Protein 9PQ7 (pdb70)

Secondary structure (DSSP, 8-state):
--PPTTSEEEE--TTS-HHHHHHHHHHHHHHH---EEEE--TTHHHHHHHHHTTT-S-SEEEEEGGGHHHHHHTT-BPPP---HHHHTTB-HHHHHHTEETTEE-SEEEEEE--EEEEETTT-SS--SBSTTHHHHHHHHHTTT-EEE---SSSHHHHHHHHHHTT-EEEEEETTEEEEEEEESSSHHHHHHHHHHHHHHHTTSS-TT--HHHHHHHHHTTSEEEEEE-GGGHHHHHHHT--EEEEPPPBBTTB---PEEEEEEEEEBTT-S-HHHHHHHIIIIISSHHHHHHHHHHS--SEESBHHHHHHHTTSHHHHHHHHHHHHSEEPP--TTHHHHHHHHHHHHHHHHHTSS-HHHHHHHHHHHHHHHHHHHHHHHHHHHHHHHSS---S---TTHHHHHHHHHHHHHHHHHHHHHTHHHHHHHHHHHT--SHHHHHHHHHHHHHHHHSS---HHHHHHHHHHHHHHHHHHHHTT-GGGHHHHHHHHHHHHHHHHHHHHHHTTTHHHHHHHT--

InterPro domains:
  IPR002475 Bcl2-like [PS50062] (213-314)
  IPR013281 Apoptosis regulator, Mcl-1 [PR01866] (236-252)
  IPR013281 Apoptosis regulator, Mcl-1 [PR01866] (253-266)
  IPR013281 Apoptosis regulator, Mcl-1 [PR01866] (268-283)
  IPR013281 Apoptosis regulator, Mcl-1 [PR01866] (322-335)
  IPR013281 Apoptosis regulator, Mcl-1 [PR01866] (337-350)
  IPR020717 Apoptosis regulator, Bcl-2, BH1 motif, conserved site [PS01080] (253-272)
  IPR020726 Apoptosis regulator, Bcl-2, BH2 motif, conserved site [PS01258] (305-316)
  IPR020728 Apoptosis regulator, Bcl-2, BH3 motif, conserved site [PS01259] (209-223)
  IPR026298 Bcl-2 family [PR01862] (246-258)
  IPR026298 Bcl-2 family [PR01862] (260-288)
  IPR026298 Bcl-2 family [PR01862] (289-313)
  IPR026298 Bcl-2 family [PTHR11256] (165-340)
  IPR026298 Bcl-2 family [cd06845] (175-318)
  IPR036834 Bcl-2-like superfamily [G3DSA:1.10.437.10] (170-319)
  IPR036834 Bcl-2-like superfamily [SSF56854] (117-348)
  IPR046371 Bcl-2, Bcl-2 homology region 1-3 [PF00452] (213-312)
  IPR046371 Bcl-2, Bcl-2 homology region 1-3 [SM00337] (213-312)

Sequence (518 aa):
GKIEEGKLVIWINGDKKGYNGLAEEVGKKFEKDTGIKVTVEHPDKLEEKKFPQVAATGDGPDIIIFWAHDRRFFGGYAQSGLLAEITPDKAFQDKLYPFTWDAVRYNGKLIAYPIAVEALSLIYNKDLLLPNPPKTWEEIPALLDKKEELKAKGKSALMFNLQEPYFTTWPLIIAADGGYAFKYENGKYDIKDVGVDNAGAKAGLTFLVDLIKKNKHMNADTDYSSIAEAAFNKGETAMTINGPWAWSSNIDTSKVNYGVTVLPTFKGQPSKPFVGVLSAGINAASPNKELAKKEFLENYLLTDEEGLEAVNKDKPLGAVALKSYEEELAKDPRIIAATMENAQQKGEIMPNIPQQMSAFWYAVRTAVINAASGRQTVDEALKDAQTGSELYRQSLEIISRYLREQATGAADTAPMGASGATSRKALEETLRRVVGDGVQRRNHETTAFQGMLRKLDIKNEDDVKSLSRVMIHVFSSDGVTNWGRIVTLISFGAFVAKHLKKTTINQESCIEPLAESITDVLVRTKRDWLVKQRGWDGFVEFFHV

Nearest PDB structures (foldseek):
  8g3s-assembly1_A  TM=1.001E+00  e=3.827E-84  Serratia sp. FS14
  6n84-assembly1_A  TM=9.979E-01  e=9.974E-60  Escherichia coli O157:H7
  7wr3-assembly2_B  TM=8.472E-01  e=3.494E-61  Bolitoglossa
  6d1u-assembly3_C  TM=7.866E-01  e=5.097E-61  Escherichia coli O157:H7
  5wq6-assembly3_C  TM=8.069E-01  e=1.659E-60  Homo sapiens

GO terms:
  GO:1903378 positive regulation of oxidative stress-induced neuron intrinsic apoptotic signaling pathway (P, IGI)
  GO:0005634 nucleus (C, IDA)
  GO:0005739 mitochondrion (C, IDA)
  GO:0016020 membrane (C, IDA)
  GO:0034097 response to cytokine (P, IDA)
  GO:0006974 DNA damage response (P, IMP)
  GO:0010507 negative regulation of autophagy (P, IMP)
  GO:0097192 extrinsic apoptotic signaling pathway in absence of ligand (P, IMP)
  GO:0005515 protein binding (F, IPI)
  GO:0005739 mitochondrion (C, HTP)
  GO:0005829 cytosol (C, TAS)
  GO:0043066 negative regulation of apoptotic process (P, IDA)
  GO:0051434 BH3 domain binding (F, IPI)
  GO:0043065 positive regulation of apoptotic process (P, IDA)
  GO:0097136 Bcl-2 family protein complex (C, IDA)
  GO:0005737 cytoplasm (C, TAS)
  GO:0005741 mitochondrial outer membrane (C, TAS)
  GO:0008320 transmembrane protein transporter activity (F, TAS)
  GO:2000811 negative regulation of anoikis (P, IMP)
  GO:2001240 negative regulation of extrinsic apoptotic signaling pathway in absence of ligand (P, IMP)

Solvent-accessible surface area: 22973 Å² total; per-residue (Å²): 80,185,16,110,137,40,60,0,30,0,24,2,37,36,39,25,0,59,101,3,1,38,110,8,1,124,124,0,43,173,96,57,64,33,130,20,50,29,72,79,32,119,136,0,22,79,77,0,41,121,48,6,65,95,24,50,15,0,0,0,0,3,47,16,1,6,30,1,0,20,10,22,107,78,51,11,19,14,85,6,98,8,92,157,64,14,55,72,115,1,64,90,92,0,7,81,9,0,96,28,119,68,111,18,9,0,2,0,2,0,2,10,0,0,2,0,0,23,9,86,107,41,11,98,124,23,6,137,44,3,78,75,2,33,68,38,2,137,109,2,96,95,127,66,60,17,1,2,40,2,9,2,53,69,3,38,15,2,5,3,4,2,4,6,31,36,3,55,3,9,68,126,106,159,54,157,75,70,63,49,38,12,2,0,39,48,83,5,0,64,25,0,0,57,35,2,11,56,3,26,148,94,171,16,17,90,23,111,6,48,56,76,84,4,39,39,8,0,26,154,13,99,0,0,0,6,3,10,1,0,12,4,3,21,59,3,70,106,38,173,25,71,33,8,19,26,28,4,1,40,10,115,68,64,51,2,54,0,9,7,0,0,5,0,0,0,5,1,38,44,4,65,5,76,135,45,0,62,68,0,0,16,84,29,1,5,27,58,120,4,0,68,14,5,24,161,38,42,16,8,0,5,2,0,7,70,58,9,14,120,105,31,51,174,37,104,63,8,56,7,0,65,77,0,10,160,78,14,80,71,8,5,22,21,41,30,1,53,41,0,14,82,12,0,49,57,2,2,62,20,3,9,69,61,195,34,80,19,83,93,0,0,127,54,1,19,26,10,6,25,9,50,22,16,0,30,31,0,0,6,11,0,0,73,20,35,11,59,71,68,60,48,140,50,118,27,47,40,51,16,53,24,0,115,100,0,8,85,8,0,85,121,24,0,46,14,29,11,166,125,94,104,121,61,12,64,41,90,14,180,166,61,80,4,102,52,70,105,31,2,141,72,13,28,196,70,28,46,135,93,11,58,103,59,106,51,55,6,33,68,0,2,59,22,0,0,38,3,0,23,3,0,76,57,0,88,111,71,138,52,90,86,0,2,62,30,2,0,74,20,2,0,39,0,0,18,147,38,17,86,84,60,0,27,173,46,126,2,2,60,9,0,29,107,128,42,139,159

Radius of gyration: 25.07 Å; Cα contacts (8 Å, |Δi|>4): 976; chains: 1; bounding box: 59×73×45 Å

B-factor: mean 24.37, std 12.7, range [10.54, 118.45]

Structure (mmCIF, N/CA/C/O backbone):
data_9PQ7
#
_entry.id   9PQ7
#
_cell.length_a   99.433
_cell.length_b   136.936
_cell.length_c   38.653
_cell.angle_alpha   90.00
_cell.angle_beta   90.00
_cell.angle_gamma   90.00
#
_symmetry.space_group_name_H-M   'P 21 21 2'
#
loop_
_entity.id
_entity.type
_entity.pdbx_description
1 polymer 'Maltose/maltodextrin-binding periplasmic protein,Induced myeloid leukemia cell differentiation protein Mcl-1'
2 branched alpha-D-glucopyranose-(1-4)-alpha-D-glucopyranose
3 non-polymer '17-chloranyl-33-fluoranyl-12-[2-(2-methoxyethoxy)ethyl]-5,14,22-trimethyl-28-oxa-9-thia-5,6,12,13,24-pentazaheptacyclo[27.7.1.1^{4,7}.0^{11,15}.0^{16,21}.0^{20,24}.0^{30,35}]octatriaconta-1(36),4(38),6,11(15),13,16,18,20,22,29(37),30(35),31,33-tridecaene-23-carboxylic acid'
4 non-polymer 1,2-ETHANEDIOL
5 non-polymer 'FORMIC ACID'
6 water water
#
loop_
_atom_site.group_PDB
_atom_site.id
_atom_site.type_symbol
_atom_site.label_atom_id
_atom_site.label_alt_id
_atom_site.label_comp_id
_atom_site.label_asym_id
_atom_site.label_entity_id
_atom_site.label_seq_id
_atom_site.pdbx_PDB_ins_code
_atom_site.Cartn_x
_atom_site.Cartn_y
_atom_site.Cartn_z
_atom_site.occupancy
_atom_site.B_iso_or_equiv
_atom_site.auth_seq_id
_atom_site.auth_comp_id
_atom_site.auth_asym_id
_atom_site.auth_atom_id
_atom_site.pdbx_PDB_model_num
ATOM 1 N N . GLY A 1 1 ? -7.442 34.272 22.477 1.00 63.08 -196 GLY A N 1
ATOM 2 C CA . GLY A 1 1 ? -7.087 33.513 21.225 1.00 61.14 -196 GLY A CA 1
ATOM 3 C C . GLY A 1 1 ? -8.180 33.317 20.181 1.00 58.06 -196 GLY A C 1
ATOM 4 O O . GLY A 1 1 ? -8.272 32.237 19.575 1.00 74.37 -196 GLY A O 1
ATOM 5 N N . LYS A 1 2 ? -8.991 34.357 19.968 1.00 45.59 -195 LYS A N 1
ATOM 6 C CA . LYS A 1 2 ? -10.086 34.338 18.985 1.00 35.58 -195 LYS A CA 1
ATOM 7 C C . LYS A 1 2 ? -10.289 35.733 18.349 1.00 28.47 -195 LYS A C 1
ATOM 8 O O . LYS A 1 2 ? -10.612 36.686 19.044 1.00 34.68 -195 LYS A O 1
ATOM 14 N N . ILE A 1 3 ? -10.148 35.821 17.031 1.00 23.57 -194 ILE A N 1
ATOM 15 C CA . ILE A 1 3 ? -10.317 37.093 16.298 1.00 21.39 -194 ILE A CA 1
ATOM 16 C C . ILE A 1 3 ? -11.820 37.430 16.286 1.00 22.97 -194 ILE A C 1
ATOM 17 O O . ILE A 1 3 ? -12.663 36.592 15.969 1.00 25.90 -194 ILE A O 1
ATOM 22 N N . GLU A 1 4 ? -12.129 38.668 16.642 1.00 23.30 -193 GLU A N 1
ATOM 23 C CA . GLU A 1 4 ? -13.511 39.144 16.786 1.00 22.89 -193 GLU A CA 1
ATOM 24 C C . GLU A 1 4 ? -14.182 39.319 15.393 1.00 24.80 -193 GLU A C 1
ATOM 25 O O . GLU A 1 4 ? -13.600 39.935 14.508 1.00 21.58 -193 GLU A O 1
ATOM 31 N N . GLU A 1 5 ? -15.384 38.755 15.234 1.00 26.17 -192 GLU A N 1
ATOM 32 C CA . GLU A 1 5 ? -16.158 38.867 13.988 1.00 24.47 -192 GLU A CA 1
ATOM 33 C C . GLU A 1 5 ? -16.827 40.230 13.948 1.00 24.52 -192 GLU A C 1
ATOM 34 O O . GLU A 1 5 ? -17.243 40.737 14.982 1.00 31.20 -192 GLU A O 1
ATOM 40 N N . GLY A 1 6 ? -16.918 40.815 12.746 1.00 22.86 -191 GLY A N 1
ATOM 41 C CA . GLY A 1 6 ? -17.692 42.047 12.528 1.00 26.97 -191 GLY A CA 1
ATOM 42 C C . GLY A 1 6 ? -16.931 43.352 12.727 1.00 26.11 -191 GLY A C 1
ATOM 43 O O . GLY A 1 6 ? -17.535 44.410 12.945 1.00 29.16 -191 GLY A O 1
ATOM 44 N N . LYS A 1 7 ? -15.607 43.260 12.656 1.00 23.65 -190 LYS A N 1
ATOM 45 C CA . LYS A 1 7 ? -14.698 44.402 12.664 1.00 20.68 -190 LYS A CA 1
ATOM 46 C C . LYS A 1 7 ? -13.433 44.008 11.911 1.00 20.38 -190 LYS A C 1
ATOM 47 O O . LYS A 1 7 ? -13.253 42.840 11.580 1.00 23.74 -190 LYS A O 1
ATOM 53 N N . LEU A 1 8 ? -12.570 44.987 11.653 1.00 17.69 -189 LEU A N 1
ATOM 54 C CA . LEU A 1 8 ? -11.247 44.729 11.107 1.00 16.94 -189 LEU A CA 1
ATOM 55 C C . LEU A 1 8 ? -10.174 45.332 11.983 1.00 16.34 -189 LEU A C 1
ATOM 56 O O . LEU A 1 8 ? -10.221 46.503 12.313 1.00 19.75 -189 LEU A O 1
ATOM 61 N N . VAL A 1 9 ? -9.179 44.506 12.307 1.00 15.69 -188 VAL A N 1
ATOM 62 C CA . VAL A 1 9 ? -7.940 44.942 12.960 1.00 15.49 -188 VAL A CA 1
ATOM 63 C C . VAL A 1 9 ? -6.827 44.793 11.936 1.00 15.27 -188 VAL A C 1
ATOM 64 O O . VAL A 1 9 ? -6.658 43.695 11.331 1.00 15.56 -188 VAL A O 1
ATOM 68 N N . ILE A 1 10 ? -6.074 45.876 11.754 1.00 14.38 -187 ILE A N 1
ATOM 69 C CA . ILE A 1 10 ? -4.989 45.922 10.778 1.00 13.24 -187 ILE A CA 1
ATOM 70 C C . ILE A 1 10 ? -3.685 46.264 11.466 1.00 13.44 -187 ILE A C 1
ATOM 71 O O . ILE A 1 10 ? -3.654 47.193 12.264 1.00 16.13 -187 ILE A O 1
ATOM 76 N N . TRP A 1 11 ? -2.615 45.514 11.129 1.00 14.05 -186 TRP A N 1
ATOM 77 C CA . TRP A 1 11 ? -1.246 45.815 11.568 1.00 13.02 -186 TRP A CA 1
ATOM 78 C C . TRP A 1 11 ? -0.402 46.314 10.408 1.00 14.57 -186 TRP A C 1
ATOM 79 O O . TRP A 1 11 ? -0.385 45.699 9.349 1.00 14.42 -186 TRP A O 1
ATOM 90 N N . ILE A 1 12 ? 0.307 47.421 10.636 1.00 13.43 -185 ILE A N 1
ATOM 91 C CA . ILE A 1 12 ? 1.230 47.986 9.664 1.00 13.47 -185 ILE A CA 1
ATOM 92 C C . ILE A 1 12 ? 2.397 48.581 10.426 1.00 12.72 -185 ILE A C 1
ATOM 93 O O . ILE A 1 12 ? 2.233 48.989 11.587 1.00 14.18 -185 ILE A O 1
ATOM 98 N N . ASN A 1 13 ? 3.582 48.590 9.817 1.00 13.24 -184 ASN A N 1
ATOM 99 C CA . ASN A 1 13 ? 4.773 49.092 10.514 1.00 14.03 -184 ASN A CA 1
ATOM 100 C C . ASN A 1 13 ? 4.674 50.596 10.819 1.00 13.62 -184 ASN A C 1
ATOM 101 O O . ASN A 1 13 ? 4.066 51.377 10.070 1.00 15.15 -184 ASN A O 1
ATOM 106 N N . GLY A 1 14 ? 5.341 50.984 11.906 1.00 15.39 -183 GLY A N 1
ATOM 107 C CA . GLY A 1 14 ? 5.274 52.350 12.384 1.00 16.48 -183 GLY A CA 1
ATOM 108 C C . GLY A 1 14 ? 5.982 53.396 11.539 1.00 15.89 -183 GLY A C 1
ATOM 109 O O . GLY A 1 14 ? 5.860 54.569 11.820 1.00 19.97 -183 GLY A O 1
ATOM 110 N N . ASP A 1 15 ? 6.736 52.979 10.533 1.00 15.18 -182 ASP A N 1
ATOM 111 C CA . ASP A 1 15 ? 7.322 53.890 9.537 1.00 16.88 -182 ASP A CA 1
ATOM 112 C C . ASP A 1 15 ? 6.443 54.188 8.337 1.00 15.84 -182 ASP A C 1
ATOM 113 O O . ASP A 1 15 ? 6.816 55.017 7.499 1.00 19.04 -182 ASP A O 1
ATOM 118 N N . LYS A 1 16 ? 5.278 53.530 8.243 1.00 15.00 -181 LYS A N 1
ATOM 119 C CA A LYS A 1 16 ? 4.381 53.695 7.107 0.50 14.81 -181 LYS A CA 1
ATOM 120 C CA B LYS A 1 16 ? 4.363 53.687 7.114 0.50 14.80 -181 LYS A CA 1
ATOM 121 C C . LYS A 1 16 ? 3.223 54.645 7.465 1.00 15.04 -181 LYS A C 1
ATOM 122 O O . LYS A 1 16 ? 3.058 55.049 8.634 1.00 14.67 -181 LYS A O 1
ATOM 133 N N . GLY A 1 17 ? 2.405 54.949 6.461 1.00 14.14 -180 GLY A N 1
ATOM 134 C CA . GLY A 1 17 ? 1.323 55.931 6.602 1.00 14.97 -180 GLY A CA 1
ATOM 135 C C . GLY A 1 17 ? 0.081 55.372 7.303 1.00 13.72 -180 GLY A C 1
ATOM 136 O O . GLY A 1 17 ? -0.989 55.307 6.706 1.00 16.10 -180 GLY A O 1
ATOM 137 N N . TYR A 1 18 ? 0.226 55.022 8.579 1.00 14.00 -179 TYR A N 1
ATOM 138 C CA . TYR A 1 18 ? -0.865 54.404 9.323 1.00 14.66 -179 TYR A CA 1
ATOM 139 C C . TYR A 1 18 ? -2.039 55.342 9.616 1.00 14.99 -179 TYR A C 1
ATOM 140 O O . TYR A 1 18 ? -3.180 54.888 9.738 1.00 15.72 -179 TYR A O 1
ATOM 149 N N . ASN A 1 19 ? -1.775 56.649 9.733 1.00 15.68 -178 ASN A N 1
ATOM 150 C CA . ASN A 1 19 ? -2.880 57.628 9.857 1.00 16.54 -178 ASN A CA 1
ATOM 151 C C . ASN A 1 19 ? -3.678 57.732 8.576 1.00 15.64 -178 ASN A C 1
ATOM 152 O O . ASN A 1 19 ? -4.907 57.752 8.617 1.00 17.16 -178 ASN A O 1
ATOM 157 N N . GLY A 1 20 ? -2.991 57.712 7.435 1.00 14.72 -177 GLY A N 1
ATOM 158 C CA . GLY A 1 20 ? -3.655 57.669 6.129 1.00 16.06 -177 GLY A CA 1
ATOM 159 C C . GLY A 1 20 ? -4.471 56.393 5.962 1.00 15.04 -177 GLY A C 1
ATOM 160 O O . GLY A 1 20 ? -5.589 56.417 5.474 1.00 15.71 -177 GLY A O 1
ATOM 161 N N . LEU A 1 21 ? -3.892 55.276 6.400 1.00 14.58 -176 LEU A N 1
ATOM 162 C CA . LEU A 1 21 ? -4.613 54.006 6.361 1.00 14.31 -176 LEU A CA 1
ATOM 163 C C . LEU A 1 21 ? -5.882 54.012 7.221 1.00 14.50 -176 LEU A C 1
ATOM 164 O O . LEU A 1 21 ? -6.940 53.520 6.783 1.00 15.60 -176 LEU A O 1
ATOM 169 N N . ALA A 1 22 ? -5.792 54.617 8.400 1.00 15.25 -175 ALA A N 1
ATOM 170 C CA . ALA A 1 22 ? -6.959 54.797 9.253 1.00 16.27 -175 ALA A CA 1
ATOM 171 C C . ALA A 1 22 ? -8.069 55.650 8.590 1.00 15.44 -175 ALA A C 1
ATOM 172 O O . ALA A 1 22 ? -9.270 55.390 8.785 1.00 18.40 -175 ALA A O 1
ATOM 174 N N . GLU A 1 23 ? -7.659 56.636 7.781 1.00 16.54 -174 GLU A N 1
ATOM 175 C CA A GLU A 1 23 ? -8.610 57.468 7.020 0.50 17.53 -174 GLU A CA 1
ATOM 176 C CA B GLU A 1 23 ? -8.628 57.461 7.028 0.50 18.02 -174 GLU A CA 1
ATOM 177 C C . GLU A 1 23 ? -9.399 56.591 6.044 1.00 16.12 -174 GLU A C 1
ATOM 178 O O . GLU A 1 23 ? -10.608 56.746 5.895 1.00 17.63 -174 GLU A O 1
ATOM 189 N N . VAL A 1 24 ? -8.700 55.666 5.382 1.00 16.10 -173 VAL A N 1
ATOM 190 C CA . VAL A 1 24 ? -9.351 54.699 4.489 1.00 15.84 -173 VAL A CA 1
ATOM 191 C C . VAL A 1 24 ? -10.321 53.832 5.315 1.00 15.37 -173 VAL A C 1
ATOM 192 O O . VAL A 1 24 ? -11.420 53.563 4.884 1.00 17.55 -173 VAL A O 1
ATOM 196 N N . GLY A 1 25 ? -9.881 53.408 6.499 1.00 15.35 -172 GLY A N 1
ATOM 197 C CA . GLY A 1 25 ? -10.735 52.674 7.424 1.00 16.54 -172 GLY A CA 1
ATOM 198 C C . GLY A 1 25 ? -12.010 53.417 7.800 1.00 16.66 -172 GLY A C 1
ATOM 199 O O . GLY A 1 25 ? -13.062 52.818 7.926 1.00 18.20 -172 GLY A O 1
ATOM 200 N N . LYS A 1 26 ? -11.909 54.734 7.984 1.00 17.63 -171 LYS A N 1
ATOM 201 C CA . LYS A 1 26 ? -13.089 55.557 8.305 1.00 18.45 -171 LYS A CA 1
ATOM 202 C C . LYS A 1 26 ? -14.064 55.628 7.140 1.00 18.11 -171 LYS A C 1
ATOM 203 O O . LYS A 1 26 ? -15.281 55.606 7.364 1.00 20.89 -171 LYS A O 1
ATOM 209 N N . LYS A 1 27 ? -13.538 55.692 5.913 1.00 19.13 -170 LYS A N 1
ATOM 210 C CA . LYS A 1 27 ? -14.382 55.633 4.696 1.00 19.27 -170 LYS A CA 1
ATOM 211 C C . LYS A 1 27 ? -15.135 54.296 4.606 1.00 19.80 -170 LYS A C 1
ATOM 212 O O . LYS A 1 27 ? -16.336 54.247 4.275 1.00 20.24 -170 LYS A O 1
ATOM 218 N N . PHE A 1 28 ? -14.437 53.220 4.952 1.00 17.47 -169 PHE A N 1
ATOM 219 C CA . PHE A 1 28 ? -15.037 51.889 4.969 1.00 15.83 -169 PHE A CA 1
ATOM 220 C C . PHE A 1 28 ? -16.164 51.820 5.994 1.00 17.18 -169 PHE A C 1
ATOM 221 O O . PHE A 1 28 ? -17.269 51.349 5.685 1.00 18.66 -169 PHE A O 1
ATOM 229 N N . GLU A 1 29 ? -15.889 52.325 7.194 1.00 17.72 -168 GLU A N 1
ATOM 230 C CA . GLU A 1 29 ? -16.905 52.407 8.248 1.00 18.75 -168 GLU A CA 1
ATOM 231 C C . GLU A 1 29 ? -18.127 53.254 7.857 1.00 20.64 -168 GLU A C 1
ATOM 232 O O . GLU A 1 29 ? -19.266 52.898 8.167 1.00 21.57 -168 GLU A O 1
ATOM 238 N N . LYS A 1 30 ? -17.887 54.379 7.195 1.00 20.04 -167 LYS A N 1
ATOM 239 C CA . LYS A 1 30 ? -18.987 55.236 6.708 1.00 23.32 -167 LYS A CA 1
ATOM 240 C C . LYS A 1 30 ? -19.971 54.470 5.791 1.00 24.01 -167 LYS A C 1
ATOM 241 O O . LYS A 1 30 ? -21.205 54.616 5.919 1.00 26.74 -167 LYS A O 1
ATOM 247 N N . ASP A 1 31 ? -19.430 53.645 4.897 1.00 22.54 -166 ASP A N 1
ATOM 248 C CA . ASP A 1 31 ? -20.271 52.811 4.009 1.00 23.11 -166 ASP A CA 1
ATOM 249 C C . ASP A 1 31 ? -20.950 51.642 4.709 1.00 26.48 -166 ASP A C 1
ATOM 250 O O . ASP A 1 31 ? -22.086 51.322 4.406 1.00 31.42 -166 ASP A O 1
ATOM 255 N N . THR A 1 32 ? -20.211 50.957 5.575 1.00 21.92 -165 THR A N 1
ATOM 256 C CA . THR A 1 32 ? -20.596 49.607 6.034 1.00 21.16 -165 THR A CA 1
ATOM 257 C C . THR A 1 32 ? -21.012 49.486 7.493 1.00 23.55 -165 THR A C 1
ATOM 258 O O . THR A 1 32 ? -21.580 48.462 7.894 1.00 30.20 -165 THR A O 1
ATOM 262 N N . GLY A 1 33 ? -20.710 50.505 8.289 1.00 23.74 -164 GLY A N 1
ATOM 263 C CA . GLY A 1 33 ? -20.818 50.443 9.742 1.00 23.13 -164 GLY A CA 1
ATOM 264 C C . GLY A 1 33 ? -19.801 49.563 10.458 1.00 22.00 -164 GLY A C 1
ATOM 265 O O . GLY A 1 33 ? -19.919 49.373 11.666 1.00 25.42 -164 GLY A O 1
ATOM 266 N N . ILE A 1 34 ? -18.774 49.081 9.744 1.00 21.97 -163 ILE A N 1
ATOM 267 C CA . ILE A 1 34 ? -17.773 48.181 10.301 1.00 24.09 -163 ILE A CA 1
ATOM 268 C C . ILE A 1 34 ? -16.571 49.065 10.685 1.00 22.31 -163 ILE A C 1
ATOM 269 O O . ILE A 1 34 ? -16.004 49.774 9.845 1.00 22.70 -163 ILE A O 1
ATOM 274 N N . LYS A 1 35 ? -16.181 48.957 11.946 1.00 20.93 -162 LYS A N 1
ATOM 275 C CA . LYS A 1 35 ? -15.068 49.714 12.490 1.00 22.85 -162 LYS A CA 1
ATOM 276 C C . LYS A 1 35 ? -13.746 49.050 12.108 1.00 23.95 -162 LYS A C 1
ATOM 277 O O . LYS A 1 35 ? -13.602 47.829 12.200 1.00 23.39 -162 LYS A O 1
ATOM 283 N N . VAL A 1 36 ? -12.789 49.878 11.700 1.00 19.66 -161 VAL A N 1
ATOM 284 C CA . VAL A 1 36 ? -11.441 49.458 11.300 1.00 17.75 -161 VAL A CA 1
ATOM 285 C C . VAL A 1 36 ? -10.459 50.076 12.270 1.00 18.73 -161 VAL A C 1
ATOM 286 O O . VAL A 1 36 ? -10.385 51.303 12.387 1.00 24.23 -161 VAL A O 1
ATOM 290 N N . THR A 1 37 ? -9.684 49.212 12.932 1.00 15.95 -160 THR A N 1
ATOM 291 C CA . THR A 1 37 ? -8.662 49.599 13.891 1.00 17.06 -160 THR A CA 1
ATOM 292 C C . THR A 1 37 ? -7.293 49.323 13.291 1.00 15.76 -160 THR A C 1
ATOM 293 O O . THR A 1 37 ? -6.991 48.187 12.957 1.00 18.88 -160 THR A O 1
ATOM 297 N N . VAL A 1 38 ? -6.485 50.373 13.153 1.00 16.46 -159 VAL A N 1
ATOM 298 C CA . VAL A 1 38 ? -5.118 50.269 12.639 1.00 15.48 -159 VAL A CA 1
ATOM 299 C C . VAL A 1 38 ? -4.176 50.380 13.824 1.00 15.27 -159 VAL A C 1
ATOM 300 O O . VAL A 1 38 ? -4.255 51.342 14.621 1.00 18.12 -159 VAL A O 1
ATOM 304 N N . GLU A 1 39 ? -3.273 49.402 13.926 1.00 14.63 -158 GLU A N 1
ATOM 305 C CA . GLU A 1 39 ? -2.259 49.363 14.955 1.00 15.21 -158 GLU A CA 1
ATOM 306 C C . GLU A 1 39 ? -0.896 49.219 14.313 1.00 15.57 -158 GLU A C 1
ATOM 307 O O . GLU A 1 39 ? -0.774 48.654 13.228 1.00 15.23 -158 GLU A O 1
ATOM 313 N N . HIS A 1 40 ? 0.130 49.709 15.009 1.00 15.37 -157 HIS A N 1
ATOM 314 C CA . HIS A 1 40 ? 1.522 49.605 14.554 1.00 14.43 -157 HIS A CA 1
ATOM 315 C C . HIS A 1 40 ? 2.424 49.095 15.688 1.00 16.34 -157 HIS A C 1
ATOM 316 O O . HIS A 1 40 ? 3.314 49.808 16.176 1.00 17.87 -157 HIS A O 1
ATOM 323 N N . PRO A 1 41 ? 2.200 47.844 16.133 1.00 16.49 -156 PRO A N 1
ATOM 324 C CA . PRO A 1 41 ? 3.025 47.310 17.210 1.00 17.83 -156 PRO A CA 1
ATOM 325 C C . PRO A 1 41 ? 4.496 47.212 16.847 1.00 16.52 -156 PRO A C 1
ATOM 326 O O . PRO A 1 41 ? 4.827 47.058 15.673 1.00 17.64 -156 PRO A O 1
ATOM 330 N N . ASP A 1 42 ? 5.354 47.287 17.861 1.00 19.56 -155 ASP A N 1
ATOM 331 C CA . ASP A 1 42 ? 6.776 47.065 17.679 1.00 20.52 -155 ASP A CA 1
ATOM 332 C C . ASP A 1 42 ? 6.981 45.598 17.277 1.00 19.49 -155 ASP A C 1
ATOM 333 O O . ASP A 1 42 ? 6.246 44.721 17.727 1.00 18.09 -155 ASP A O 1
ATOM 338 N N . LYS A 1 43 ? 7.962 45.349 16.431 1.00 17.77 -154 LYS A N 1
ATOM 339 C CA . LYS A 1 43 ? 8.349 43.988 16.027 1.00 18.47 -154 LYS A CA 1
ATOM 340 C C . LYS A 1 43 ? 7.151 43.187 15.502 1.00 17.11 -154 LYS A C 1
ATOM 341 O O . LYS A 1 43 ? 7.035 41.989 15.749 1.00 18.24 -154 LYS A O 1
ATOM 347 N N . LEU A 1 44 ? 6.280 43.825 14.722 1.00 15.87 -153 LEU A N 1
ATOM 348 C CA . LEU A 1 44 ? 5.018 43.171 14.331 1.00 18.29 -153 LEU A CA 1
ATOM 349 C C . LEU A 1 44 ? 5.283 41.960 13.450 1.00 18.86 -153 LEU A C 1
ATOM 350 O O . LEU A 1 44 ? 4.484 41.052 13.441 1.00 18.95 -153 LEU A O 1
ATOM 355 N N . GLU A 1 45 ? 6.352 41.998 12.663 1.00 17.52 -152 GLU A N 1
ATOM 356 C CA . GLU A 1 45 ? 6.706 40.888 11.783 1.00 17.66 -152 GLU A CA 1
ATOM 357 C C . GLU A 1 45 ? 7.172 39.637 12.524 1.00 19.73 -152 GLU A C 1
ATOM 358 O O . GLU A 1 45 ? 7.157 38.565 11.944 1.00 19.63 -152 GLU A O 1
ATOM 364 N N . GLU A 1 46 ? 7.660 39.821 13.747 1.00 18.37 -151 GLU A N 1
ATOM 365 C CA . GLU A 1 46 ? 7.909 38.717 14.692 1.00 19.55 -151 GLU A CA 1
ATOM 366 C C . GLU A 1 46 ? 6.668 38.373 15.523 1.00 18.94 -151 GLU A C 1
ATOM 367 O O . GLU A 1 46 ? 6.453 37.216 15.823 1.00 21.14 -151 GLU A O 1
ATOM 373 N N . LYS A 1 47 ? 5.867 39.364 15.932 1.00 17.28 -150 LYS A N 1
ATOM 374 C CA A LYS A 1 47 ? 4.636 39.113 16.708 0.50 18.65 -150 LYS A CA 1
ATOM 375 C CA B LYS A 1 47 ? 4.642 39.106 16.710 0.50 18.50 -150 LYS A CA 1
ATOM 376 C C . LYS A 1 47 ? 3.590 38.356 15.887 1.00 18.13 -150 LYS A C 1
ATOM 377 O O . LYS A 1 47 ? 2.943 37.423 16.389 1.00 19.75 -150 LYS A O 1
ATOM 388 N N . PHE A 1 48 ? 3.425 38.732 14.622 1.00 17.76 -149 PHE A N 1
ATOM 389 C CA . PHE A 1 48 ? 2.371 38.129 13.792 1.00 16.92 -149 PHE A CA 1
ATOM 390 C C . PHE A 1 48 ? 2.419 36.587 13.756 1.00 17.54 -149 PHE A C 1
ATOM 391 O O . PHE A 1 48 ? 1.400 35.956 14.053 1.00 18.59 -149 PHE A O 1
ATOM 399 N N . PRO A 1 49 ? 3.581 35.988 13.407 1.00 18.56 -148 PRO A N 1
ATOM 400 C CA . PRO A 1 49 ? 3.584 34.518 13.341 1.00 21.53 -148 PRO A CA 1
ATOM 401 C C . PRO A 1 49 ? 3.344 33.836 14.685 1.00 19.33 -148 PRO A C 1
ATOM 402 O O . PRO A 1 49 ? 2.789 32.750 14.702 1.00 23.56 -148 PRO A O 1
ATOM 406 N N . GLN A 1 50 ? 3.731 34.481 15.781 1.00 19.81 -147 GLN A N 1
ATOM 407 C CA . GLN A 1 50 ? 3.455 33.962 17.129 1.00 23.06 -147 GLN A CA 1
ATOM 408 C C . GLN A 1 50 ? 1.967 33.975 17.444 1.00 20.32 -147 GLN A C 1
ATOM 409 O O . GLN A 1 50 ? 1.392 32.943 17.777 1.00 25.72 -147 GLN A O 1
ATOM 415 N N . VAL A 1 51 ? 1.326 35.139 17.284 1.00 19.80 -146 VAL A N 1
ATOM 416 C CA . VAL A 1 51 ? -0.092 35.261 17.638 1.00 23.37 -146 VAL A CA 1
ATOM 417 C C . VAL A 1 51 ? -1.010 34.519 16.642 1.00 18.41 -146 VAL A C 1
ATOM 418 O O . VAL A 1 51 ? -2.007 33.910 17.056 1.00 20.44 -146 VAL A O 1
ATOM 422 N N . ALA A 1 52 ? -0.713 34.623 15.338 1.00 18.34 -145 ALA A N 1
ATOM 423 C CA . ALA A 1 52 ? -1.530 33.973 14.322 1.00 18.48 -145 ALA A CA 1
ATOM 424 C C . ALA A 1 52 ? -1.500 32.442 14.441 1.00 21.34 -145 ALA A C 1
ATOM 425 O O . ALA A 1 52 ? -2.501 31.780 14.153 1.00 21.93 -145 ALA A O 1
ATOM 427 N N . ALA A 1 53 ? -0.383 31.886 14.893 1.00 20.32 -144 ALA A N 1
ATOM 428 C CA . ALA A 1 53 ? -0.291 30.420 15.126 1.00 23.27 -144 ALA A CA 1
ATOM 429 C C . ALA A 1 53 ? -1.308 29.905 16.159 1.00 24.58 -144 ALA A C 1
ATOM 430 O O . ALA A 1 53 ? -1.651 28.736 16.133 1.00 30.81 -144 ALA A O 1
ATOM 432 N N . THR A 1 54 ? -1.745 30.766 17.085 1.00 25.25 -143 THR A N 1
ATOM 433 C CA . THR A 1 54 ? -2.775 30.464 18.111 1.00 28.08 -143 THR A CA 1
ATOM 434 C C . THR A 1 54 ? -4.210 30.801 17.663 1.00 28.25 -143 THR A C 1
ATOM 435 O O . THR A 1 54 ? -5.137 30.721 18.449 1.00 30.65 -143 THR A O 1
ATOM 439 N N . GLY A 1 55 ? -4.373 31.245 16.414 1.00 21.45 -142 GLY A N 1
ATOM 440 C CA . GLY A 1 55 ? -5.668 31.703 15.917 1.00 21.51 -142 GLY A CA 1
ATOM 441 C C . GLY A 1 55 ? -6.055 33.107 16.324 1.00 21.99 -142 GLY A C 1
ATOM 442 O O . GLY A 1 55 ? -7.221 33.482 16.221 1.00 24.59 -142 GLY A O 1
ATOM 443 N N . ASP A 1 56 ? -5.061 33.891 16.729 1.00 20.36 -141 ASP A N 1
ATOM 444 C CA . ASP A 1 56 ? -5.252 35.269 17.173 1.00 18.99 -141 ASP A CA 1
ATOM 445 C C . ASP A 1 56 ? -4.579 36.236 16.155 1.00 19.89 -141 ASP A C 1
ATOM 446 O O . ASP A 1 56 ? -4.164 35.824 15.080 1.00 18.93 -141 ASP A O 1
ATOM 451 N N . GLY A 1 57 ? -4.482 37.514 16.524 1.00 19.11 -140 GLY A N 1
ATOM 452 C CA . GLY A 1 57 ? -3.809 38.518 15.735 1.00 17.97 -140 GLY A CA 1
ATOM 453 C C . GLY A 1 57 ? -4.742 39.385 14.922 1.00 16.48 -140 GLY A C 1
ATOM 454 O O . GLY A 1 57 ? -5.952 39.324 15.067 1.00 18.84 -140 GLY A O 1
ATOM 455 N N . PRO A 1 58 ? -4.159 40.223 14.044 1.00 15.48 -139 PRO A N 1
ATOM 456 C CA . PRO A 1 58 ? -4.952 41.105 13.222 1.00 15.44 -139 PRO A CA 1
ATOM 457 C C . PRO A 1 58 ? -5.654 40.332 12.092 1.00 15.04 -139 PRO A C 1
ATOM 458 O O . PRO A 1 58 ? -5.212 39.252 11.717 1.00 15.77 -139 PRO A O 1
ATOM 462 N N . ASP A 1 59 ? -6.724 40.901 11.555 1.00 14.93 -138 ASP A N 1
ATOM 463 C CA . ASP A 1 59 ? -7.337 40.406 10.337 1.00 15.55 -138 ASP A CA 1
ATOM 464 C C . ASP A 1 59 ? -6.443 40.570 9.127 1.00 15.80 -138 ASP A C 1
ATOM 465 O O . ASP A 1 59 ? -6.398 39.712 8.252 1.00 15.59 -138 ASP A O 1
ATOM 470 N N . ILE A 1 60 ? -5.739 41.700 9.081 1.00 13.38 -137 ILE A N 1
ATOM 471 C CA . ILE A 1 60 ? -4.891 42.068 7.943 1.00 12.82 -137 ILE A CA 1
ATOM 472 C C . ILE A 1 60 ? -3.516 42.455 8.469 1.00 12.43 -137 ILE A C 1
ATOM 473 O O . ILE A 1 60 ? -3.417 43.220 9.441 1.00 14.46 -137 ILE A O 1
ATOM 478 N N A ILE A 1 61 ? -2.465 41.907 7.861 0.50 13.13 -136 ILE A N 1
ATOM 479 N N B ILE A 1 61 ? -2.474 41.924 7.832 0.50 13.13 -136 ILE A N 1
ATOM 480 C CA A ILE A 1 61 ? -1.088 42.286 8.187 0.50 13.84 -136 ILE A CA 1
ATOM 481 C CA B ILE A 1 61 ? -1.087 42.241 8.161 0.50 14.29 -136 ILE A CA 1
ATOM 482 C C A ILE A 1 61 ? -0.413 42.882 6.957 0.50 13.54 -136 ILE A C 1
ATOM 483 C C B ILE A 1 61 ? -0.383 42.861 6.954 0.50 13.83 -136 ILE A C 1
ATOM 484 O O A ILE A 1 61 ? -0.477 42.317 5.860 0.50 13.60 -136 ILE A O 1
ATOM 485 O O B ILE A 1 61 ? -0.396 42.286 5.861 0.50 13.62 -136 ILE A O 1
ATOM 494 N N . PHE A 1 62 ? 0.243 44.027 7.160 1.00 13.18 -135 PHE A N 1
ATOM 495 C CA . PHE A 1 62 ? 1.054 44.673 6.140 1.00 13.37 -135 PHE A CA 1
ATOM 496 C C . PHE A 1 62 ? 2.524 44.487 6.459 1.00 13.44 -135 PHE A C 1
ATOM 497 O O . PHE A 1 62 ? 2.965 44.772 7.582 1.00 15.29 -135 PHE A O 1
ATOM 505 N N . TRP A 1 63 ? 3.279 44.024 5.467 1.00 12.76 -134 TRP A N 1
ATOM 506 C CA . TRP A 1 63 ? 4.749 43.977 5.548 1.00 13.63 -134 TRP A CA 1
ATOM 507 C C . TRP A 1 63 ? 5.273 43.878 4.124 1.00 11.99 -134 TRP A C 1
ATOM 508 O O . TRP A 1 63 ? 4.519 43.580 3.196 1.00 13.23 -134 TRP A O 1
ATOM 519 N N . ALA A 1 64 ? 6.566 44.074 3.927 1.00 12.79 -133 ALA A N 1
ATOM 520 C CA . ALA A 1 64 ? 7.178 43.692 2.666 1.00 12.32 -133 ALA A CA 1
ATOM 521 C C . ALA A 1 64 ? 6.960 42.185 2.413 1.00 12.45 -133 ALA A C 1
ATOM 522 O O . ALA A 1 64 ? 6.844 41.375 3.344 1.00 13.58 -133 ALA A O 1
ATOM 524 N N . HIS A 1 65 ? 6.904 41.850 1.131 1.00 13.18 -132 HIS A N 1
ATOM 525 C CA . HIS A 1 65 ? 6.548 40.514 0.687 1.00 13.46 -132 HIS A CA 1
ATOM 526 C C . HIS A 1 65 ? 7.500 39.430 1.161 1.00 12.89 -132 HIS A C 1
ATOM 527 O O . HIS A 1 65 ? 7.130 38.252 1.135 1.00 14.94 -132 HIS A O 1
ATOM 534 N N . ASP A 1 66 ? 8.720 39.749 1.539 1.00 13.81 -131 ASP A N 1
ATOM 535 C CA . ASP A 1 66 ? 9.709 38.727 1.856 1.00 13.87 -131 ASP A CA 1
ATOM 536 C C . ASP A 1 66 ? 9.308 37.836 3.016 1.00 14.87 -131 ASP A C 1
ATOM 537 O O . ASP A 1 66 ? 9.707 36.669 3.021 1.00 19.00 -131 ASP A O 1
ATOM 542 N N . ARG A 1 67 ? 8.554 38.355 3.981 1.00 13.15 -130 ARG A N 1
ATOM 543 C CA A ARG A 1 67 ? 8.114 37.607 5.176 0.50 15.84 -130 ARG A CA 1
ATOM 544 C CA B ARG A 1 67 ? 8.172 37.535 5.157 0.50 14.79 -130 ARG A CA 1
ATOM 545 C C . ARG A 1 67 ? 6.941 36.661 4.909 1.00 14.32 -130 ARG A C 1
ATOM 546 O O . ARG A 1 67 ? 6.651 35.750 5.716 1.00 16.90 -130 ARG A O 1
ATOM 561 N N . PHE A 1 68 ? 6.235 36.895 3.821 1.00 15.14 -129 PHE A N 1
ATOM 562 C CA A PHE A 1 68 ? 4.931 36.252 3.603 0.50 14.94 -129 PHE A CA 1
ATOM 563 C CA B PHE A 1 68 ? 4.934 36.263 3.615 0.50 14.72 -129 PHE A CA 1
ATOM 564 C C . PHE A 1 68 ? 4.999 34.774 3.229 1.00 14.70 -129 PHE A C 1
ATOM 565 O O . PHE A 1 68 ? 4.073 34.042 3.551 1.00 17.04 -129 PHE A O 1
ATOM 580 N N . GLY A 1 69 ? 6.062 34.339 2.555 1.00 14.99 -128 GLY A N 1
ATOM 581 C CA . GLY A 1 69 ? 6.196 32.896 2.237 1.00 16.72 -128 GLY A CA 1
ATOM 582 C C . GLY A 1 69 ? 6.307 32.062 3.488 1.00 15.91 -128 GLY A C 1
ATOM 583 O O . GLY A 1 69 ? 5.698 30.980 3.575 1.00 18.03 -128 GLY A O 1
ATOM 584 N N . GLY A 1 70 ? 7.061 32.528 4.466 1.00 16.65 -127 GLY A N 1
ATOM 585 C CA . GLY A 1 70 ? 7.132 31.869 5.784 1.00 19.25 -127 GLY A CA 1
ATOM 586 C C . GLY A 1 70 ? 5.785 31.795 6.465 1.00 16.09 -127 GLY A C 1
ATOM 587 O O . GLY A 1 70 ? 5.376 30.758 6.956 1.00 18.45 -127 GLY A O 1
ATOM 588 N N . TYR A 1 71 ? 5.039 32.901 6.437 1.00 16.07 -126 TYR A N 1
ATOM 589 C CA . TYR A 1 71 ? 3.690 32.913 7.025 1.00 15.79 -126 TYR A CA 1
ATOM 590 C C . TYR A 1 71 ? 2.753 31.922 6.314 1.00 14.91 -126 TYR A C 1
ATOM 591 O O . TYR A 1 71 ? 1.985 31.217 6.967 1.00 17.56 -126 TYR A O 1
ATOM 600 N N . ALA A 1 72 ? 2.822 31.911 4.996 1.00 15.55 -125 ALA A N 1
ATOM 601 C CA . ALA A 1 72 ? 1.977 31.029 4.174 1.00 16.99 -125 ALA A CA 1
ATOM 602 C C . ALA A 1 72 ? 2.354 29.574 4.415 1.00 18.19 -125 ALA A C 1
ATOM 603 O O . ALA A 1 72 ? 1.469 28.715 4.588 1.00 19.09 -125 ALA A O 1
ATOM 605 N N . GLN A 1 73 ? 3.653 29.279 4.463 1.00 17.93 -124 GLN A N 1
ATOM 606 C CA . GLN A 1 73 ? 4.114 27.898 4.749 1.00 18.16 -124 GLN A CA 1
ATOM 607 C C . GLN A 1 73 ? 3.608 27.410 6.101 1.00 18.50 -124 GLN A C 1
ATOM 608 O O . GLN A 1 73 ? 3.286 26.225 6.245 1.00 23.31 -124 GLN A O 1
ATOM 614 N N . SER A 1 74 ? 3.566 28.288 7.097 1.00 19.43 -123 SER A N 1
ATOM 615 C CA . SER A 1 74 ? 3.011 28.010 8.432 1.00 20.71 -123 SER A CA 1
ATOM 616 C C . SER A 1 74 ? 1.479 27.970 8.531 1.00 20.66 -123 SER A C 1
ATOM 617 O O . SER A 1 74 ? 0.927 27.763 9.623 1.00 23.34 -123 SER A O 1
ATOM 620 N N . GLY A 1 75 ? 0.786 28.211 7.428 1.00 20.04 -122 GLY A N 1
ATOM 621 C CA . GLY A 1 75 ? -0.667 28.141 7.361 1.00 20.48 -122 GLY A CA 1
ATOM 622 C C . GLY A 1 75 ? -1.370 29.335 7.961 1.00 20.93 -122 GLY A C 1
ATOM 623 O O . GLY A 1 75 ? -2.516 29.234 8.372 1.00 22.04 -122 GLY A O 1
ATOM 624 N N . LEU A 1 76 ? -0.686 30.497 7.964 1.00 17.83 -121 LEU A N 1
ATOM 625 C CA . LEU A 1 76 ? -1.182 31.678 8.679 1.00 17.90 -121 LEU A CA 1
ATOM 626 C C . LEU A 1 76 ? -1.911 32.653 7.784 1.00 17.86 -121 LEU A C 1
ATOM 627 O O . LEU A 1 76 ? -2.493 33.608 8.315 1.00 18.63 -121 LEU A O 1
ATOM 632 N N . LEU A 1 77 ? -1.903 32.428 6.465 1.00 16.55 -120 LEU A N 1
ATOM 633 C CA . LEU A 1 77 ? -2.490 33.345 5.479 1.00 16.81 -120 LEU A CA 1
ATOM 634 C C . LEU A 1 77 ? -3.565 32.692 4.641 1.00 18.21 -120 LEU A C 1
ATOM 635 O O . LEU A 1 77 ? -3.441 31.537 4.209 1.00 24.37 -120 LEU A O 1
ATOM 640 N N . ALA A 1 78 ? -4.632 33.443 4.413 1.00 17.88 -119 ALA A N 1
ATOM 641 C CA . ALA A 1 78 ? -5.687 33.040 3.508 1.00 19.52 -119 ALA A CA 1
ATOM 642 C C . ALA A 1 78 ? -5.225 33.203 2.067 1.00 18.19 -119 ALA A C 1
ATOM 643 O O . ALA A 1 78 ? -4.583 34.200 1.740 1.00 21.88 -119 ALA A O 1
ATOM 645 N N . GLU A 1 79 ? -5.611 32.287 1.191 1.00 18.62 -118 GLU A N 1
ATOM 646 C CA . GLU A 1 79 ? -5.381 32.452 -0.251 1.00 17.98 -118 GLU A CA 1
ATOM 647 C C . GLU A 1 79 ? -6.230 33.638 -0.761 1.00 20.13 -118 GLU A C 1
ATOM 648 O O . GLU A 1 79 ? -7.386 33.752 -0.417 1.00 21.87 -118 GLU A O 1
ATOM 654 N N . ILE A 1 80 ? -5.613 34.440 -1.637 1.00 20.30 -117 ILE A N 1
ATOM 655 C CA . ILE A 1 80 ? -6.173 35.654 -2.257 1.00 23.16 -117 ILE A CA 1
ATOM 656 C C . ILE A 1 80 ? -6.622 35.235 -3.640 1.00 25.33 -117 ILE A C 1
ATOM 657 O O . ILE A 1 80 ? -5.829 34.644 -4.396 1.00 26.66 -117 ILE A O 1
ATOM 662 N N . THR A 1 81 ? -7.890 35.515 -3.980 1.00 23.95 -116 THR A N 1
ATOM 663 C CA . THR A 1 81 ? -8.454 35.107 -5.311 1.00 23.67 -116 THR A CA 1
ATOM 664 C C . THR A 1 81 ? -9.230 36.252 -6.003 1.00 23.00 -116 THR A C 1
ATOM 665 O O . THR A 1 81 ? -10.426 36.185 -6.274 1.00 28.49 -116 THR A O 1
ATOM 669 N N . PRO A 1 82 ? -8.529 37.348 -6.298 1.00 22.27 -115 PRO A N 1
ATOM 670 C CA . PRO A 1 82 ? -9.209 38.442 -6.997 1.00 19.42 -115 PRO A CA 1
ATOM 671 C C . PRO A 1 82 ? -9.589 38.036 -8.414 1.00 17.85 -115 PRO A C 1
ATOM 672 O O . PRO A 1 82 ? -8.966 37.141 -9.006 1.00 21.07 -115 PRO A O 1
ATOM 676 N N . ASP A 1 83 ? -10.638 38.668 -8.931 1.00 17.96 -114 ASP A N 1
ATOM 677 C CA . ASP A 1 83 ? -11.057 38.406 -10.294 1.00 18.29 -114 ASP A CA 1
ATOM 678 C C . ASP A 1 83 ? -10.083 39.028 -11.291 1.00 17.17 -114 ASP A C 1
ATOM 679 O O . ASP A 1 83 ? -9.185 39.790 -10.909 1.00 16.33 -114 ASP A O 1
ATOM 684 N N . LYS A 1 84 ? -10.204 38.621 -12.543 1.00 17.68 -113 LYS A N 1
ATOM 685 C CA . LYS A 1 84 ? -9.318 39.136 -13.608 1.00 17.26 -113 LYS A CA 1
ATOM 686 C C . LYS A 1 84 ? -9.341 40.662 -13.668 1.00 16.26 -113 LYS A C 1
ATOM 687 O O . LYS A 1 84 ? -8.290 41.284 -13.835 1.00 16.91 -113 LYS A O 1
ATOM 693 N N . ALA A 1 85 ? -10.533 41.247 -13.576 1.00 17.20 -112 ALA A N 1
ATOM 694 C CA . ALA A 1 85 ? -10.685 42.693 -13.670 1.00 19.67 -112 ALA A CA 1
ATOM 695 C C . ALA A 1 85 ? -9.825 43.384 -12.633 1.00 15.98 -112 ALA A C 1
ATOM 696 O O . ALA A 1 85 ? -9.134 44.353 -12.951 1.00 17.49 -112 ALA A O 1
ATOM 698 N N . PHE A 1 86 ? -9.849 42.878 -11.410 1.00 16.09 -111 PHE A N 1
ATOM 699 C CA . PHE A 1 86 ? -9.019 43.443 -10.361 1.00 14.57 -111 PHE A CA 1
ATOM 700 C C . PHE A 1 86 ? -7.542 43.146 -10.570 1.00 15.19 -111 PHE A C 1
ATOM 701 O O . PHE A 1 86 ? -6.691 44.042 -10.473 1.00 15.48 -111 PHE A O 1
ATOM 709 N N . GLN A 1 87 ? -7.206 41.899 -10.892 1.00 14.94 -110 GLN A N 1
ATOM 710 C CA . GLN A 1 87 ? -5.785 41.539 -11.105 1.00 16.40 -110 GLN A CA 1
ATOM 711 C C . GLN A 1 87 ? -5.115 42.398 -12.177 1.00 16.58 -110 GLN A C 1
ATOM 712 O O . GLN A 1 87 ? -3.989 42.875 -11.989 1.00 16.69 -110 GLN A O 1
ATOM 718 N N . ASP A 1 88 ? -5.858 42.679 -13.231 1.00 16.05 -109 ASP A N 1
ATOM 719 C CA . ASP A 1 88 ? -5.344 43.446 -14.348 1.00 17.78 -109 ASP A CA 1
ATOM 720 C C . ASP A 1 88 ? -5.070 44.926 -14.017 1.00 19.44 -109 ASP A C 1
ATOM 721 O O . ASP A 1 88 ? -4.390 45.585 -14.781 1.00 21.54 -109 ASP A O 1
ATOM 726 N N . LYS A 1 89 ? -5.575 45.411 -12.879 1.00 15.57 -108 LYS A N 1
ATOM 727 C CA . LYS A 1 89 ? -5.326 46.789 -12.439 1.00 17.48 -108 LYS A CA 1
ATOM 728 C C . LYS A 1 89 ? -3.971 46.992 -11.782 1.00 16.79 -108 LYS A C 1
ATOM 729 O O . LYS A 1 89 ? -3.568 48.144 -11.579 1.00 18.51 -108 LYS A O 1
ATOM 735 N N . LEU A 1 90 ? -3.295 45.898 -11.405 1.00 15.61 -107 LEU A N 1
ATOM 736 C CA . LEU A 1 90 ? -1.978 45.952 -10.774 1.00 15.37 -107 LEU A CA 1
ATOM 737 C C . LEU A 1 90 ? -0.919 45.371 -11.694 1.00 16.80 -107 LEU A C 1
ATOM 738 O O . LEU A 1 90 ? -1.218 44.481 -12.490 1.00 19.41 -107 LEU A O 1
ATOM 743 N N . TYR A 1 91 ? 0.326 45.831 -11.569 1.00 16.34 -106 TYR A N 1
ATOM 744 C CA . TYR A 1 91 ? 1.392 45.335 -12.434 1.00 17.49 -106 TYR A CA 1
ATOM 745 C C . TYR A 1 91 ? 1.632 43.847 -12.187 1.00 17.66 -106 TYR A C 1
ATOM 746 O O . TYR A 1 91 ? 1.715 43.436 -11.022 1.00 17.12 -106 TYR A O 1
ATOM 755 N N . PRO A 1 92 ? 1.808 43.037 -13.257 1.00 18.54 -105 PRO A N 1
ATOM 756 C CA . PRO A 1 92 ? 2.040 41.595 -13.040 1.00 20.51 -105 PRO A CA 1
ATOM 757 C C . PRO A 1 92 ? 3.222 41.249 -12.126 1.00 18.56 -105 PRO A C 1
ATOM 758 O O . PRO A 1 92 ? 3.123 40.314 -11.334 1.00 19.97 -105 PRO A O 1
ATOM 762 N N . PHE A 1 93 ? 4.313 42.007 -12.196 1.00 18.59 -104 PHE A N 1
ATOM 763 C CA . PHE A 1 93 ? 5.482 41.705 -11.358 1.00 19.52 -104 PHE A CA 1
ATOM 764 C C . PHE A 1 93 ? 5.183 41.879 -9.864 1.00 18.21 -104 PHE A C 1
ATOM 765 O O . PHE A 1 93 ? 5.833 41.245 -9.026 1.00 19.61 -104 PHE A O 1
ATOM 773 N N . THR A 1 94 ? 4.201 42.711 -9.523 1.00 16.44 -103 THR A N 1
ATOM 774 C CA . THR A 1 94 ? 3.808 42.878 -8.121 1.00 16.73 -103 THR A CA 1
ATOM 775 C C . THR A 1 94 ? 3.025 41.656 -7.631 1.00 15.01 -103 THR A C 1
ATOM 776 O O . THR A 1 94 ? 3.237 41.226 -6.497 1.00 16.44 -103 THR A O 1
ATOM 780 N N . TRP A 1 95 ? 2.141 41.111 -8.474 1.00 16.53 -102 TRP A N 1
ATOM 781 C CA . TRP A 1 95 ? 1.488 39.841 -8.132 1.00 16.82 -102 TRP A CA 1
ATOM 782 C C . TRP A 1 95 ? 2.515 38.709 -7.979 1.00 17.44 -102 TRP A C 1
ATOM 783 O O . TRP A 1 95 ? 2.383 37.872 -7.079 1.00 18.04 -102 TRP A O 1
ATOM 794 N N . ASP A 1 96 ? 3.560 38.718 -8.803 1.00 17.82 -101 ASP A N 1
ATOM 795 C CA . ASP A 1 96 ? 4.612 37.691 -8.706 1.00 18.62 -101 ASP A CA 1
ATOM 796 C C . ASP A 1 96 ? 5.286 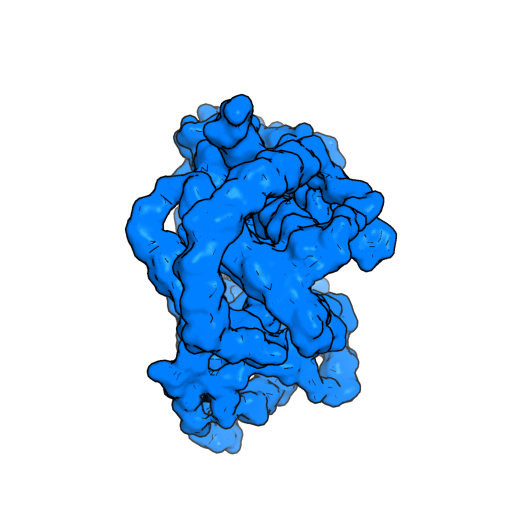37.684 -7.326 1.00 18.25 -101 ASP A C 1
ATOM 797 O O . ASP A 1 96 ? 5.592 36.629 -6.768 1.00 19.50 -101 ASP A O 1
ATOM 802 N N . ALA A 1 97 ? 5.464 38.872 -6.745 1.00 17.51 -100 ALA A N 1
ATOM 803 C CA . ALA A 1 97 ? 6.080 38.998 -5.418 1.00 16.07 -100 ALA A CA 1
ATOM 804 C C . ALA A 1 97 ? 5.271 38.367 -4.280 1.00 16.18 -100 ALA A C 1
ATOM 805 O O . ALA A 1 97 ? 5.848 37.994 -3.260 1.00 17.25 -100 ALA A O 1
ATOM 807 N N . VAL A 1 98 ? 3.960 38.211 -4.491 1.00 15.48 -99 VAL A N 1
ATOM 808 C CA . VAL A 1 98 ? 3.035 37.687 -3.483 1.00 16.44 -99 VAL A CA 1
ATOM 809 C C . VAL A 1 98 ? 2.472 36.314 -3.878 1.00 17.49 -99 VAL A C 1
ATOM 810 O O . VAL A 1 98 ? 1.444 35.889 -3.333 1.00 18.00 -99 VAL A O 1
ATOM 814 N N . ARG A 1 99 ? 3.151 35.639 -4.805 1.00 18.48 -98 ARG A N 1
ATOM 815 C CA . ARG A 1 99 ? 2.793 34.278 -5.179 1.00 20.59 -98 ARG A CA 1
ATOM 816 C C . ARG A 1 99 ? 3.731 33.305 -4.453 1.00 22.45 -98 ARG A C 1
ATOM 817 O O . ARG A 1 99 ? 4.955 33.492 -4.464 1.00 23.86 -98 ARG A O 1
ATOM 825 N N . TYR A 1 100 ? 3.150 32.284 -3.818 1.00 22.35 -97 TYR A N 1
ATOM 826 C CA . TYR A 1 100 ? 3.928 31.299 -3.052 1.00 21.17 -97 TYR A CA 1
ATOM 827 C C . TYR A 1 100 ? 3.330 29.932 -3.325 1.00 28.20 -97 TYR A C 1
ATOM 828 O O . TYR A 1 100 ? 2.131 29.740 -3.135 1.00 24.37 -97 TYR A O 1
ATOM 837 N N . ASN A 1 101 ? 4.159 28.989 -3.789 1.00 27.24 -96 ASN A N 1
ATOM 838 C CA . ASN A 1 101 ? 3.705 27.634 -4.161 1.00 32.88 -96 ASN A CA 1
ATOM 839 C C . ASN A 1 101 ? 2.482 27.699 -5.109 1.00 27.64 -96 ASN A C 1
ATOM 840 O O . ASN A 1 101 ? 1.491 26.966 -4.962 1.00 32.35 -96 ASN A O 1
ATOM 845 N N . GLY A 1 102 ? 2.560 28.637 -6.061 1.00 26.17 -95 GLY A N 1
ATOM 846 C CA . GLY A 1 102 ? 1.522 28.845 -7.084 1.00 27.01 -95 GLY A CA 1
ATOM 847 C C . GLY A 1 102 ? 0.228 29.545 -6.711 1.00 27.42 -95 GLY A C 1
ATOM 848 O O . GLY A 1 102 ? -0.643 29.693 -7.571 1.00 33.42 -95 GLY A O 1
ATOM 849 N N . LYS A 1 103 ? 0.122 30.001 -5.457 1.00 24.01 -94 LYS A N 1
ATOM 850 C CA . LYS A 1 103 ? -1.060 30.659 -4.922 1.00 24.36 -94 LYS A CA 1
ATOM 851 C C . LYS A 1 103 ? -0.711 32.096 -4.532 1.00 21.87 -94 LYS A C 1
ATOM 852 O O . LYS A 1 103 ? 0.401 32.373 -4.067 1.00 21.62 -94 LYS A O 1
ATOM 858 N N . LEU A 1 104 ? -1.669 32.991 -4.740 1.00 18.95 -93 LEU A N 1
ATOM 859 C CA . LEU A 1 104 ? -1.532 34.365 -4.247 1.00 17.94 -93 LEU A CA 1
ATOM 860 C C . LEU A 1 104 ? -1.857 34.404 -2.759 1.00 19.45 -93 LEU A C 1
ATOM 861 O O . LEU A 1 104 ? -2.920 33.923 -2.340 1.00 19.86 -93 LEU A O 1
ATOM 866 N N . ILE A 1 105 ? -0.937 34.983 -1.977 1.00 17.76 -92 ILE A N 1
ATOM 867 C CA . ILE A 1 105 ? -1.028 34.951 -0.511 1.00 20.14 -92 ILE A CA 1
ATOM 868 C C . ILE A 1 105 ? -1.132 36.343 0.120 1.00 15.45 -92 ILE A C 1
ATOM 869 O O . ILE A 1 105 ? -1.150 36.463 1.328 1.00 17.42 -92 ILE A O 1
ATOM 874 N N . ALA A 1 106 ? -1.224 37.380 -0.726 1.00 16.25 -91 ALA A N 1
ATOM 875 C CA . ALA A 1 106 ? -1.364 38.767 -0.275 1.00 14.95 -91 ALA A CA 1
ATOM 876 C C . ALA A 1 106 ? -1.728 39.647 -1.443 1.00 15.04 -91 ALA A C 1
ATOM 877 O O . ALA A 1 106 ? -1.598 39.234 -2.608 1.00 15.94 -91 ALA A O 1
ATOM 879 N N . TYR A 1 107 ? -2.184 40.863 -1.121 1.00 14.53 -90 TYR A N 1
ATOM 880 C CA . TYR A 1 107 ? -2.376 41.913 -2.114 1.00 14.35 -90 TYR A CA 1
ATOM 881 C C . TYR A 1 107 ? -1.123 42.792 -2.136 1.00 13.73 -90 TYR A C 1
ATOM 882 O O . TYR A 1 107 ? -0.749 43.322 -1.088 1.00 15.90 -90 TYR A O 1
ATOM 891 N N . PRO A 1 108 ? -0.528 42.997 -3.313 1.00 13.85 -89 PRO A N 1
ATOM 892 C CA . PRO A 1 108 ? 0.591 43.938 -3.402 1.00 13.81 -89 PRO A CA 1
ATOM 893 C C . PRO A 1 108 ? 0.104 45.373 -3.365 1.00 13.83 -89 PRO A C 1
ATOM 894 O O . PRO A 1 108 ? -0.942 45.683 -3.927 1.00 16.00 -89 PRO A O 1
ATOM 898 N N . ILE A 1 109 ? 0.879 46.213 -2.690 1.00 13.07 -88 ILE A N 1
ATOM 899 C CA . ILE A 1 109 ? 0.518 47.643 -2.513 1.00 13.77 -88 ILE A CA 1
ATOM 900 C C . ILE A 1 109 ? 1.489 48.570 -3.235 1.00 14.31 -88 ILE A C 1
ATOM 901 O O . ILE A 1 109 ? 1.061 49.458 -3.985 1.00 15.58 -88 ILE A O 1
ATOM 906 N N . ALA A 1 110 ? 2.779 48.403 -2.988 1.00 14.37 -87 ALA A N 1
ATOM 907 C CA . ALA A 1 110 ? 3.784 49.342 -3.517 1.00 14.04 -87 ALA A CA 1
ATOM 908 C C . ALA A 1 110 ? 5.183 48.768 -3.510 1.00 14.25 -87 ALA A C 1
ATOM 909 O O . ALA A 1 110 ? 5.505 47.963 -2.668 1.00 16.32 -87 ALA A O 1
ATOM 911 N N . VAL A 1 111 ? 6.024 49.264 -4.413 1.00 15.17 -86 VAL A N 1
ATOM 912 C CA . VAL A 1 111 ? 7.375 48.819 -4.596 1.00 15.08 -86 VAL A CA 1
ATOM 913 C C . VAL A 1 111 ? 8.280 49.797 -3.870 1.00 14.53 -86 VAL A C 1
ATOM 914 O O . VAL A 1 111 ? 8.219 51.028 -4.138 1.00 16.05 -86 VAL A O 1
ATOM 918 N N . GLU A 1 112 ? 9.130 49.273 -2.981 1.00 15.74 -85 GLU A N 1
ATOM 919 C CA . GLU A 1 112 ? 10.063 50.012 -2.166 1.00 16.71 -85 GLU A CA 1
ATOM 920 C C . GLU A 1 112 ? 11.494 49.659 -2.535 1.00 14.87 -85 GLU A C 1
ATOM 921 O O . GLU A 1 112 ? 11.847 48.490 -2.608 1.00 17.69 -85 GLU A O 1
ATOM 927 N N . ALA A 1 113 ? 12.327 50.660 -2.729 1.00 14.51 -84 ALA A N 1
ATOM 928 C CA . ALA A 1 113 ? 13.759 50.483 -2.779 1.00 14.58 -84 ALA A CA 1
ATOM 929 C C . ALA A 1 113 ? 14.425 51.653 -2.073 1.00 13.30 -84 ALA A C 1
ATOM 930 O O . ALA A 1 113 ? 13.892 52.779 -2.092 1.00 14.43 -84 ALA A O 1
ATOM 932 N N . LEU A 1 114 ? 15.565 51.388 -1.449 1.00 12.24 -83 LEU A N 1
ATOM 933 C CA . LEU A 1 114 ? 16.396 52.434 -0.862 1.00 12.63 -83 LEU A CA 1
ATOM 934 C C . LEU A 1 114 ? 17.039 53.271 -1.949 1.00 12.81 -83 LEU A C 1
ATOM 935 O O . LEU A 1 114 ? 17.393 52.796 -3.008 1.00 13.71 -83 LEU A O 1
ATOM 940 N N . SER A 1 115 ? 17.204 54.564 -1.620 1.00 12.29 -82 SER A N 1
ATOM 941 C CA . SER A 1 115 ? 17.980 55.505 -2.429 1.00 12.19 -82 SER A CA 1
ATOM 942 C C . SER A 1 115 ? 18.946 56.280 -1.551 1.00 11.61 -82 SER A C 1
ATOM 943 O O . SER A 1 115 ? 18.834 56.272 -0.307 1.00 12.16 -82 SER A O 1
ATOM 946 N N . LEU A 1 116 ? 19.889 56.945 -2.219 1.00 12.27 -81 LEU A N 1
ATOM 947 C CA . LEU A 1 116 ? 20.728 57.938 -1.559 1.00 12.53 -81 LEU A CA 1
ATOM 948 C C . LEU A 1 116 ? 19.940 59.255 -1.486 1.00 12.40 -81 LEU A C 1
ATOM 949 O O . LEU A 1 116 ? 19.487 59.753 -2.517 1.00 14.99 -81 LEU A O 1
ATOM 954 N N . ILE A 1 117 ? 19.800 59.779 -0.279 1.00 10.98 -80 ILE A N 1
ATOM 955 C CA . ILE A 1 117 ? 19.111 61.049 -0.024 1.00 12.10 -80 ILE A CA 1
ATOM 956 C C . ILE A 1 117 ? 20.224 62.018 0.393 1.00 11.94 -80 ILE A C 1
ATOM 957 O O . ILE A 1 117 ? 21.008 61.706 1.295 1.00 12.82 -80 ILE A O 1
ATOM 962 N N . TYR A 1 118 ? 20.264 63.193 -0.248 1.00 12.99 -79 TYR A N 1
ATOM 963 C CA . TYR A 1 118 ? 21.364 64.130 0.005 1.00 13.83 -79 TYR A CA 1
ATOM 964 C C . TYR A 1 118 ? 20.849 65.561 0.165 1.00 13.33 -79 TYR A C 1
ATOM 965 O O . TYR A 1 118 ? 19.810 65.935 -0.379 1.00 15.27 -79 TYR A O 1
ATOM 974 N N . ASN A 1 119 ? 21.594 66.298 0.975 1.00 12.98 -78 ASN A N 1
ATOM 975 C CA . ASN A 1 119 ? 21.284 67.727 1.236 1.00 13.22 -78 ASN A CA 1
ATOM 976 C C . ASN A 1 119 ? 22.018 68.578 0.217 1.00 14.11 -78 ASN A C 1
ATOM 977 O O . ASN A 1 119 ? 23.230 68.676 0.270 1.00 15.57 -78 ASN A O 1
ATOM 982 N N . LYS A 1 120 ? 21.247 69.171 -0.695 1.00 16.80 -77 LYS A N 1
ATOM 983 C CA . LYS A 1 120 ? 21.824 69.954 -1.804 1.00 17.54 -77 LYS A CA 1
ATOM 984 C C . LYS A 1 120 ? 22.554 71.224 -1.356 1.00 17.71 -77 LYS A C 1
ATOM 985 O O . LYS A 1 120 ? 23.410 71.726 -2.095 1.00 25.29 -77 LYS A O 1
ATOM 991 N N . ASP A 1 121 ? 22.211 71.731 -0.173 1.00 17.77 -76 ASP A N 1
ATOM 992 C CA . ASP A 1 121 ? 22.893 72.911 0.377 1.00 19.09 -76 ASP A CA 1
ATOM 993 C C . ASP A 1 121 ? 24.256 72.567 0.950 1.00 21.47 -76 ASP A C 1
ATOM 994 O O . ASP A 1 121 ? 25.078 73.440 1.094 1.00 30.59 -76 ASP A O 1
ATOM 999 N N . LEU A 1 122 ? 24.468 71.302 1.319 1.00 20.02 -75 LEU A N 1
ATOM 1000 C CA . LEU A 1 122 ? 25.777 70.809 1.757 1.00 18.24 -75 LEU A CA 1
ATOM 1001 C C . LEU A 1 122 ? 26.615 70.186 0.674 1.00 19.05 -75 LEU A C 1
ATOM 1002 O O . LEU A 1 122 ? 27.846 70.392 0.643 1.00 18.45 -75 LEU A O 1
ATOM 1007 N N . LEU A 1 123 ? 25.926 69.436 -0.192 1.00 18.29 -74 LEU A N 1
ATOM 1008 C CA A LEU A 1 123 ? 26.567 68.596 -1.227 0.50 18.12 -74 LEU A CA 1
ATOM 1009 C CA B LEU A 1 123 ? 26.524 68.604 -1.184 0.50 18.10 -74 LEU A CA 1
ATOM 1010 C C . LEU A 1 123 ? 25.780 68.776 -2.512 1.00 18.64 -74 LEU A C 1
ATOM 1011 O O . LEU A 1 123 ? 24.864 68.015 -2.822 1.00 17.80 -74 LEU A O 1
ATOM 1020 N N . PRO A 1 124 ? 26.133 69.804 -3.301 1.00 18.25 -73 PRO A N 1
ATOM 1021 C CA . PRO A 1 124 ? 25.363 70.065 -4.503 1.00 16.66 -73 PRO A CA 1
ATOM 1022 C C . PRO A 1 124 ? 25.316 68.893 -5.458 1.00 16.24 -73 PRO A C 1
ATOM 1023 O O . PRO A 1 124 ? 24.294 68.707 -6.121 1.00 22.83 -73 PRO A O 1
ATOM 1027 N N . ASN A 1 125 ? 26.438 68.176 -5.553 1.00 17.12 -72 ASN A N 1
ATOM 1028 C CA . ASN A 1 125 ? 26.438 66.928 -6.318 1.00 21.99 -72 ASN A CA 1
ATOM 1029 C C . ASN A 1 125 ? 26.796 65.761 -5.444 1.00 23.93 -72 ASN A C 1
ATOM 1030 O O . ASN A 1 125 ? 27.874 65.749 -4.841 1.00 27.57 -72 ASN A O 1
ATOM 1035 N N . PRO A 1 126 ? 25.935 64.738 -5.455 1.00 24.25 -71 PRO A N 1
ATOM 1036 C CA . PRO A 1 126 ? 26.188 63.616 -4.584 1.00 27.08 -71 PRO A CA 1
ATOM 1037 C C . PRO A 1 126 ? 27.381 62.810 -5.103 1.00 17.48 -71 PRO A C 1
ATOM 1038 O O . PRO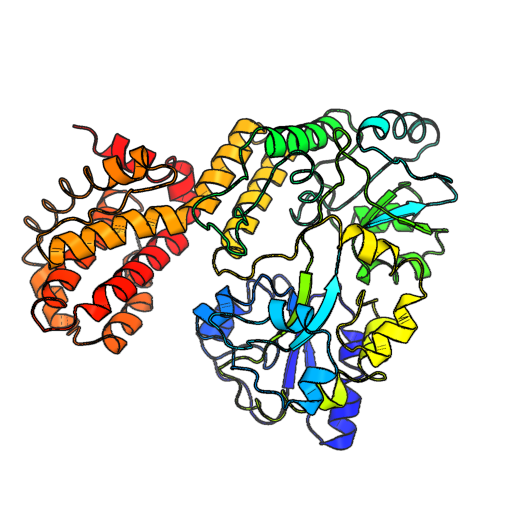 A 1 126 ? 27.652 62.846 -6.299 1.00 18.04 -71 PRO A O 1
ATOM 1042 N N . PRO A 1 127 ? 28.034 62.047 -4.215 1.00 19.30 -70 PRO A N 1
ATOM 1043 C CA . PRO A 1 127 ? 29.122 61.191 -4.663 1.00 19.22 -70 PRO A CA 1
ATOM 1044 C C . PRO A 1 127 ? 28.592 60.033 -5.506 1.00 15.93 -70 PRO A C 1
ATOM 1045 O O . PRO A 1 127 ? 27.575 59.427 -5.184 1.00 20.04 -70 PRO A O 1
ATOM 1049 N N . LYS A 1 128 ? 29.272 59.778 -6.591 1.00 17.13 -69 LYS A N 1
ATOM 1050 C CA . LYS A 1 128 ? 28.973 58.633 -7.441 1.00 18.49 -69 LYS A CA 1
ATOM 1051 C C . LYS A 1 128 ? 29.486 57.307 -6.876 1.00 16.57 -69 LYS A C 1
ATOM 1052 O O . LYS A 1 128 ? 28.952 56.248 -7.229 1.00 17.78 -69 LYS A O 1
ATOM 1058 N N . THR A 1 129 ? 30.508 57.361 -6.028 1.00 15.43 -68 THR A N 1
ATOM 1059 C CA . THR A 1 129 ? 31.182 56.166 -5.487 1.00 15.00 -68 THR A CA 1
ATOM 1060 C C . THR A 1 129 ? 31.196 56.177 -3.963 1.00 13.62 -68 THR A C 1
ATOM 1061 O O . THR A 1 129 ? 31.268 57.236 -3.325 1.00 15.21 -68 THR A O 1
ATOM 1065 N N . TRP A 1 130 ? 31.144 54.983 -3.367 1.00 14.09 -67 TRP A N 1
ATOM 1066 C CA . TRP A 1 130 ? 31.379 54.821 -1.944 1.00 13.80 -67 TRP A CA 1
ATOM 1067 C C . TRP A 1 130 ? 32.818 55.258 -1.585 1.00 14.21 -67 TRP A C 1
ATOM 1068 O O . TRP A 1 130 ? 33.057 55.814 -0.536 1.00 14.23 -67 TRP A O 1
ATOM 1079 N N . GLU A 1 131 ? 33.764 54.977 -2.479 1.00 14.46 -66 GLU A N 1
ATOM 1080 C CA . GLU A 1 131 ? 35.174 55.190 -2.201 1.00 15.19 -66 GLU A CA 1
ATOM 1081 C C . GLU A 1 131 ? 35.541 56.664 -1.961 1.00 17.28 -66 GLU A C 1
ATOM 1082 O O . GLU A 1 131 ? 36.499 56.920 -1.253 1.00 17.27 -66 GLU A O 1
ATOM 1088 N N . GLU A 1 132 ? 34.772 57.589 -2.531 1.00 15.25 -65 GLU A N 1
ATOM 1089 C CA . GLU A 1 132 ? 35.047 59.013 -2.325 1.00 16.19 -65 GLU A CA 1
ATOM 1090 C C . GLU A 1 132 ? 34.438 59.550 -1.014 1.00 16.55 -65 GLU A C 1
ATOM 1091 O O . GLU A 1 132 ? 34.709 60.681 -0.652 1.00 17.49 -65 GLU A O 1
ATOM 1097 N N . ILE A 1 133 ? 33.624 58.767 -0.311 1.00 15.57 -64 ILE A N 1
ATOM 1098 C CA . ILE A 1 133 ? 32.950 59.242 0.903 1.00 15.11 -64 ILE A CA 1
ATOM 1099 C C . ILE A 1 133 ? 33.911 59.616 2.044 1.00 16.18 -64 ILE A C 1
ATOM 1100 O O . ILE A 1 133 ? 33.692 60.637 2.684 1.00 15.85 -64 ILE A O 1
ATOM 1105 N N . PRO A 1 134 ? 34.975 58.840 2.287 1.00 15.46 -63 PRO A N 1
ATOM 1106 C CA . PRO A 1 134 ? 35.916 59.271 3.328 1.00 15.90 -63 PRO A CA 1
ATOM 1107 C C . PRO A 1 134 ? 36.503 60.678 3.107 1.00 16.63 -63 PRO A C 1
ATOM 1108 O O . PRO A 1 134 ? 36.511 61.477 4.041 1.00 16.95 -63 PRO A O 1
ATOM 1112 N N . ALA A 1 135 ? 36.931 60.968 1.884 1.00 17.51 -62 ALA A N 1
ATOM 1113 C CA . ALA A 1 135 ? 37.472 62.308 1.585 1.00 17.33 -62 ALA A CA 1
ATOM 1114 C C . ALA A 1 135 ? 36.399 63.385 1.747 1.00 16.79 -62 ALA A C 1
ATOM 1115 O O . ALA A 1 135 ? 36.672 64.453 2.280 1.00 16.07 -62 ALA A O 1
ATOM 1117 N N A LEU A 1 136 ? 35.178 63.096 1.302 0.50 15.16 -61 LEU A N 1
ATOM 1118 N N B LEU A 1 136 ? 35.178 63.088 1.303 0.50 15.47 -61 LEU A N 1
ATOM 1119 C CA A LEU A 1 136 ? 34.069 64.028 1.477 0.50 14.40 -61 LEU A CA 1
ATOM 1120 C CA B LEU A 1 136 ? 34.036 63.979 1.488 0.50 14.62 -61 LEU A CA 1
ATOM 1121 C C A LEU A 1 136 ? 33.744 64.270 2.942 0.50 13.98 -61 LEU A C 1
ATOM 1122 C C B LEU A 1 136 ? 33.771 64.268 2.944 0.50 14.05 -61 LEU A C 1
ATOM 1123 O O A LEU A 1 136 ? 33.486 65.396 3.338 0.50 15.18 -61 LEU A O 1
ATOM 1124 O O B LEU A 1 136 ? 33.557 65.406 3.334 0.50 15.21 -61 LEU A O 1
ATOM 1133 N N . ASP A 1 137 ? 33.787 63.228 3.759 1.00 13.38 -60 ASP A N 1
ATOM 1134 C CA . ASP A 1 137 ? 33.587 63.381 5.201 1.00 13.09 -60 ASP A CA 1
ATOM 1135 C C . ASP A 1 137 ? 34.668 64.266 5.826 1.00 13.72 -60 ASP A C 1
ATOM 1136 O O . ASP A 1 137 ? 34.335 65.115 6.654 1.00 15.07 -60 ASP A O 1
ATOM 1141 N N . LYS A 1 138 ? 35.915 64.100 5.405 1.00 15.07 -59 LYS A N 1
ATOM 1142 C CA A LYS A 1 138 ? 36.995 64.971 5.888 0.50 16.66 -59 LYS A CA 1
ATOM 1143 C CA B LYS A 1 138 ? 37.012 64.968 5.878 0.50 16.43 -59 LYS A CA 1
ATOM 1144 C C . LYS A 1 138 ? 36.708 66.435 5.554 1.00 15.30 -59 LYS A C 1
ATOM 1145 O O . LYS A 1 138 ? 36.874 67.328 6.412 1.00 17.84 -59 LYS A O 1
ATOM 1156 N N . GLU A 1 139 ? 36.261 66.678 4.335 1.00 15.39 -58 GLU A N 1
ATOM 1157 C CA A GLU A 1 139 ? 35.946 68.033 3.902 0.50 17.42 -58 GLU A CA 1
ATOM 1158 C CA B GLU A 1 139 ? 35.911 68.053 3.896 0.50 17.51 -58 GLU A CA 1
ATOM 1159 C C . GLU A 1 139 ? 34.781 68.595 4.761 1.00 15.39 -58 GLU A C 1
ATOM 1160 O O . GLU A 1 139 ? 34.822 69.742 5.226 1.00 18.27 -58 GLU A O 1
ATOM 1171 N N . LEU A 1 140 ? 33.758 67.787 4.980 1.00 14.48 -57 LEU A N 1
ATOM 1172 C CA . LEU A 1 140 ? 32.577 68.195 5.726 1.00 13.97 -57 LEU A CA 1
ATOM 1173 C C . LEU A 1 140 ? 32.815 68.360 7.225 1.00 14.77 -57 LEU A C 1
ATOM 1174 O O . LEU A 1 140 ? 32.283 69.276 7.838 1.00 15.66 -57 LEU A O 1
ATOM 1179 N N . LYS A 1 141 ? 33.681 67.536 7.797 1.00 14.61 -56 LYS A N 1
ATOM 1180 C CA . LYS A 1 141 ? 34.030 67.642 9.200 1.00 13.85 -56 LYS A CA 1
ATOM 1181 C C . LYS A 1 141 ? 34.687 68.956 9.523 1.00 16.03 -56 LYS A C 1
ATOM 1182 O O . LYS A 1 141 ? 34.449 69.505 10.606 1.00 16.39 -56 LYS A O 1
ATOM 1188 N N . ALA A 1 142 ? 35.467 69.478 8.575 1.00 18.42 -55 ALA A N 1
ATOM 1189 C CA . ALA A 1 142 ? 36.073 70.801 8.728 1.00 19.61 -55 ALA A CA 1
ATOM 1190 C C . ALA A 1 142 ? 35.047 71.930 8.738 1.00 17.77 -55 ALA A C 1
ATOM 1191 O O . ALA A 1 142 ? 35.372 73.040 9.132 1.00 23.83 -55 ALA A O 1
ATOM 1193 N N . LYS A 1 143 ? 33.838 71.675 8.280 1.00 18.21 -54 LYS A N 1
ATOM 1194 C CA . LYS A 1 143 ? 32.684 72.600 8.351 1.00 21.25 -54 LYS A CA 1
ATOM 1195 C C . LYS A 1 143 ? 31.716 72.315 9.482 1.00 18.65 -54 LYS A C 1
ATOM 1196 O O . LYS A 1 143 ? 30.644 72.905 9.550 1.00 22.37 -54 LYS A O 1
ATOM 1202 N N . GLY A 1 144 ? 32.048 71.375 10.360 1.00 16.01 -53 GLY A N 1
ATOM 1203 C CA . GLY A 1 144 ? 31.123 71.001 11.430 1.00 16.93 -53 GLY A CA 1
ATOM 1204 C C . GLY A 1 144 ? 29.975 70.096 11.010 1.00 15.24 -53 GLY A C 1
ATOM 1205 O O . GLY A 1 144 ? 28.942 70.050 11.688 1.00 16.92 -53 GLY A O 1
ATOM 1206 N N . LYS A 1 145 ? 30.190 69.351 9.914 1.00 14.12 -52 LYS A N 1
ATOM 1207 C CA . LYS A 1 145 ? 29.183 68.457 9.343 1.00 16.09 -52 LYS A CA 1
ATOM 1208 C C . LYS A 1 145 ? 29.779 67.056 9.186 1.00 15.35 -52 LYS A C 1
ATOM 1209 O O . LYS A 1 145 ? 30.924 66.829 9.440 1.00 21.26 -52 LYS A O 1
ATOM 1215 N N . SER A 1 146 ? 28.968 66.120 8.768 1.00 13.88 -51 SER A N 1
ATOM 1216 C CA . SER A 1 146 ? 29.448 64.810 8.397 1.00 13.52 -51 SER A CA 1
ATOM 1217 C C . SER A 1 146 ? 28.870 64.442 7.054 1.00 12.82 -51 SER A C 1
ATOM 1218 O O . SER A 1 146 ? 27.857 64.985 6.619 1.00 13.30 -51 SER A O 1
ATOM 1221 N N . ALA A 1 147 ? 29.526 63.487 6.395 1.00 12.57 -50 ALA A N 1
ATOM 1222 C CA . ALA A 1 147 ? 29.044 63.032 5.076 1.00 13.15 -50 ALA A CA 1
ATOM 1223 C C . ALA A 1 147 ? 27.768 62.211 5.101 1.00 12.91 -50 ALA A C 1
ATOM 1224 O O . ALA A 1 147 ? 26.856 62.468 4.323 1.00 13.64 -50 ALA A O 1
ATOM 1226 N N . LEU A 1 148 ? 27.731 61.183 5.944 1.00 12.66 -49 LEU A N 1
ATOM 1227 C CA . LEU A 1 148 ? 26.717 60.120 5.804 1.00 13.06 -49 LEU A CA 1
ATOM 1228 C C . LEU A 1 148 ? 26.324 59.520 7.146 1.00 12.20 -49 LEU A C 1
ATOM 1229 O O . LEU A 1 148 ? 27.186 59.121 7.924 1.00 14.35 -49 LEU A O 1
ATOM 1234 N N . MET A 1 149 ? 25.009 59.400 7.348 1.00 12.23 -48 MET A N 1
ATOM 1235 C CA . MET A 1 149 ? 24.462 58.623 8.461 1.00 13.08 -48 MET A CA 1
ATOM 1236 C C . MET A 1 149 ? 23.252 57.881 8.006 1.00 12.84 -48 MET A C 1
ATOM 1237 O O . MET A 1 149 ? 22.362 58.449 7.373 1.00 13.20 -48 MET A O 1
ATOM 1242 N N . PHE A 1 150 ? 23.233 56.580 8.329 1.00 12.30 -47 PHE A N 1
ATOM 1243 C CA . PHE A 1 150 ? 22.089 55.721 8.039 1.00 12.34 -47 PHE A CA 1
ATOM 1244 C C . PHE A 1 150 ? 22.025 54.620 9.084 1.00 11.73 -47 PHE A C 1
ATOM 1245 O O . PHE A 1 150 ? 22.964 54.399 9.848 1.00 13.34 -47 PHE A O 1
ATOM 1253 N N . ASN A 1 151 ? 20.885 53.951 9.107 1.00 12.18 -46 ASN A N 1
ATOM 1254 C CA . ASN A 1 151 ? 20.611 52.915 10.103 1.00 12.60 -46 ASN A CA 1
ATOM 1255 C C . ASN A 1 151 ? 21.561 51.700 9.952 1.00 13.64 -46 ASN A C 1
ATOM 1256 O O . ASN A 1 151 ? 21.499 51.006 8.968 1.00 16.54 -46 ASN A O 1
ATOM 1261 N N . LEU A 1 152 ? 22.427 51.511 10.934 1.00 14.31 -45 LEU A N 1
ATOM 1262 C CA . LEU A 1 152 ? 23.359 50.379 10.958 1.00 14.67 -45 LEU A CA 1
ATOM 1263 C C . LEU A 1 152 ? 22.868 49.196 11.790 1.00 15.01 -45 LEU A C 1
ATOM 1264 O O . LEU A 1 152 ? 23.607 48.235 11.988 1.00 21.53 -45 LEU A O 1
ATOM 1269 N N . GLN A 1 153 ? 21.644 49.274 12.290 1.00 14.65 -44 GLN A N 1
ATOM 1270 C CA . GLN A 1 153 ? 21.050 48.219 13.113 1.00 16.06 -44 GLN A CA 1
ATOM 1271 C C . GLN A 1 153 ? 20.194 47.250 12.365 1.00 15.81 -44 GLN A C 1
ATOM 1272 O O . GLN A 1 153 ? 19.878 46.185 12.908 1.00 22.37 -44 GLN A O 1
ATOM 1278 N N . GLU A 1 154 ? 19.800 47.600 11.158 1.00 14.32 -43 GLU A N 1
ATOM 1279 C CA . GLU A 1 154 ? 19.002 46.738 10.291 1.00 13.50 -43 GLU A CA 1
ATOM 1280 C C . GLU A 1 154 ? 19.742 46.452 9.008 1.00 14.02 -43 GLU A C 1
ATOM 1281 O O . GLU A 1 154 ? 20.158 47.377 8.304 1.00 14.85 -43 GLU A O 1
ATOM 1287 N N . PRO A 1 155 ? 19.945 45.154 8.691 1.00 13.14 -42 PRO A N 1
ATOM 1288 C CA . PRO A 1 155 ? 20.791 44.820 7.532 1.00 14.26 -42 PRO A CA 1
ATOM 1289 C C . PRO A 1 155 ? 20.232 45.231 6.171 1.00 12.90 -42 PRO A C 1
ATOM 1290 O O . PRO A 1 155 ? 20.969 45.315 5.209 1.00 16.00 -42 PRO A O 1
ATOM 1294 N N . TYR A 1 156 ? 18.931 45.510 6.109 1.00 12.40 -41 TYR A N 1
ATOM 1295 C CA . TYR A 1 156 ? 18.313 46.076 4.921 1.00 12.71 -41 TYR A CA 1
ATOM 1296 C C . TYR A 1 156 ? 19.085 47.261 4.337 1.00 12.07 -41 TYR A C 1
ATOM 1297 O O . TYR A 1 156 ? 19.229 47.371 3.134 1.00 12.55 -41 TYR A O 1
ATOM 1306 N N . PHE A 1 157 ? 19.627 48.093 5.219 1.00 11.67 -40 PHE A N 1
ATOM 1307 C CA . PHE A 1 157 ? 20.293 49.340 4.810 1.00 11.88 -40 PHE A CA 1
ATOM 1308 C C . PHE A 1 157 ? 21.750 49.142 4.378 1.00 12.34 -40 PHE A C 1
ATOM 1309 O O . PHE A 1 157 ? 22.269 49.953 3.602 1.00 13.57 -40 PHE A O 1
ATOM 1317 N N . THR A 1 158 ? 22.416 48.101 4.926 1.00 12.45 -39 THR A N 1
ATOM 1318 C CA A THR A 1 158 ? 23.802 47.778 4.599 0.50 13.11 -39 THR A CA 1
ATOM 1319 C CA B THR A 1 158 ? 23.806 47.783 4.597 0.50 13.44 -39 THR A CA 1
ATOM 1320 C C . THR A 1 158 ? 23.925 46.765 3.459 1.00 14.73 -39 THR A C 1
ATOM 1321 O O . THR A 1 158 ? 24.935 46.742 2.757 1.00 15.31 -39 THR A O 1
ATOM 1328 N N . TRP A 1 159 ? 22.881 45.962 3.261 1.00 15.40 -38 TRP A N 1
ATOM 1329 C CA . TRP A 1 159 ? 22.860 45.005 2.181 1.00 16.28 -38 TRP A CA 1
ATOM 1330 C C . TRP A 1 159 ? 23.242 45.546 0.793 1.00 14.48 -38 TRP A C 1
ATOM 1331 O O . TRP A 1 159 ? 23.979 44.872 0.053 1.00 17.77 -38 TRP A O 1
ATOM 1342 N N . PRO A 1 160 ? 22.787 46.767 0.427 1.00 15.25 -37 PRO A N 1
ATOM 1343 C CA . PRO A 1 160 ? 23.144 47.217 -0.939 1.00 14.76 -37 PRO A CA 1
ATOM 1344 C C . PRO A 1 160 ? 24.664 47.254 -1.201 1.00 14.19 -37 PRO A C 1
ATOM 1345 O O . PRO A 1 160 ? 25.121 46.940 -2.316 1.00 16.16 -37 PRO A O 1
ATOM 1349 N N . LEU A 1 161 ? 25.421 47.626 -0.158 1.00 13.84 -36 LEU A N 1
ATOM 1350 C CA . LEU A 1 161 ? 26.877 47.661 -0.217 1.00 13.72 -36 LEU A CA 1
ATOM 1351 C C . LEU A 1 161 ? 27.496 46.245 -0.184 1.00 14.86 -36 LEU A C 1
ATOM 1352 O O . LEU A 1 161 ? 28.453 45.961 -0.924 1.00 17.29 -36 LEU A O 1
ATOM 1357 N N . ILE A 1 162 ? 26.965 45.383 0.686 1.00 15.05 -35 ILE A N 1
ATOM 1358 C CA A ILE A 1 162 ? 27.405 43.974 0.775 0.50 17.02 -35 ILE A CA 1
ATOM 1359 C CA B ILE A 1 162 ? 27.434 43.978 0.772 0.50 17.24 -35 ILE A CA 1
ATOM 1360 C C . ILE A 1 162 ? 27.223 43.267 -0.560 1.00 16.05 -35 ILE A C 1
ATOM 1361 O O . ILE A 1 162 ? 28.092 42.475 -0.994 1.00 18.70 -35 ILE A O 1
ATOM 1370 N N . ALA A 1 163 ? 26.078 43.511 -1.186 1.00 15.77 -34 ALA A N 1
ATOM 1371 C CA . ALA A 1 163 ? 25.757 42.842 -2.465 1.00 19.05 -34 ALA A CA 1
ATOM 1372 C C . ALA A 1 163 ? 26.551 43.379 -3.657 1.00 18.25 -34 ALA A C 1
ATOM 1373 O O . ALA A 1 163 ? 26.738 42.674 -4.643 1.00 20.83 -34 ALA A O 1
ATOM 1375 N N . ALA A 1 164 ? 27.039 44.619 -3.574 1.00 18.59 -33 ALA A N 1
ATOM 1376 C CA . ALA A 1 164 ? 27.587 45.328 -4.756 1.00 16.62 -33 ALA A CA 1
ATOM 1377 C C . ALA A 1 164 ? 28.679 44.557 -5.507 1.00 17.65 -33 ALA A C 1
ATOM 1378 O O . ALA A 1 164 ? 28.608 44.418 -6.733 1.00 19.69 -33 ALA A O 1
ATOM 1380 N N . ASP A 1 165 ? 29.671 44.068 -4.757 1.00 17.78 -32 ASP A N 1
ATOM 1381 C CA . ASP A 1 165 ? 30.849 43.378 -5.313 1.00 19.72 -32 ASP A CA 1
ATOM 1382 C C . ASP A 1 165 ? 30.695 41.857 -5.332 1.00 19.54 -32 ASP A C 1
ATOM 1383 O O . ASP A 1 165 ? 31.660 41.181 -5.603 1.00 22.19 -32 ASP A O 1
ATOM 1388 N N . GLY A 1 166 ? 29.506 41.340 -5.019 1.00 19.68 -31 GLY A N 1
ATOM 1389 C CA . GLY A 1 166 ? 29.206 39.915 -5.234 1.00 19.87 -31 GLY A CA 1
ATOM 1390 C C . GLY A 1 166 ? 28.552 39.173 -4.101 1.00 21.47 -31 GLY A C 1
ATOM 1391 O O . GLY A 1 166 ? 28.302 37.989 -4.252 1.00 21.35 -31 GLY A O 1
ATOM 1392 N N . GLY A 1 167 ? 28.253 39.818 -2.975 1.00 19.45 -30 GLY A N 1
ATOM 1393 C CA . GLY A 1 167 ? 27.431 39.159 -1.948 1.00 18.35 -30 GLY A CA 1
ATOM 1394 C C . GLY A 1 167 ? 26.047 38.845 -2.495 1.00 17.61 -30 GLY A C 1
ATOM 1395 O O . GLY A 1 167 ? 25.497 39.608 -3.300 1.00 19.96 -30 GLY A O 1
ATOM 1396 N N . TYR A 1 168 ? 25.486 37.721 -2.049 1.00 16.88 -29 TYR A N 1
ATOM 1397 C CA . TYR A 1 168 ? 24.128 37.371 -2.372 1.00 17.48 -29 TYR A CA 1
ATOM 1398 C C . TYR A 1 168 ? 23.516 36.521 -1.275 1.00 17.50 -29 TYR A C 1
ATOM 1399 O O . TYR A 1 168 ? 24.216 35.925 -0.486 1.00 19.07 -29 TYR A O 1
ATOM 1408 N N . ALA A 1 169 ? 22.193 36.529 -1.216 1.00 17.18 -28 ALA A N 1
ATOM 1409 C CA . ALA A 1 169 ? 21.457 35.706 -0.262 1.00 18.23 -28 ALA A CA 1
ATOM 1410 C C . ALA A 1 169 ? 21.351 34.282 -0.798 1.00 18.71 -28 ALA A C 1
ATOM 1411 O O . ALA A 1 169 ? 22.046 33.428 -0.290 1.00 22.34 -28 ALA A O 1
ATOM 1413 N N . PHE A 1 170 ? 20.516 34.068 -1.790 1.00 21.70 -27 PHE A N 1
ATOM 1414 C CA . PHE A 1 170 ? 20.280 32.762 -2.378 1.00 22.45 -27 PHE A CA 1
ATOM 1415 C C . PHE A 1 170 ? 20.502 32.977 -3.872 1.00 24.55 -27 PHE A C 1
ATOM 1416 O O . PHE A 1 170 ? 19.895 33.883 -4.452 1.00 31.99 -27 PHE A O 1
ATOM 1424 N N . LYS A 1 171 ? 21.364 32.152 -4.476 1.00 25.25 -26 LYS A N 1
ATOM 1425 C CA . LYS A 1 171 ? 21.758 32.294 -5.899 1.00 26.38 -26 LYS A CA 1
ATOM 1426 C C . LYS A 1 171 ? 20.537 32.127 -6.814 1.00 27.28 -26 LYS A C 1
ATOM 1427 O O . LYS A 1 171 ? 19.697 31.276 -6.548 1.00 29.29 -26 LYS A O 1
ATOM 1433 N N . TYR A 1 172 ? 20.461 32.950 -7.861 1.00 36.02 -25 TYR A N 1
ATOM 1434 C CA . TYR A 1 172 ? 19.343 32.939 -8.819 1.00 36.36 -25 TYR A CA 1
ATOM 1435 C C . TYR A 1 172 ? 19.852 32.797 -10.262 1.00 38.21 -25 TYR A C 1
ATOM 1436 O O . TYR A 1 172 ? 20.449 33.730 -10.796 1.00 54.74 -25 TYR A O 1
ATOM 1445 N N . GLU A 1 173 ? 19.614 31.623 -10.860 1.00 45.46 -24 GLU A N 1
ATOM 1446 C CA . GLU A 1 173 ? 20.006 31.306 -12.260 1.00 46.28 -24 GLU A CA 1
ATOM 1447 C C . GLU A 1 173 ? 18.956 30.435 -12.957 1.00 62.31 -24 GLU A C 1
ATOM 1448 O O . GLU A 1 173 ? 18.255 29.653 -12.297 1.00 65.09 -24 GLU A O 1
ATOM 1454 N N . ASN A 1 174 ? 18.875 30.576 -14.290 1.00 60.77 -23 ASN A N 1
ATOM 1455 C CA . ASN A 1 174 ? 17.899 29.860 -15.147 1.00 44.46 -23 ASN A CA 1
ATOM 1456 C C . ASN A 1 174 ? 16.419 30.023 -14.722 1.00 47.97 -23 ASN A C 1
ATOM 1457 O O . ASN A 1 174 ? 15.612 29.092 -14.835 1.00 86.03 -23 ASN A O 1
ATOM 1462 N N . GLY A 1 175 ? 16.088 31.220 -14.239 1.00 43.67 -22 GLY A N 1
ATOM 1463 C CA . GLY A 1 175 ? 14.768 31.523 -13.669 1.00 52.72 -22 GLY A CA 1
ATOM 1464 C C . GLY A 1 175 ? 14.381 30.791 -12.381 1.00 57.66 -22 GLY A C 1
ATOM 1465 O O . GLY A 1 175 ? 13.186 30.611 -12.130 1.00 57.63 -22 GLY A O 1
ATOM 1466 N N . LYS A 1 176 ? 15.378 30.385 -11.575 1.00 51.18 -21 LYS A N 1
ATOM 1467 C CA . LYS A 1 176 ? 15.158 29.658 -10.303 1.00 38.65 -21 LYS A CA 1
ATOM 1468 C C . LYS A 1 176 ? 16.229 29.934 -9.219 1.00 45.54 -21 LYS A C 1
ATOM 1469 O O . LYS A 1 176 ? 17.416 30.140 -9.503 1.00 32.65 -21 LYS A O 1
ATOM 1475 N N . TYR A 1 177 ? 15.787 29.921 -7.966 1.00 28.73 -20 TYR A N 1
ATOM 1476 C CA . TYR A 1 177 ? 16.694 30.008 -6.823 1.00 29.67 -20 TYR A CA 1
ATOM 1477 C C . TYR A 1 177 ? 17.302 28.655 -6.558 1.00 35.15 -20 TYR A C 1
ATOM 1478 O O . TYR A 1 177 ? 16.618 27.616 -6.661 1.00 44.23 -20 TYR A O 1
ATOM 1487 N N . ASP A 1 178 ? 18.588 28.681 -6.225 1.00 28.21 -19 ASP A N 1
ATOM 1488 C CA . ASP A 1 178 ? 19.272 27.561 -5.616 1.00 33.20 -19 ASP A CA 1
ATOM 1489 C C . ASP A 1 178 ? 19.413 27.946 -4.142 1.00 30.55 -19 ASP A C 1
ATOM 1490 O O . ASP A 1 178 ? 20.351 28.630 -3.743 1.00 30.49 -19 ASP A O 1
ATOM 1495 N N . ILE A 1 179 ? 18.473 27.463 -3.339 1.00 25.87 -18 ILE A N 1
ATOM 1496 C CA . ILE A 1 179 ? 18.418 27.737 -1.885 1.00 36.21 -18 ILE A CA 1
ATOM 1497 C C . ILE A 1 179 ? 19.649 27.158 -1.156 1.00 29.94 -18 ILE A C 1
ATOM 1498 O O . ILE A 1 179 ? 20.019 27.628 -0.087 1.00 31.30 -18 ILE A O 1
ATOM 1503 N N . LYS A 1 180 ? 20.293 26.146 -1.759 1.00 25.71 -17 LYS A N 1
ATOM 1504 C CA . LYS A 1 180 ? 21.552 25.604 -1.257 1.00 28.49 -17 LYS A CA 1
ATOM 1505 C C . LYS A 1 180 ? 22.771 26.463 -1.446 1.00 35.68 -17 LYS A C 1
ATOM 1506 O O . LYS A 1 180 ? 23.777 26.197 -0.782 1.00 39.40 -17 LYS A O 1
ATOM 1512 N N . ASP A 1 181 ? 22.680 27.467 -2.338 1.00 23.19 -16 ASP A N 1
ATOM 1513 C CA . ASP A 1 181 ? 23.811 28.303 -2.744 1.00 25.20 -16 ASP A CA 1
ATOM 1514 C C . ASP A 1 181 ? 23.623 29.689 -2.117 1.00 24.24 -16 ASP A C 1
ATOM 1515 O O . ASP A 1 181 ? 22.896 30.534 -2.641 1.00 23.73 -16 ASP A O 1
ATOM 1520 N N . VAL A 1 182 ? 24.321 29.895 -1.003 1.00 20.52 -15 VAL A N 1
ATOM 1521 C CA . VAL A 1 182 ? 24.229 31.119 -0.198 1.00 19.76 -15 VAL A CA 1
ATOM 1522 C C . VAL A 1 182 ? 25.536 31.893 -0.374 1.00 17.82 -15 VAL A C 1
ATOM 1523 O O . VAL A 1 182 ? 26.622 31.304 -0.355 1.00 21.51 -15 VAL A O 1
ATOM 1527 N N . GLY A 1 183 ? 25.419 33.222 -0.483 1.00 20.33 -14 GLY A N 1
ATOM 1528 C CA . GLY A 1 183 ? 26.560 34.070 -0.891 1.00 19.09 -14 GLY A CA 1
ATOM 1529 C C . GLY A 1 183 ? 26.921 35.133 0.139 1.00 17.69 -14 GLY A C 1
ATOM 1530 O O . GLY A 1 183 ? 27.263 36.250 -0.242 1.00 19.58 -14 GLY A O 1
ATOM 1531 N N . VAL A 1 184 ? 26.816 34.787 1.416 1.00 17.95 -13 VAL A N 1
ATOM 1532 C CA . VAL A 1 184 ? 27.000 35.740 2.530 1.00 19.64 -13 VAL A CA 1
ATOM 1533 C C . VAL A 1 184 ? 28.464 35.879 2.915 1.00 22.11 -13 VAL A C 1
ATOM 1534 O O . VAL A 1 184 ? 28.859 36.929 3.381 1.00 23.80 -13 VAL A O 1
ATOM 1538 N N . ASP A 1 185 ? 29.266 34.822 2.761 1.00 21.29 -12 ASP A N 1
ATOM 1539 C CA . ASP A 1 185 ? 30.687 34.869 3.157 1.00 22.44 -12 ASP A CA 1
ATOM 1540 C C . ASP A 1 185 ? 31.720 34.768 2.036 1.00 22.70 -12 ASP A C 1
ATOM 1541 O O . ASP A 1 185 ? 32.845 34.330 2.271 1.00 37.55 -12 ASP A O 1
ATOM 1546 N N . ASN A 1 186 ? 31.354 35.235 0.846 1.00 23.56 -11 ASN A N 1
ATOM 1547 C CA . ASN A 1 186 ? 32.269 35.260 -0.311 1.00 23.07 -11 ASN A CA 1
ATOM 1548 C C . ASN A 1 186 ? 33.126 36.538 -0.302 1.00 21.58 -11 ASN A C 1
ATOM 1549 O O . ASN A 1 186 ? 32.906 37.440 0.521 1.00 20.63 -11 ASN A O 1
ATOM 1554 N N . ALA A 1 187 ? 34.085 36.620 -1.217 1.00 25.12 -10 ALA A N 1
ATOM 1555 C CA . ALA A 1 187 ? 34.991 37.773 -1.327 1.00 22.52 -10 ALA A CA 1
ATOM 1556 C C . ALA A 1 187 ? 34.244 39.100 -1.504 1.00 22.69 -10 ALA A C 1
ATOM 1557 O O . ALA A 1 187 ? 34.644 40.116 -0.955 1.00 25.08 -10 ALA A O 1
ATOM 1559 N N . GLY A 1 188 ? 33.156 39.073 -2.259 1.00 23.80 -9 GLY A N 1
ATOM 1560 C CA . GLY A 1 188 ? 32.389 40.277 -2.543 1.00 21.27 -9 GLY A CA 1
ATOM 1561 C C . GLY A 1 188 ? 31.652 40.806 -1.315 1.00 18.38 -9 GLY A C 1
ATOM 1562 O O . GLY A 1 188 ? 31.686 42.004 -1.026 1.00 19.60 -9 GLY A O 1
ATOM 1563 N N . ALA A 1 189 ? 31.007 39.929 -0.557 1.00 19.62 -8 ALA A N 1
ATOM 1564 C CA . ALA A 1 189 ? 30.359 40.282 0.702 1.00 18.62 -8 ALA A CA 1
ATOM 1565 C C . ALA A 1 189 ? 31.360 40.823 1.699 1.00 17.05 -8 ALA A C 1
ATOM 1566 O O . ALA A 1 189 ? 31.113 41.860 2.354 1.00 18.73 -8 ALA A O 1
ATOM 1568 N N . LYS A 1 190 ? 32.496 40.161 1.801 1.00 19.68 -7 LYS A N 1
ATOM 1569 C CA . LYS A 1 190 ? 33.592 40.581 2.684 1.00 21.54 -7 LYS A CA 1
ATOM 1570 C C . LYS A 1 190 ? 34.109 41.979 2.317 1.00 18.20 -7 LYS A C 1
ATOM 1571 O O . LYS A 1 190 ? 34.324 42.794 3.208 1.00 21.41 -7 LYS A O 1
ATOM 1577 N N . ALA A 1 191 ? 34.306 42.223 1.019 1.00 19.86 -6 ALA A N 1
ATOM 1578 C CA . ALA A 1 191 ? 34.788 43.535 0.557 1.00 18.70 -6 ALA A CA 1
ATOM 1579 C C . ALA A 1 191 ? 33.828 44.657 0.959 1.00 17.56 -6 ALA A C 1
ATOM 1580 O O . ALA A 1 191 ? 34.258 45.680 1.499 1.00 18.31 -6 ALA A O 1
ATOM 1582 N N . GLY A 1 192 ? 32.537 44.421 0.772 1.00 16.73 -5 GLY A N 1
ATOM 1583 C CA . GLY A 1 192 ? 31.537 45.443 1.119 1.00 15.76 -5 GLY A CA 1
ATOM 1584 C C . GLY A 1 192 ? 31.452 45.688 2.619 1.00 16.44 -5 GLY A C 1
ATOM 1585 O O . GLY A 1 192 ? 31.445 46.832 3.081 1.00 16.31 -5 GLY A O 1
ATOM 1586 N N . LEU A 1 193 ? 31.371 44.629 3.405 1.00 15.98 -4 LEU A N 1
ATOM 1587 C CA . LEU A 1 193 ? 31.283 44.777 4.850 1.00 14.68 -4 LEU A CA 1
ATOM 1588 C C . LEU A 1 193 ? 32.575 45.372 5.443 1.00 15.38 -4 LEU A C 1
ATOM 1589 O O . LEU A 1 193 ? 32.511 46.177 6.375 1.00 17.00 -4 LEU A O 1
ATOM 1594 N N . THR A 1 194 ? 33.722 45.005 4.882 1.00 16.15 -3 THR A N 1
ATOM 1595 C CA . THR A 1 194 ? 35.002 45.599 5.283 1.00 16.51 -3 THR A CA 1
ATOM 1596 C C . THR A 1 194 ? 35.013 47.122 5.023 1.00 16.14 -3 THR A C 1
ATOM 1597 O O . THR A 1 194 ? 35.484 47.885 5.870 1.00 17.32 -3 THR A O 1
ATOM 1601 N N . PHE A 1 195 ? 34.482 47.525 3.877 1.00 15.12 -2 PHE A N 1
ATOM 1602 C CA . PHE A 1 195 ? 34.386 48.955 3.580 1.00 14.99 -2 PHE A CA 1
ATOM 1603 C C . PHE A 1 195 ? 33.557 49.672 4.659 1.00 15.16 -2 PHE A C 1
ATOM 1604 O O . PHE A 1 195 ? 33.961 50.734 5.143 1.00 15.77 -2 PHE A O 1
ATOM 1612 N N . LEU A 1 196 ? 32.413 49.101 5.020 1.00 14.84 -1 LEU A N 1
ATOM 1613 C CA . LEU A 1 196 ? 31.567 49.636 6.080 1.00 15.09 -1 LEU A CA 1
ATOM 1614 C C . LEU A 1 196 ? 32.315 49.730 7.402 1.00 13.61 -1 LEU A C 1
ATOM 1615 O O . LEU A 1 196 ? 32.291 50.764 8.085 1.00 15.56 -1 LEU A O 1
ATOM 1620 N N . VAL A 1 197 ? 32.965 48.635 7.790 1.00 15.22 0 VAL A N 1
ATOM 1621 C CA . VAL A 1 197 ? 33.680 48.598 9.069 1.00 15.09 0 VAL A CA 1
ATOM 1622 C C . VAL A 1 197 ? 34.827 49.622 9.071 1.00 14.65 0 VAL A C 1
ATOM 1623 O O . VAL A 1 197 ? 35.070 50.264 10.084 1.00 17.00 0 VAL A O 1
ATOM 1627 N N . ASP A 1 198 ? 35.506 49.759 7.948 1.00 15.16 1 ASP A N 1
ATOM 1628 C CA . ASP A 1 198 ? 36.549 50.781 7.812 1.00 15.82 1 ASP A CA 1
ATOM 1629 C C . ASP A 1 198 ? 36.028 52.234 7.960 1.00 15.15 1 ASP A C 1
ATOM 1630 O O . ASP A 1 198 ? 36.686 53.067 8.594 1.00 16.87 1 ASP A O 1
ATOM 1635 N N . LEU A 1 199 ? 34.831 52.488 7.438 1.00 14.49 2 LEU A N 1
ATOM 1636 C CA . LEU A 1 199 ? 34.177 53.800 7.652 1.00 13.73 2 LEU A CA 1
ATOM 1637 C C . LEU A 1 199 ? 34.032 54.066 9.145 1.00 15.74 2 LEU A C 1
ATOM 1638 O O . LEU A 1 199 ? 34.272 55.190 9.602 1.00 16.86 2 LEU A O 1
ATOM 1643 N N . ILE A 1 200 ? 33.649 53.041 9.894 1.00 15.03 3 ILE A N 1
ATOM 1644 C CA . ILE A 1 200 ? 33.467 53.140 11.334 1.00 15.19 3 ILE A CA 1
ATOM 1645 C C . ILE A 1 200 ? 34.808 53.326 12.054 1.00 16.19 3 ILE A C 1
ATOM 1646 O O . ILE A 1 200 ? 34.948 54.202 12.925 1.00 18.23 3 ILE A O 1
ATOM 1651 N N . LYS A 1 201 ? 35.782 52.479 11.709 1.00 17.11 4 LYS A N 1
ATOM 1652 C CA A LYS A 1 201 ? 37.136 52.547 12.278 0.50 18.18 4 LYS A CA 1
ATOM 1653 C CA B LYS A 1 201 ? 37.139 52.533 12.279 0.50 18.05 4 LYS A CA 1
ATOM 1654 C C . LYS A 1 201 ? 37.751 53.924 12.104 1.00 18.88 4 LYS A C 1
ATOM 1655 O O . LYS A 1 201 ? 38.407 54.433 13.027 1.00 21.75 4 LYS A O 1
ATOM 1666 N N . ASN A 1 202 ? 37.507 54.508 10.927 1.00 17.56 5 ASN A N 1
ATOM 1667 C CA . ASN A 1 202 ? 38.050 55.811 10.563 1.00 18.44 5 ASN A CA 1
ATOM 1668 C C . ASN A 1 202 ? 37.174 57.002 10.986 1.00 17.70 5 ASN A C 1
ATOM 1669 O O . ASN A 1 202 ? 37.455 58.144 10.590 1.00 20.99 5 ASN A O 1
ATOM 1674 N N . LYS A 1 203 ? 36.151 56.740 11.797 1.00 16.73 6 LYS A N 1
ATOM 1675 C CA . LYS A 1 203 ? 35.275 57.728 12.454 1.00 17.76 6 LYS A CA 1
ATOM 1676 C C . LYS A 1 203 ? 34.422 58.531 11.470 1.00 17.24 6 LYS A C 1
ATOM 1677 O O . LYS A 1 203 ? 33.961 59.634 11.784 1.00 22.11 6 LYS A O 1
ATOM 1683 N N . HIS A 1 204 ? 34.163 57.946 10.301 1.00 15.65 7 HIS A N 1
ATOM 1684 C CA . HIS A 1 204 ? 33.213 58.502 9.321 1.00 16.12 7 HIS A CA 1
ATOM 1685 C C . HIS A 1 204 ? 31.768 58.114 9.643 1.00 16.57 7 HIS A C 1
ATOM 1686 O O . HIS A 1 204 ? 30.803 58.765 9.210 1.00 17.64 7 HIS A O 1
ATOM 1693 N N . MET A 1 205 ? 31.611 57.000 10.362 1.00 15.38 8 MET A N 1
ATOM 1694 C CA . MET A 1 205 ? 30.302 56.581 10.885 1.00 14.88 8 MET A CA 1
ATOM 1695 C C . MET A 1 205 ? 30.494 55.984 12.271 1.00 13.77 8 MET A C 1
ATOM 1696 O O . MET A 1 205 ? 31.630 55.696 12.687 1.00 16.98 8 MET A O 1
ATOM 1701 N N . ASN A 1 206 ? 29.376 55.823 12.968 1.00 15.72 9 ASN A N 1
ATOM 1702 C CA . ASN A 1 206 ? 29.316 55.324 14.353 1.00 16.24 9 ASN A CA 1
ATOM 1703 C C . ASN A 1 206 ? 28.478 54.071 14.328 1.00 16.52 9 ASN A C 1
ATOM 1704 O O . ASN A 1 206 ? 27.333 54.118 13.898 1.00 16.86 9 ASN A O 1
ATOM 1709 N N . ALA A 1 207 ? 29.020 52.965 14.873 1.00 15.97 10 ALA A N 1
ATOM 1710 C CA . ALA A 1 207 ? 28.305 51.671 14.915 1.00 16.91 10 ALA A CA 1
ATOM 1711 C C . ALA A 1 207 ? 26.945 51.727 15.612 1.00 17.64 10 ALA A C 1
ATOM 1712 O O . ALA A 1 207 ? 26.078 50.913 15.299 1.00 19.03 10 ALA A O 1
ATOM 1714 N N . ASP A 1 208 ? 26.749 52.691 16.541 1.00 17.32 11 ASP A N 1
ATOM 1715 C CA . ASP A 1 208 ? 25.492 52.831 17.274 1.00 18.63 11 ASP A CA 1
ATOM 1716 C C . ASP A 1 208 ? 24.380 53.537 16.529 1.00 16.28 11 ASP A C 1
ATOM 1717 O O . ASP A 1 208 ? 23.247 53.543 17.003 1.00 20.38 11 ASP A O 1
ATOM 1722 N N . THR A 1 209 ? 24.675 54.091 15.347 1.00 15.65 12 THR A N 1
ATOM 1723 C CA . THR A 1 209 ? 23.659 54.824 14.624 1.00 15.11 12 THR A CA 1
ATOM 1724 C C . THR A 1 209 ? 22.495 53.929 14.214 1.00 15.61 12 THR A C 1
ATOM 1725 O O . THR A 1 209 ? 22.700 52.841 13.647 1.00 15.79 12 THR A O 1
ATOM 1729 N N . ASP A 1 210 ? 21.286 54.380 14.525 1.00 15.61 13 ASP A N 1
ATOM 1730 C CA . ASP A 1 210 ? 20.062 53.655 14.231 1.00 15.37 13 ASP A CA 1
ATOM 1731 C C . ASP A 1 210 ? 19.145 54.518 13.349 1.00 14.15 13 ASP A C 1
ATOM 1732 O O . ASP A 1 210 ? 19.556 55.617 12.911 1.00 15.59 13 ASP A O 1
ATOM 1737 N N . TYR A 1 211 ? 17.931 54.068 13.121 1.00 14.53 14 TYR A N 1
ATOM 1738 C CA . TYR A 1 211 ? 17.003 54.775 12.256 1.00 14.56 14 TYR A CA 1
ATOM 1739 C C . TYR A 1 211 ? 16.740 56.214 12.762 1.00 14.46 14 TYR A C 1
ATOM 1740 O O . TYR A 1 211 ? 16.859 57.183 11.991 1.00 14.94 14 TYR A O 1
ATOM 1749 N N . SER A 1 212 ? 16.373 56.315 14.036 1.00 15.83 15 SER A N 1
ATOM 1750 C CA A SER A 1 212 ? 15.994 57.600 14.620 0.50 16.53 15 SER A CA 1
ATOM 1751 C CA B SER A 1 212 ? 16.006 57.590 14.655 0.50 16.61 15 SER A CA 1
ATOM 1752 C C . SER A 1 212 ? 17.154 58.576 14.606 1.00 16.11 15 SER A C 1
ATOM 1753 O O . SER A 1 212 ? 16.962 59.756 14.259 1.00 17.35 15 SER A O 1
ATOM 1758 N N . ILE A 1 213 ? 18.336 58.105 14.983 1.00 15.41 16 ILE A N 1
ATOM 1759 C CA . ILE A 1 213 ? 19.525 58.970 15.047 1.00 15.75 16 ILE A CA 1
ATOM 1760 C C . ILE A 1 213 ? 19.873 59.506 13.648 1.00 13.91 16 ILE A C 1
ATOM 1761 O O . ILE A 1 213 ? 20.196 60.694 13.489 1.00 16.58 16 ILE A O 1
ATOM 1766 N N . ALA A 1 214 ? 19.893 58.639 12.636 1.00 13.59 17 ALA A N 1
ATOM 1767 C CA . ALA A 1 214 ? 20.231 59.075 11.284 1.00 14.08 17 ALA A CA 1
ATOM 1768 C C . ALA A 1 214 ? 19.193 60.038 10.715 1.00 14.43 17 ALA A C 1
ATOM 1769 O O . ALA A 1 214 ? 19.544 61.057 10.083 1.00 15.32 17 ALA A O 1
ATOM 1771 N N . GLU A 1 215 ? 17.925 59.738 10.956 1.00 13.92 18 GLU A N 1
ATOM 1772 C CA . GLU A 1 215 ? 16.840 60.580 10.497 1.00 15.87 18 GLU A CA 1
ATOM 1773 C C . GLU A 1 215 ? 16.941 61.987 11.101 1.00 15.98 18 GLU A C 1
ATOM 1774 O O . GLU A 1 215 ? 16.831 62.992 10.380 1.00 17.22 18 GLU A O 1
ATOM 1780 N N . ALA A 1 216 ? 17.168 62.056 12.411 1.00 15.74 19 ALA A N 1
ATOM 1781 C CA . ALA A 1 216 ? 17.281 63.326 13.111 1.00 16.84 19 ALA A CA 1
ATOM 1782 C C . ALA A 1 216 ? 18.458 64.126 12.587 1.00 17.31 19 ALA A C 1
ATOM 1783 O O . ALA A 1 216 ? 18.307 65.322 12.323 1.00 18.73 19 ALA A O 1
ATOM 1785 N N . ALA A 1 217 ? 19.613 63.498 12.402 1.00 17.42 20 ALA A N 1
ATOM 1786 C CA . ALA A 1 217 ? 20.800 64.195 11.925 1.00 16.73 20 ALA A CA 1
ATOM 1787 C C . ALA A 1 217 ? 20.609 64.754 10.527 1.00 16.18 20 ALA A C 1
ATOM 1788 O O . ALA A 1 217 ? 21.041 65.883 10.227 1.00 17.92 20 ALA A O 1
ATOM 1790 N N . PHE A 1 218 ? 20.001 63.975 9.637 1.00 13.80 21 PHE A N 1
ATOM 1791 C CA . PHE A 1 218 ? 19.775 64.430 8.271 1.00 14.14 21 PHE A CA 1
ATOM 1792 C C . PHE A 1 218 ? 18.769 65.593 8.274 1.00 14.76 21 PHE A C 1
ATOM 1793 O O . PHE A 1 218 ? 19.002 66.623 7.662 1.00 15.92 21 PHE A O 1
ATOM 1801 N N . ASN A 1 219 ? 17.666 65.411 8.981 1.00 15.35 22 ASN A N 1
ATOM 1802 C CA . ASN A 1 219 ? 16.570 66.374 8.963 1.00 15.48 22 ASN A CA 1
ATOM 1803 C C . ASN A 1 219 ? 16.944 67.681 9.683 1.00 15.64 22 ASN A C 1
ATOM 1804 O O . ASN A 1 219 ? 16.331 68.701 9.424 1.00 22.10 22 ASN A O 1
ATOM 1809 N N . LYS A 1 220 ? 17.955 67.639 10.560 1.00 16.70 23 LYS A N 1
ATOM 1810 C CA . LYS A 1 220 ? 18.516 68.836 11.239 1.00 19.53 23 LYS A CA 1
ATOM 1811 C C . LYS A 1 220 ? 19.679 69.488 10.483 1.00 19.97 23 LYS A C 1
ATOM 1812 O O . LYS A 1 220 ? 20.200 70.500 10.930 1.00 22.89 23 LYS A O 1
ATOM 1818 N N . GLY A 1 221 ? 20.082 68.931 9.349 1.00 17.46 24 GLY A N 1
ATOM 1819 C CA . GLY A 1 221 ? 21.172 69.461 8.551 1.00 18.73 24 GLY A CA 1
ATOM 1820 C C . GLY A 1 221 ? 22.572 69.219 9.059 1.00 18.24 24 GLY A C 1
ATOM 1821 O O . GLY A 1 221 ? 23.508 69.897 8.614 1.00 19.71 24 GLY A O 1
ATOM 1822 N N . GLU A 1 222 ? 22.736 68.204 9.924 1.00 16.74 25 GLU A N 1
ATOM 1823 C CA . GLU A 1 222 ? 24.035 67.881 10.504 1.00 18.36 25 GLU A CA 1
ATOM 1824 C C . GLU A 1 222 ? 24.852 66.959 9.633 1.00 16.44 25 GLU A C 1
ATOM 1825 O O . GLU A 1 222 ? 26.064 66.976 9.710 1.00 18.13 25 GLU A O 1
ATOM 1831 N N . THR A 1 223 ? 24.174 66.084 8.893 1.00 16.01 26 THR A N 1
ATOM 1832 C CA . THR A 1 223 ? 24.819 65.143 7.975 1.00 13.88 26 THR A CA 1
ATOM 1833 C C . THR A 1 223 ? 24.333 65.401 6.555 1.00 13.01 26 THR A C 1
ATOM 1834 O O . THR A 1 223 ? 23.162 65.713 6.345 1.00 15.75 26 THR A O 1
ATOM 1838 N N . ALA A 1 224 ? 25.223 65.248 5.576 1.00 12.81 27 ALA A N 1
ATOM 1839 C CA . ALA A 1 224 ? 24.902 65.607 4.201 1.00 14.04 27 ALA A CA 1
ATOM 1840 C C . ALA A 1 224 ? 24.104 64.550 3.447 1.00 12.40 27 ALA A C 1
ATOM 1841 O O . ALA A 1 224 ? 23.501 64.848 2.413 1.00 13.19 27 ALA A O 1
ATOM 1843 N N . MET A 1 225 ? 24.130 63.296 3.922 1.00 12.26 28 MET A N 1
ATOM 1844 C CA . MET A 1 225 ? 23.494 62.173 3.208 1.00 12.19 28 MET A CA 1
ATOM 1845 C C . MET A 1 225 ? 22.924 61.182 4.186 1.00 12.26 28 MET A C 1
ATOM 1846 O O . MET A 1 225 ? 23.418 61.006 5.292 1.00 12.91 28 MET A O 1
ATOM 1851 N N . THR A 1 226 ? 21.899 60.501 3.703 1.00 12.19 29 THR A N 1
ATOM 1852 C CA . THR A 1 226 ? 21.350 59.347 4.401 1.00 12.31 29 THR A CA 1
ATOM 1853 C C . THR A 1 226 ? 20.918 58.320 3.320 1.00 11.09 29 THR A C 1
ATOM 1854 O O . THR A 1 226 ? 20.948 58.591 2.115 1.00 12.54 29 THR A O 1
ATOM 1858 N N . ILE A 1 227 ? 20.540 57.127 3.802 1.00 11.90 30 ILE A N 1
ATOM 1859 C CA . ILE A 1 227 ? 20.057 56.053 2.931 1.00 11.65 30 ILE A CA 1
ATOM 1860 C C . ILE A 1 227 ? 18.701 55.681 3.519 1.00 10.54 30 ILE A C 1
ATOM 1861 O O . ILE A 1 227 ? 18.603 55.332 4.695 1.00 12.60 30 ILE A O 1
ATOM 1866 N N . ASN A 1 228 ? 17.658 55.780 2.717 1.00 10.88 31 ASN A N 1
ATOM 1867 C CA . ASN A 1 228 ? 16.321 55.501 3.221 1.00 11.97 31 ASN A CA 1
ATOM 1868 C C . ASN A 1 228 ? 15.368 55.311 2.067 1.00 10.86 31 ASN A C 1
ATOM 1869 O O . ASN A 1 228 ? 15.742 55.482 0.898 1.00 12.37 31 ASN A O 1
ATOM 1874 N N . GLY A 1 229 ? 14.152 54.877 2.410 1.00 12.28 32 GLY A N 1
ATOM 1875 C CA . GLY A 1 229 ? 13.120 54.625 1.453 1.00 13.36 32 GLY A CA 1
ATOM 1876 C C . GLY A 1 229 ? 12.084 55.742 1.358 1.00 12.84 32 GLY A C 1
ATOM 1877 O O . GLY A 1 229 ? 12.181 56.737 2.085 1.00 13.58 32 GLY A O 1
ATOM 1878 N N . PRO A 1 230 ? 11.085 55.566 0.493 1.00 13.30 33 PRO A N 1
ATOM 1879 C CA . PRO A 1 230 ? 10.103 56.629 0.205 1.00 14.19 33 PRO A CA 1
ATOM 1880 C C . PRO A 1 230 ? 9.340 57.115 1.430 1.00 14.02 33 PRO A C 1
ATOM 1881 O O . PRO A 1 230 ? 8.965 58.291 1.516 1.00 15.32 33 PRO A O 1
ATOM 1885 N N . TRP A 1 231 ? 9.104 56.221 2.379 1.00 13.56 34 TRP A N 1
ATOM 1886 C CA . TRP A 1 231 ? 8.371 56.541 3.609 1.00 14.91 34 TRP A CA 1
ATOM 1887 C C . TRP A 1 231 ? 9.016 57.691 4.397 1.00 14.61 34 TRP A C 1
ATOM 1888 O O . TRP A 1 231 ? 8.319 58.406 5.107 1.00 17.63 34 TRP A O 1
ATOM 1899 N N . ALA A 1 232 ? 10.333 57.844 4.251 1.00 14.34 35 ALA A N 1
ATOM 1900 C CA . ALA A 1 232 ? 11.088 58.884 4.949 1.00 16.41 35 ALA A CA 1
ATOM 1901 C C . ALA A 1 232 ? 10.890 60.287 4.396 1.00 14.85 35 ALA A C 1
ATOM 1902 O O . ALA A 1 232 ? 11.274 61.255 5.069 1.00 16.10 35 ALA A O 1
ATOM 1904 N N . TRP A 1 233 ? 10.358 60.415 3.188 1.00 14.22 36 TRP A N 1
ATOM 1905 C CA . TRP A 1 233 ? 10.348 61.730 2.512 1.00 15.55 36 TRP A CA 1
ATOM 1906 C C . TRP A 1 233 ? 9.460 62.730 3.217 1.00 16.45 36 TRP A C 1
ATOM 1907 O O . TRP A 1 233 ? 9.786 63.905 3.181 1.00 19.00 36 TRP A O 1
ATOM 1918 N N . SER A 1 234 ? 8.362 62.290 3.841 1.00 17.67 37 SER A N 1
ATOM 1919 C CA A SER A 1 234 ? 7.451 63.197 4.570 0.50 17.34 37 SER A CA 1
ATOM 1920 C CA B SER A 1 234 ? 7.430 63.188 4.545 0.50 17.68 37 SER A CA 1
ATOM 1921 C C . SER A 1 234 ? 8.136 63.987 5.635 1.00 17.27 37 SER A C 1
ATOM 1922 O O . SER A 1 234 ? 7.957 65.215 5.727 1.00 21.05 37 SER A O 1
ATOM 1927 N N . ASN A 1 235 ? 8.903 63.308 6.474 1.00 19.19 38 ASN A N 1
ATOM 1928 C CA . ASN A 1 235 ? 9.599 64.007 7.588 1.00 18.66 38 ASN A CA 1
ATOM 1929 C C . ASN A 1 235 ? 10.698 64.919 7.048 1.00 18.36 38 ASN A C 1
ATOM 1930 O O . ASN A 1 235 ? 10.930 65.987 7.618 1.00 21.34 38 ASN A O 1
ATOM 1935 N N . ILE A 1 236 ? 11.311 64.572 5.924 1.00 16.55 39 ILE A N 1
ATOM 1936 C CA . ILE A 1 236 ? 12.310 65.472 5.289 1.00 16.38 39 ILE A CA 1
ATOM 1937 C C . ILE A 1 236 ? 11.596 66.700 4.719 1.00 19.44 39 ILE A C 1
ATOM 1938 O O . ILE A 1 236 ? 12.073 67.817 4.894 1.00 21.60 39 ILE A O 1
ATOM 1943 N N . ASP A 1 237 ? 10.458 66.520 4.077 1.00 21.21 40 ASP A N 1
ATOM 1944 C CA . ASP A 1 237 ? 9.632 67.667 3.613 1.00 21.56 40 ASP A CA 1
ATOM 1945 C C . ASP A 1 237 ? 9.330 68.617 4.759 1.00 22.68 40 ASP A C 1
ATOM 1946 O O . ASP A 1 237 ? 9.516 69.832 4.626 1.00 24.82 40 ASP A O 1
ATOM 1951 N N . THR A 1 238 ? 8.907 68.076 5.893 1.00 21.97 41 THR A N 1
ATOM 1952 C CA . THR A 1 238 ? 8.562 68.885 7.080 1.00 24.95 41 THR A CA 1
ATOM 1953 C C . THR A 1 238 ? 9.768 69.681 7.589 1.00 22.15 41 THR A C 1
ATOM 1954 O O . THR A 1 238 ? 9.616 70.837 8.026 1.00 26.65 41 THR A O 1
ATOM 1958 N N . SER A 1 239 ? 10.953 69.080 7.507 1.00 22.57 42 SER A N 1
ATOM 1959 C CA . SER A 1 239 ? 12.203 69.697 7.957 1.00 20.86 42 SER A CA 1
ATOM 1960 C C . SER A 1 239 ? 12.669 70.875 7.120 1.00 22.45 42 SER A C 1
ATOM 1961 O O . SER A 1 239 ? 13.523 71.632 7.590 1.00 24.99 42 SER A O 1
ATOM 1964 N N . LYS A 1 240 ? 12.206 70.938 5.866 1.00 19.56 43 LYS A N 1
ATOM 1965 C CA . LYS A 1 240 ? 12.579 71.999 4.902 1.00 21.16 43 LYS A CA 1
ATOM 1966 C C . LYS A 1 240 ? 14.019 71.903 4.405 1.00 21.51 43 LYS A C 1
ATOM 1967 O O . LYS A 1 240 ? 14.486 72.797 3.736 1.00 26.34 43 LYS A O 1
ATOM 1973 N N . VAL A 1 241 ? 14.687 70.765 4.630 1.00 21.83 44 VAL A N 1
ATOM 1974 C CA . VAL A 1 241 ? 15.972 70.494 4.036 1.00 19.91 44 VAL A CA 1
ATOM 1975 C C . VAL A 1 241 ? 15.770 70.468 2.506 1.00 18.32 44 VAL A C 1
ATOM 1976 O O . VAL A 1 241 ? 14.799 69.904 1.988 1.00 22.88 44 VAL A O 1
ATOM 1980 N N . ASN A 1 242 ? 16.688 71.109 1.818 1.00 19.29 45 ASN A N 1
ATOM 1981 C CA . ASN A 1 242 ? 16.740 71.099 0.360 1.00 21.23 45 ASN A CA 1
ATOM 1982 C C . ASN A 1 242 ? 17.389 69.792 -0.087 1.00 20.13 45 ASN A C 1
ATOM 1983 O O . ASN A 1 242 ? 18.578 69.726 -0.273 1.00 23.65 45 ASN A O 1
ATOM 1988 N N . TYR A 1 243 ? 16.575 68.769 -0.296 1.00 19.11 46 TYR A N 1
ATOM 1989 C CA . TYR A 1 243 ? 17.082 67.422 -0.533 1.00 17.10 46 TYR A CA 1
ATOM 1990 C C . TYR A 1 243 ? 16.870 66.947 -1.957 1.00 16.85 46 TYR A C 1
ATOM 1991 O O . TYR A 1 243 ? 15.932 67.365 -2.640 1.00 21.24 46 TYR A O 1
ATOM 2000 N N . GLY A 1 244 ? 17.728 66.001 -2.342 1.00 16.07 47 GLY A N 1
ATOM 2001 C CA . GLY A 1 244 ? 17.554 65.224 -3.543 1.00 15.88 47 GLY A CA 1
ATOM 2002 C C . GLY A 1 244 ? 17.539 63.729 -3.199 1.00 15.39 47 GLY A C 1
ATOM 2003 O O . GLY A 1 244 ? 18.041 63.306 -2.159 1.00 16.36 47 GLY A O 1
ATOM 2004 N N . VAL A 1 245 ? 16.979 62.966 -4.125 1.00 14.41 48 VAL A N 1
ATOM 2005 C CA . VAL A 1 245 ? 16.930 61.508 -4.055 1.00 14.00 48 VAL A CA 1
ATOM 2006 C C . VAL A 1 245 ? 17.603 61.001 -5.325 1.00 14.12 48 VAL A C 1
ATOM 2007 O O . VAL A 1 245 ? 17.221 61.375 -6.436 1.00 16.80 48 VAL A O 1
ATOM 2011 N N . THR A 1 246 ? 18.577 60.091 -5.167 1.00 14.02 49 THR A N 1
ATOM 2012 C CA . THR A 1 246 ? 19.412 59.699 -6.282 1.00 15.00 49 THR A CA 1
ATOM 2013 C C . THR A 1 246 ? 19.882 58.256 -6.189 1.00 14.10 49 THR A C 1
ATOM 2014 O O . THR A 1 246 ? 19.623 57.553 -5.211 1.00 14.46 49 THR A O 1
ATOM 2018 N N . VAL A 1 247 ? 20.557 57.849 -7.245 1.00 16.32 50 VAL A N 1
ATOM 2019 C CA . VAL A 1 247 ? 21.184 56.537 -7.329 1.00 16.08 50 VAL A CA 1
ATOM 2020 C C . VAL A 1 247 ? 22.187 56.360 -6.167 1.00 15.90 50 VAL A C 1
ATOM 2021 O O . VAL A 1 247 ? 22.956 57.259 -5.813 1.00 17.22 50 VAL A O 1
ATOM 2025 N N . LEU A 1 248 ? 22.172 55.171 -5.580 1.00 15.88 51 LEU A N 1
ATOM 2026 C CA . LEU A 1 248 ? 23.143 54.817 -4.561 1.00 15.79 51 LEU A CA 1
ATOM 2027 C C . LEU A 1 248 ? 24.556 54.831 -5.155 1.00 14.48 51 LEU A C 1
ATOM 2028 O O . LEU A 1 248 ? 24.720 54.609 -6.367 1.00 16.34 51 LEU A O 1
ATOM 2033 N N . PRO A 1 249 ? 25.577 55.117 -4.312 1.00 15.56 52 PRO A N 1
ATOM 2034 C CA . PRO A 1 249 ? 26.928 55.112 -4.854 1.00 15.92 52 PRO A CA 1
ATOM 2035 C C . PRO A 1 249 ? 27.365 53.722 -5.327 1.00 15.20 52 PRO A C 1
ATOM 2036 O O . PRO A 1 249 ? 26.847 52.703 -4.832 1.00 16.46 52 PRO A O 1
ATOM 2040 N N . THR A 1 250 ? 28.284 53.687 -6.281 1.00 15.77 53 THR A N 1
ATOM 2041 C CA . THR A 1 250 ? 28.882 52.428 -6.698 1.00 16.21 53 THR A CA 1
ATOM 2042 C C . THR A 1 250 ? 29.979 51.997 -5.715 1.00 15.87 53 THR A C 1
ATOM 2043 O O . THR A 1 250 ? 30.529 52.814 -4.979 1.00 16.40 53 THR A O 1
ATOM 2047 N N . PHE A 1 251 ? 30.288 50.693 -5.729 1.00 16.28 54 PHE A N 1
ATOM 2048 C CA . PHE A 1 251 ? 31.394 50.124 -4.948 1.00 16.38 54 PHE A CA 1
ATOM 2049 C C . PHE A 1 251 ? 32.195 49.248 -5.862 1.00 17.15 54 PHE A C 1
ATOM 2050 O O . PHE A 1 251 ? 31.628 48.377 -6.544 1.00 18.20 54 PHE A O 1
ATOM 2058 N N . LYS A 1 252 ? 33.501 49.500 -5.908 1.00 16.83 55 LYS A N 1
ATOM 2059 C CA . LYS A 1 252 ? 34.394 48.825 -6.843 1.00 19.52 55 LYS A CA 1
ATOM 2060 C C . LYS A 1 252 ? 33.870 48.880 -8.290 1.00 18.33 55 LYS A C 1
ATOM 2061 O O . LYS A 1 252 ? 33.955 47.922 -9.078 1.00 23.02 55 LYS A O 1
ATOM 2067 N N . GLY A 1 253 ? 33.264 50.018 -8.618 1.00 19.28 56 GLY A N 1
ATOM 2068 C CA . GLY A 1 253 ? 32.717 50.299 -9.940 1.00 20.28 56 GLY A CA 1
ATOM 2069 C C . GLY A 1 253 ? 31.394 49.645 -10.270 1.00 20.94 56 GLY A C 1
ATOM 2070 O O . GLY A 1 253 ? 30.914 49.777 -11.399 1.00 25.20 56 GLY A O 1
ATOM 2071 N N . GLN A 1 254 ? 30.783 48.983 -9.285 1.00 19.26 57 GLN A N 1
ATOM 2072 C CA . GLN A 1 254 ? 29.562 48.228 -9.495 1.00 19.88 57 GLN A CA 1
ATOM 2073 C C . GLN A 1 254 ? 28.417 48.885 -8.737 1.00 16.39 57 GLN A C 1
ATOM 2074 O O . GLN A 1 254 ? 28.652 49.418 -7.649 1.00 17.59 57 GLN A O 1
ATOM 2080 N N . PRO A 1 255 ? 27.187 48.810 -9.278 1.00 18.06 58 PRO A N 1
ATOM 2081 C CA . PRO A 1 255 ? 26.087 49.430 -8.532 1.00 18.60 58 PRO A CA 1
ATOM 2082 C C . PRO A 1 255 ? 25.873 48.812 -7.159 1.00 17.66 58 PRO A C 1
ATOM 2083 O O . PRO A 1 255 ? 26.068 47.601 -6.963 1.00 19.13 58 PRO A O 1
ATOM 2087 N N . SER A 1 256 ? 25.466 49.634 -6.204 1.00 16.08 59 SER A N 1
ATOM 2088 C CA . SER A 1 256 ? 24.861 49.109 -4.989 1.00 15.67 59 SER A CA 1
ATOM 2089 C C . SER A 1 256 ? 23.525 48.447 -5.373 1.00 16.18 59 SER A C 1
ATOM 2090 O O . SER A 1 256 ? 22.797 48.917 -6.262 1.00 19.06 59 SER A O 1
ATOM 2093 N N . LYS A 1 257 ? 23.239 47.326 -4.734 1.00 15.60 60 LYS A N 1
ATOM 2094 C CA . LYS A 1 257 ? 22.132 46.459 -5.128 1.00 15.48 60 LYS A CA 1
ATOM 2095 C C . LYS A 1 257 ? 21.135 46.313 -3.983 1.00 15.95 60 LYS A C 1
ATOM 2096 O O . LYS A 1 257 ? 21.222 45.363 -3.212 1.00 17.65 60 LYS A O 1
ATOM 2102 N N . PRO A 1 258 ? 20.184 47.256 -3.853 1.00 16.14 61 PRO A N 1
ATOM 2103 C CA . PRO A 1 258 ? 19.215 47.144 -2.758 1.00 18.21 61 PRO A CA 1
ATOM 2104 C C . PRO A 1 258 ? 18.303 45.924 -2.948 1.00 18.19 61 PRO A C 1
ATOM 2105 O O . PRO A 1 258 ? 18.019 45.527 -4.084 1.00 18.37 61 PRO A O 1
ATOM 2109 N N . PHE A 1 259 ? 17.894 45.329 -1.835 1.00 17.00 62 PHE A N 1
ATOM 2110 C CA . PHE A 1 259 ? 16.878 44.284 -1.865 1.00 17.25 62 PHE A CA 1
ATOM 2111 C C . PHE A 1 259 ? 15.547 45.001 -1.913 1.00 19.69 62 PHE A C 1
ATOM 2112 O O . PHE A 1 259 ? 15.251 45.818 -1.024 1.00 23.58 62 PHE A O 1
ATOM 2120 N N . VAL A 1 260 ? 14.788 44.757 -2.971 1.00 15.20 63 VAL A N 1
ATOM 2121 C CA . VAL A 1 260 ? 13.552 45.461 -3.309 1.00 16.47 63 VAL A CA 1
ATOM 2122 C C . VAL A 1 260 ? 12.368 44.755 -2.636 1.00 15.12 63 VAL A C 1
ATOM 2123 O O . VAL A 1 260 ? 12.205 43.536 -2.771 1.00 14.90 63 VAL A O 1
ATOM 2127 N N . GLY A 1 261 ? 11.559 45.519 -1.926 1.00 16.28 64 GLY A N 1
ATOM 2128 C CA . GLY A 1 261 ? 10.377 45.025 -1.224 1.00 14.69 64 GLY A CA 1
ATOM 2129 C C . GLY A 1 261 ? 9.114 45.486 -1.893 1.00 14.25 64 GLY A C 1
ATOM 2130 O O . GLY A 1 261 ? 9.046 46.594 -2.403 1.00 18.21 64 GLY A O 1
ATOM 2131 N N . VAL A 1 262 ? 8.087 44.651 -1.866 1.00 14.12 65 VAL A N 1
ATOM 2132 C CA . VAL A 1 262 ? 6.743 44.986 -2.264 1.00 12.70 65 VAL A CA 1
ATOM 2133 C C . VAL A 1 262 ? 5.918 44.999 -0.998 1.00 12.39 65 VAL A C 1
ATOM 2134 O O . VAL A 1 262 ? 5.678 43.948 -0.401 1.00 13.70 65 VAL A O 1
ATOM 2138 N N . LEU A 1 263 ? 5.561 46.179 -0.506 1.00 12.25 66 LEU A N 1
ATOM 2139 C CA . LEU A 1 263 ? 4.658 46.294 0.626 1.00 11.79 66 LEU A CA 1
ATOM 2140 C C . LEU A 1 263 ? 3.390 45.565 0.209 1.00 12.27 66 LEU A C 1
ATOM 2141 O O . LEU A 1 263 ? 2.849 45.848 -0.856 1.00 13.59 66 LEU A O 1
ATOM 2146 N N . SER A 1 264 ? 2.950 44.640 1.063 1.00 12.33 67 SER A N 1
ATOM 2147 C CA . SER A 1 264 ? 1.857 43.723 0.792 1.00 12.62 67 SER A CA 1
ATOM 2148 C C . SER A 1 264 ? 0.925 43.597 1.972 1.00 12.08 67 SER A C 1
ATOM 2149 O O . SER A 1 264 ? 1.339 43.757 3.099 1.00 13.98 67 SER A O 1
ATOM 2152 N N . ALA A 1 265 ? -0.323 43.209 1.687 1.00 12.19 68 ALA A N 1
ATOM 2153 C CA . ALA A 1 265 ? -1.356 43.053 2.710 1.00 13.41 68 ALA A CA 1
ATOM 2154 C C . ALA A 1 265 ? -1.900 41.633 2.645 1.00 13.72 68 ALA A C 1
ATOM 2155 O O . ALA A 1 265 ? -2.516 41.261 1.646 1.00 14.83 68 ALA A O 1
ATOM 2157 N N . GLY A 1 266 ? -1.638 40.864 3.706 1.00 12.97 69 GLY A N 1
ATOM 2158 C CA . GLY A 1 266 ? -2.151 39.500 3.854 1.00 13.91 69 GLY A CA 1
ATOM 2159 C C . GLY A 1 266 ? -3.340 39.443 4.778 1.00 14.31 69 GLY A C 1
ATOM 2160 O O . GLY A 1 266 ? -3.479 40.269 5.665 1.00 15.49 69 GLY A O 1
ATOM 2161 N N . ILE A 1 267 ? -4.185 38.437 4.556 1.00 14.41 70 ILE A N 1
ATOM 2162 C CA . ILE A 1 267 ? -5.352 38.204 5.375 1.00 15.18 70 ILE A CA 1
ATOM 2163 C C . ILE A 1 267 ? -5.046 36.967 6.269 1.00 14.40 70 ILE A C 1
ATOM 2164 O O . ILE A 1 267 ? -4.670 35.897 5.798 1.00 15.81 70 ILE A O 1
ATOM 2169 N N . ASN A 1 268 ? -5.220 37.150 7.562 1.00 15.38 71 ASN A N 1
ATOM 2170 C CA . ASN A 1 268 ? -5.000 36.089 8.562 1.00 14.98 71 ASN A CA 1
ATOM 2171 C C . ASN A 1 268 ? -5.946 34.905 8.245 1.00 16.57 71 ASN A C 1
ATOM 2172 O O . ASN A 1 268 ? -7.153 35.075 8.125 1.00 17.92 71 ASN A O 1
ATOM 2177 N N . ALA A 1 269 ? -5.363 33.713 8.126 1.00 15.99 72 ALA A N 1
ATOM 2178 C CA . ALA A 1 269 ? -6.116 32.478 7.904 1.00 18.32 72 ALA A CA 1
ATOM 2179 C C . ALA A 1 269 ? -7.188 32.236 8.959 1.00 18.63 72 ALA A C 1
ATOM 2180 O O . ALA A 1 269 ? -8.223 31.607 8.667 1.00 21.87 72 ALA A O 1
ATOM 2182 N N . ALA A 1 270 ? -6.929 32.694 10.190 1.00 18.41 73 ALA A N 1
ATOM 2183 C CA . ALA A 1 270 ? -7.897 32.572 11.299 1.00 20.31 73 ALA A CA 1
ATOM 2184 C C . ALA A 1 270 ? -8.974 33.675 11.371 1.00 19.59 73 ALA A C 1
ATOM 2185 O O . ALA A 1 270 ? -9.814 33.668 12.291 1.00 24.55 73 ALA A O 1
ATOM 2187 N N . SER A 1 271 ? -8.945 34.643 10.443 1.00 19.75 74 SER A N 1
ATOM 2188 C CA . SER A 1 271 ? -9.920 35.730 10.468 1.00 18.18 74 SER A CA 1
ATOM 2189 C C . SER A 1 271 ? -11.330 35.233 10.112 1.00 19.38 74 SER A C 1
ATOM 2190 O O . SER A 1 271 ? -11.488 34.572 9.080 1.00 20.09 74 SER A O 1
ATOM 2193 N N . PRO A 1 272 ? -12.356 35.615 10.911 1.00 19.60 75 PRO A N 1
ATOM 2194 C CA . PRO A 1 272 ? -13.758 35.372 10.484 1.00 21.43 75 PRO A CA 1
ATOM 2195 C C . PRO A 1 272 ? -14.316 36.509 9.620 1.00 21.41 75 PRO A C 1
ATOM 2196 O O . PRO A 1 272 ? -15.517 36.516 9.342 1.00 23.34 75 PRO A O 1
ATOM 2200 N N . ASN A 1 273 ? -13.438 37.434 9.194 1.00 19.00 76 ASN A N 1
ATOM 2201 C CA . ASN A 1 273 ? -13.816 38.640 8.463 1.00 20.33 76 ASN A CA 1
ATOM 2202 C C . ASN A 1 273 ? -13.147 38.696 7.098 1.00 18.32 76 ASN A C 1
ATOM 2203 O O . ASN A 1 273 ? -12.870 39.779 6.599 1.00 19.94 76 ASN A O 1
ATOM 2208 N N . LYS A 1 274 ? -12.900 37.557 6.474 1.00 18.35 77 LYS A N 1
ATOM 2209 C CA . LYS A 1 274 ? -12.168 37.501 5.199 1.00 19.16 77 LYS A CA 1
ATOM 2210 C C . LYS A 1 274 ? -12.858 38.270 4.073 1.00 19.51 77 LYS A C 1
ATOM 2211 O O . LYS A 1 274 ? -12.209 38.951 3.288 1.00 18.77 77 LYS A O 1
ATOM 2217 N N . GLU A 1 275 ? -14.182 38.178 4.023 1.00 20.09 78 GLU A N 1
ATOM 2218 C CA . GLU A 1 275 ? -14.907 38.926 2.983 1.00 20.20 78 GLU A CA 1
ATOM 2219 C C . GLU A 1 275 ? -14.825 40.435 3.202 1.00 19.41 78 GLU A C 1
ATOM 2220 O O . GLU A 1 275 ? -14.650 41.197 2.234 1.00 20.54 78 GLU A O 1
ATOM 2226 N N . LEU A 1 276 ? -14.942 40.867 4.451 1.00 18.44 79 LEU A N 1
ATOM 2227 C CA . LEU A 1 276 ? -14.769 42.298 4.785 1.00 18.17 79 LEU A CA 1
ATOM 2228 C C . LEU A 1 276 ? -13.375 42.763 4.427 1.00 15.97 79 LEU A C 1
ATOM 2229 O O . LEU A 1 276 ? -13.205 43.843 3.905 1.00 17.13 79 LEU A O 1
ATOM 2234 N N . ALA A 1 277 ? -12.378 41.952 4.737 1.00 15.84 80 ALA A N 1
ATOM 2235 C CA . ALA A 1 277 ? -10.957 42.277 4.435 1.00 15.99 80 ALA A CA 1
ATOM 2236 C C . ALA A 1 277 ? -10.689 42.417 2.947 1.00 15.72 80 ALA A C 1
ATOM 2237 O O . ALA A 1 277 ? -10.027 43.358 2.510 1.00 15.90 80 ALA A O 1
ATOM 2239 N N . LYS A 1 278 ? -11.224 41.492 2.157 1.00 15.20 81 LYS A N 1
ATOM 2240 C CA A LYS A 1 278 ? -11.144 41.546 0.680 0.50 15.66 81 LYS A CA 1
ATOM 2241 C CA B LYS A 1 278 ? -11.102 41.559 0.704 0.50 15.45 81 LYS A CA 1
ATOM 2242 C C . LYS A 1 278 ? -11.780 42.827 0.153 1.00 15.54 81 LYS A C 1
ATOM 2243 O O . LYS A 1 278 ? -11.229 43.506 -0.718 1.00 15.88 81 LYS A O 1
ATOM 2254 N N . GLU A 1 279 ? -12.974 43.116 0.655 1.00 16.07 82 GLU A N 1
ATOM 2255 C CA . GLU A 1 279 ? -13.715 44.315 0.233 1.00 15.95 82 GLU A CA 1
ATOM 2256 C C . GLU A 1 279 ? -12.905 45.572 0.549 1.00 15.24 82 GLU A C 1
ATOM 2257 O O . GLU A 1 279 ? -12.761 46.460 -0.295 1.00 15.63 82 GLU A O 1
ATOM 2263 N N . PHE A 1 280 ? -12.398 45.643 1.777 1.00 14.53 83 PHE A N 1
ATOM 2264 C CA . PHE A 1 280 ? -11.572 46.783 2.190 1.00 14.37 83 PHE A CA 1
ATOM 2265 C C . PHE A 1 280 ? -10.352 46.957 1.275 1.00 14.24 83 PHE A C 1
ATOM 2266 O O . PHE A 1 280 ? -10.070 48.054 0.778 1.00 15.37 83 PHE A O 1
ATOM 2274 N N . LEU A 1 281 ? -9.604 45.875 1.075 1.00 13.90 84 LEU A N 1
ATOM 2275 C CA . LEU A 1 281 ? -8.357 45.957 0.324 1.00 15.16 84 LEU A CA 1
ATOM 2276 C C . LEU A 1 281 ? -8.590 46.275 -1.153 1.00 16.35 84 LEU A C 1
ATOM 2277 O O . LEU A 1 281 ? -7.904 47.137 -1.700 1.00 15.62 84 LEU A O 1
ATOM 2282 N N . GLU A 1 282 ? -9.565 45.603 -1.781 1.00 14.12 85 GLU A N 1
ATOM 2283 C CA . GLU A 1 282 ? -9.774 45.772 -3.229 1.00 14.92 85 GLU A CA 1
ATOM 2284 C C . GLU A 1 282 ? -10.515 47.058 -3.555 1.00 17.02 85 GLU A C 1
ATOM 2285 O O . GLU A 1 282 ? -10.154 47.713 -4.528 1.00 19.48 85 GLU A O 1
ATOM 2291 N N . ASN A 1 283 ? -11.552 47.370 -2.774 1.00 15.96 86 ASN A N 1
ATOM 2292 C CA . ASN A 1 283 ? -12.498 48.453 -3.126 1.00 16.42 86 ASN A CA 1
ATOM 2293 C C . ASN A 1 283 ? -12.367 49.743 -2.356 1.00 15.88 86 ASN A C 1
ATOM 2294 O O . ASN A 1 283 ? -13.030 50.718 -2.702 1.00 18.44 86 ASN A O 1
ATOM 2299 N N . TYR A 1 284 ? -11.469 49.769 -1.374 1.00 15.29 87 TYR A N 1
ATOM 2300 C CA . TYR A 1 284 ? -11.172 50.976 -0.600 1.00 15.68 87 TYR A CA 1
ATOM 2301 C C . TYR A 1 284 ? -9.718 51.325 -0.704 1.00 15.27 87 TYR A C 1
ATOM 2302 O O . TYR A 1 284 ? -9.394 52.428 -1.138 1.00 18.21 87 TYR A O 1
ATOM 2311 N N . LEU A 1 285 ? -8.828 50.417 -0.305 1.00 14.76 88 LEU A N 1
ATOM 2312 C CA . LEU A 1 285 ? -7.397 50.743 -0.282 1.00 14.07 88 LEU A CA 1
ATOM 2313 C C . LEU A 1 285 ? -6.767 50.829 -1.667 1.00 15.02 88 LEU A C 1
ATOM 2314 O O . LEU A 1 285 ? -6.158 51.847 -2.024 1.00 15.18 88 LEU A O 1
ATOM 2319 N N . LEU A 1 286 ? -6.939 49.784 -2.478 1.00 14.26 89 LEU A N 1
ATOM 2320 C CA . LEU A 1 286 ? -6.312 49.672 -3.803 1.00 14.46 89 LEU A CA 1
ATOM 2321 C C . LEU A 1 286 ? -7.149 50.372 -4.863 1.00 14.23 89 LEU A C 1
ATOM 2322 O O . LEU A 1 286 ? -7.541 49.818 -5.877 1.00 17.59 89 LEU A O 1
ATOM 2327 N N . THR A 1 287 ? -7.327 51.667 -4.606 1.00 16.71 90 THR A N 1
ATOM 2328 C CA . THR A 1 287 ? -7.992 52.613 -5.484 1.00 19.28 90 THR A CA 1
ATOM 2329 C C . THR A 1 287 ? -7.114 53.869 -5.512 1.00 17.33 90 THR A C 1
ATOM 2330 O O . THR A 1 287 ? -6.296 54.075 -4.610 1.00 16.21 90 THR A O 1
ATOM 2334 N N . ASP A 1 288 ? -7.345 54.747 -6.491 1.00 18.18 91 ASP A N 1
ATOM 2335 C CA . ASP A 1 288 ? -6.575 55.988 -6.539 1.00 20.06 91 ASP A CA 1
ATOM 2336 C C . ASP A 1 288 ? -6.716 56.797 -5.233 1.00 17.96 91 ASP A C 1
ATOM 2337 O O . ASP A 1 288 ? -5.709 57.265 -4.694 1.00 19.08 91 ASP A O 1
ATOM 2342 N N A GLU A 1 289 ? -7.953 56.928 -4.727 0.50 17.52 92 GLU A N 1
ATOM 2343 N N B GLU A 1 289 ? -7.943 56.926 -4.730 0.50 17.69 92 GLU A N 1
ATOM 2344 C CA A GLU A 1 289 ? -8.238 57.699 -3.497 0.50 20.42 92 GLU A CA 1
ATOM 2345 C CA B GLU A 1 289 ? -8.219 57.695 -3.515 0.50 20.49 92 GLU A CA 1
ATOM 2346 C C A GLU A 1 289 ? -7.667 57.058 -2.242 0.50 18.20 92 GLU A C 1
ATOM 2347 C C B GLU A 1 289 ? -7.658 57.056 -2.247 0.50 17.91 92 GLU A C 1
ATOM 2348 O O A GLU A 1 289 ? -7.227 57.755 -1.325 0.50 19.31 92 GLU A O 1
ATOM 2349 O O B GLU A 1 289 ? -7.185 57.747 -1.343 0.50 18.81 92 GLU A O 1
ATOM 2360 N N . GLY A 1 290 ? -7.724 55.727 -2.170 1.00 16.19 93 GLY A N 1
ATOM 2361 C CA . GLY A 1 290 ? -7.197 55.013 -1.001 1.00 16.48 93 GLY A CA 1
ATOM 2362 C C . GLY A 1 290 ? -5.703 55.121 -0.890 1.00 14.96 93 GLY A C 1
ATOM 2363 O O . GLY A 1 290 ? -5.172 55.447 0.168 1.00 15.91 93 GLY A O 1
ATOM 2364 N N . LEU A 1 291 ? -5.032 54.847 -1.994 1.00 14.18 94 LEU A N 1
ATOM 2365 C CA . LEU A 1 291 ? -3.564 54.960 -2.030 1.00 16.30 94 LEU A CA 1
ATOM 2366 C C . LEU A 1 291 ? -3.096 56.392 -1.840 1.00 15.86 94 LEU A C 1
ATOM 2367 O O . LEU A 1 291 ? -2.109 56.611 -1.188 1.00 16.72 94 LEU A O 1
ATOM 2372 N N . GLU A 1 292 ? -3.833 57.346 -2.401 1.00 15.91 95 GLU A N 1
ATOM 2373 C CA . GLU A 1 292 ? -3.497 58.749 -2.171 1.00 16.79 95 GLU A CA 1
ATOM 2374 C C . GLU A 1 292 ? -3.532 59.097 -0.684 1.00 15.92 95 GLU A C 1
ATOM 2375 O O . GLU A 1 292 ? -2.642 59.789 -0.191 1.00 18.20 95 GLU A O 1
ATOM 2381 N N . ALA A 1 293 ? -4.557 58.631 0.033 1.00 16.61 96 ALA A N 1
ATOM 2382 C CA . ALA A 1 293 ? -4.672 58.913 1.475 1.00 17.71 96 ALA A CA 1
ATOM 2383 C C . ALA A 1 293 ? -3.460 58.395 2.247 1.00 17.43 96 ALA A C 1
ATOM 2384 O O . ALA A 1 293 ? -2.922 59.081 3.116 1.00 17.82 96 ALA A O 1
ATOM 2386 N N . VAL A 1 294 ? -3.021 57.177 1.910 1.00 14.74 97 VAL A N 1
ATOM 2387 C CA . VAL A 1 294 ? -1.835 56.617 2.588 1.00 15.39 97 VAL A CA 1
ATOM 2388 C C . VAL A 1 294 ? -0.565 57.359 2.140 1.00 13.88 97 VAL A C 1
ATOM 2389 O O . VAL A 1 294 ? 0.261 57.732 2.982 1.00 16.40 97 VAL A O 1
ATOM 2393 N N . ASN A 1 295 ? -0.429 57.552 0.830 1.00 14.84 98 ASN A N 1
ATOM 2394 C CA . ASN A 1 295 ? 0.751 58.219 0.237 1.00 15.74 98 ASN A CA 1
ATOM 2395 C C . ASN A 1 295 ? 0.992 59.652 0.750 1.00 17.04 98 ASN A C 1
ATOM 2396 O O . ASN A 1 295 ? 2.146 60.041 0.943 1.00 17.77 98 ASN A O 1
ATOM 2401 N N . LYS A 1 296 ? -0.105 60.370 0.993 1.00 17.49 99 LYS A N 1
ATOM 2402 C CA . LYS A 1 296 ? -0.058 61.750 1.528 1.00 18.04 99 LYS A CA 1
ATOM 2403 C C . LYS A 1 296 ? 0.459 61.773 2.963 1.00 19.30 99 LYS A C 1
ATOM 2404 O O . LYS A 1 296 ? 1.075 62.740 3.389 1.00 24.23 99 LYS A O 1
ATOM 2410 N N . ASP A 1 297 ? 0.223 60.679 3.700 1.00 15.98 100 ASP A N 1
ATOM 2411 C CA . ASP A 1 297 ? 0.752 60.511 5.048 1.00 16.28 100 ASP A CA 1
ATOM 2412 C C . ASP A 1 297 ? 2.253 60.198 4.985 1.00 17.12 100 ASP A C 1
ATOM 2413 O O . ASP A 1 297 ? 3.077 60.993 5.443 1.00 20.81 100 ASP A O 1
ATOM 2418 N N . LYS A 1 298 ? 2.594 59.044 4.410 1.00 16.58 101 LYS A N 1
ATOM 2419 C CA . LYS A 1 298 ? 3.998 58.670 4.181 1.00 16.75 101 LYS A CA 1
ATOM 2420 C C . LYS A 1 298 ? 4.093 58.059 2.803 1.00 15.82 101 LYS A C 1
ATOM 2421 O O . LYS A 1 298 ? 3.319 57.159 2.516 1.00 15.98 101 LYS A O 1
ATOM 2427 N N . PRO A 1 299 ? 4.995 58.545 1.923 1.00 15.12 102 PRO A N 1
ATOM 2428 C CA . PRO A 1 299 ? 4.986 58.022 0.564 1.00 15.22 102 PRO A CA 1
ATOM 2429 C C . PRO A 1 299 ? 5.225 56.505 0.512 1.00 14.55 102 PRO A C 1
ATOM 2430 O O . PRO A 1 299 ? 6.081 55.982 1.233 1.00 15.84 102 PRO A O 1
ATOM 2434 N N . LEU A 1 300 ? 4.478 55.861 -0.389 1.00 15.31 103 LEU A N 1
ATOM 2435 C CA . LEU A 1 300 ? 4.508 54.413 -0.582 1.00 14.72 103 LEU A CA 1
ATOM 2436 C C . LEU A 1 300 ? 5.664 53.904 -1.460 1.00 16.39 103 LEU A C 1
ATOM 2437 O O . LEU A 1 300 ? 6.041 52.733 -1.361 1.00 18.29 103 LEU A O 1
ATOM 2442 N N . GLY A 1 301 ? 6.182 54.756 -2.335 1.00 17.10 104 GLY A N 1
ATOM 2443 C CA . GLY A 1 301 ? 7.040 54.354 -3.437 1.00 17.29 104 GLY A CA 1
ATOM 2444 C C . GLY A 1 301 ? 6.262 54.252 -4.737 1.00 17.43 104 GLY A C 1
ATOM 2445 O O . GLY A 1 301 ? 5.339 55.038 -4.997 1.00 20.71 104 GLY A O 1
ATOM 2446 N N . ALA A 1 302 ? 6.617 53.259 -5.545 1.00 17.10 105 ALA A N 1
ATOM 2447 C CA . ALA A 1 302 ? 5.978 53.049 -6.849 1.00 17.60 105 ALA A CA 1
ATOM 2448 C C . ALA A 1 302 ? 4.799 52.118 -6.633 1.00 17.09 105 ALA A C 1
ATOM 2449 O O . ALA A 1 302 ? 4.988 50.908 -6.415 1.00 18.45 105 ALA A O 1
ATOM 2451 N N . VAL A 1 303 ? 3.592 52.646 -6.659 1.00 16.19 106 VAL A N 1
ATOM 2452 C CA . VAL A 1 303 ? 2.437 51.835 -6.262 1.00 15.96 106 VAL A CA 1
ATOM 2453 C C . VAL A 1 303 ? 2.116 50.747 -7.293 1.00 16.02 106 VAL A C 1
ATOM 2454 O O . VAL A 1 303 ? 2.442 50.862 -8.460 1.00 15.62 106 VAL A O 1
ATOM 2458 N N . ALA A 1 304 ? 1.485 49.675 -6.791 1.00 15.27 107 ALA A N 1
ATOM 2459 C CA . ALA A 1 304 ? 1.177 48.527 -7.620 1.00 15.08 107 ALA A CA 1
ATOM 2460 C C . ALA A 1 304 ? 0.013 48.816 -8.589 1.00 15.96 107 ALA A C 1
ATOM 2461 O O . ALA A 1 304 ? -0.090 48.189 -9.636 1.00 15.93 107 ALA A O 1
ATOM 2463 N N . LEU A 1 305 ? -0.853 49.759 -8.212 1.00 16.36 108 LEU A N 1
ATOM 2464 C CA . LEU A 1 305 ? -2.049 50.133 -8.968 1.00 17.07 108 LEU A CA 1
ATOM 2465 C C . LEU A 1 305 ? -1.631 51.012 -10.124 1.00 17.88 108 LEU A C 1
ATOM 2466 O O . LEU A 1 305 ? -1.126 52.130 -9.914 1.00 19.22 108 LEU A O 1
ATOM 2471 N N . LYS A 1 306 ? -1.802 50.504 -11.331 1.00 17.45 109 LYS A N 1
ATOM 2472 C CA . LYS A 1 306 ? -1.326 51.151 -12.557 1.00 19.57 109 LYS A CA 1
ATOM 2473 C C . LYS A 1 306 ? -1.829 52.593 -12.741 1.00 20.26 109 LYS A C 1
ATOM 2474 O O . LYS A 1 306 ? -1.039 53.504 -13.035 1.00 22.74 109 LYS A O 1
ATOM 2480 N N . SER A 1 307 ? -3.107 52.809 -12.477 1.00 20.07 110 SER A N 1
ATOM 2481 C CA . SER A 1 307 ? -3.716 54.128 -12.690 1.00 20.43 110 SER A CA 1
ATOM 2482 C C . SER A 1 307 ? -3.055 55.201 -11.820 1.00 20.51 110 SER A C 1
ATOM 2483 O O . SER A 1 307 ? -2.812 56.303 -12.294 1.00 25.49 110 SER A O 1
ATOM 2486 N N . TYR A 1 308 ? -2.767 54.871 -10.552 1.00 20.21 111 TYR A N 1
ATOM 2487 C CA . TYR A 1 308 ? -2.185 55.823 -9.628 1.00 20.48 111 TYR A CA 1
ATOM 2488 C C . TYR A 1 308 ? -0.692 55.944 -9.842 1.00 19.52 111 TYR A C 1
ATOM 2489 O O . TYR A 1 308 ? -0.140 57.048 -9.748 1.00 22.23 111 TYR A O 1
ATOM 2498 N N . GLU A 1 309 ? -0.032 54.845 -10.181 1.00 18.51 112 GLU A N 1
ATOM 2499 C CA . GLU A 1 309 ? 1.395 54.854 -10.488 1.00 18.68 112 GLU A CA 1
ATOM 2500 C C . GLU A 1 309 ? 1.702 55.741 -11.697 1.00 18.87 112 GLU A C 1
ATOM 2501 O O . GLU A 1 309 ? 2.727 56.418 -11.706 1.00 23.81 112 GLU A O 1
ATOM 2507 N N . GLU A 1 310 ? 0.830 55.738 -12.706 1.00 21.85 113 GLU A N 1
ATOM 2508 C CA . GLU A 1 310 ? 0.952 56.675 -13.849 1.00 24.47 113 GLU A CA 1
ATOM 2509 C C . GLU A 1 310 ? 1.104 58.162 -13.417 1.00 26.70 113 GLU A C 1
ATOM 2510 O O . GLU A 1 310 ? 1.929 58.905 -13.983 1.00 32.77 113 GLU A O 1
ATOM 2516 N N . GLU A 1 311 ? 0.369 58.569 -12.377 1.00 28.14 114 GLU A N 1
ATOM 2517 C CA . GLU A 1 311 ? 0.474 59.957 -11.838 1.00 37.53 114 GLU A CA 1
ATOM 2518 C C . GLU A 1 311 ? 1.784 60.158 -11.092 1.00 40.25 114 GLU A C 1
ATOM 2519 O O . GLU A 1 311 ? 2.507 61.111 -11.347 1.00 54.18 114 GLU A O 1
ATOM 2525 N N . LEU A 1 312 ? 2.048 59.259 -10.145 1.00 27.09 115 LEU A N 1
ATOM 2526 C CA . LEU A 1 312 ? 3.254 59.313 -9.290 1.00 30.07 115 LEU A CA 1
ATOM 2527 C C . LEU A 1 312 ? 4.590 59.162 -10.033 1.00 28.18 115 LEU A C 1
ATOM 2528 O O . LEU A 1 312 ? 5.599 59.719 -9.595 1.00 31.72 115 LEU A O 1
ATOM 2533 N N . ALA A 1 313 ? 4.598 58.458 -11.162 1.00 33.40 116 ALA A N 1
ATOM 2534 C CA . ALA A 1 313 ? 5.837 58.185 -11.916 1.00 25.12 116 ALA A CA 1
ATOM 2535 C C . ALA A 1 313 ? 6.628 59.394 -12.428 1.00 32.07 116 ALA A C 1
ATOM 2536 O O . ALA A 1 313 ? 7.828 59.277 -12.670 1.00 28.08 116 ALA A O 1
ATOM 2538 N N . LYS A 1 314 ? 5.943 60.529 -12.597 1.00 27.10 117 LYS A N 1
ATOM 2539 C CA . LYS A 1 314 ? 6.580 61.795 -13.004 1.00 29.59 117 LYS A CA 1
ATOM 2540 C C . LYS A 1 314 ? 7.482 62.443 -11.932 1.00 27.89 117 LYS A C 1
ATOM 2541 O O . LYS A 1 314 ? 8.246 63.356 -12.221 1.00 32.98 117 LYS A O 1
ATOM 2547 N N . ASP A 1 315 ? 7.341 61.998 -10.698 1.00 23.39 118 ASP A N 1
ATOM 2548 C CA . ASP A 1 315 ? 8.116 62.471 -9.569 1.00 21.96 118 ASP A CA 1
ATOM 2549 C C . ASP A 1 315 ? 9.559 61.969 -9.699 1.00 20.46 118 ASP A C 1
ATOM 2550 O O . ASP A 1 315 ? 9.779 60.766 -9.648 1.00 20.63 118 ASP A O 1
ATOM 2555 N N . PRO A 1 316 ? 10.553 62.888 -9.781 1.00 21.44 119 PRO A N 1
ATOM 2556 C CA . PRO A 1 316 ? 11.950 62.436 -9.863 1.00 21.06 119 PRO A CA 1
ATOM 2557 C C . PRO A 1 316 ? 12.417 61.539 -8.707 1.00 19.20 119 PRO A C 1
ATOM 2558 O O . PRO A 1 316 ? 13.323 60.716 -8.903 1.00 19.73 119 PRO A O 1
ATOM 2562 N N . ARG A 1 317 ? 11.802 61.695 -7.533 1.00 17.14 120 ARG A N 1
ATOM 2563 C CA . ARG A 1 317 ? 12.149 60.833 -6.392 1.00 16.89 120 ARG A CA 1
ATOM 2564 C C . ARG A 1 317 ? 11.735 59.373 -6.637 1.00 17.11 120 ARG A C 1
ATOM 2565 O O . ARG A 1 317 ? 12.437 58.445 -6.238 1.00 16.69 120 ARG A O 1
ATOM 2573 N N . ILE A 1 318 ? 10.591 59.205 -7.300 1.00 18.08 121 ILE A N 1
ATOM 2574 C CA A ILE A 1 318 ? 10.085 57.879 -7.662 0.50 17.09 121 ILE A CA 1
ATOM 2575 C CA B ILE A 1 318 ? 10.099 57.878 -7.657 0.50 17.19 121 ILE A CA 1
ATOM 2576 C C . ILE A 1 318 ? 10.946 57.301 -8.782 1.00 17.48 121 ILE A C 1
ATOM 2577 O O . ILE A 1 318 ? 11.276 56.098 -8.769 1.00 17.73 121 ILE A O 1
ATOM 2586 N N . ALA A 1 319 ? 11.294 58.128 -9.763 1.00 17.41 122 ALA A N 1
ATOM 2587 C CA . ALA A 1 319 ? 12.213 57.689 -10.808 1.00 18.24 122 ALA A CA 1
ATOM 2588 C C . ALA A 1 319 ? 13.522 57.177 -10.214 1.00 18.30 122 ALA A C 1
ATOM 2589 O O . ALA A 1 319 ? 14.000 56.126 -10.619 1.00 19.74 122 ALA A O 1
ATOM 2591 N N . ALA A 1 320 ? 14.061 57.886 -9.215 1.00 17.75 123 ALA A N 1
ATOM 2592 C CA . ALA A 1 320 ? 15.302 57.452 -8.560 1.00 16.82 123 ALA A CA 1
ATOM 2593 C C . ALA A 1 320 ? 15.098 56.141 -7.799 1.00 15.28 123 ALA A C 1
ATOM 2594 O O . ALA A 1 320 ? 15.958 55.243 -7.849 1.00 16.09 123 ALA A O 1
ATOM 2596 N N . THR A 1 321 ? 13.953 56.043 -7.132 1.00 15.43 124 THR A N 1
ATOM 2597 C CA . THR A 1 321 ? 13.573 54.809 -6.435 1.00 15.54 124 THR A CA 1
ATOM 2598 C C . THR A 1 321 ? 13.615 53.633 -7.416 1.00 16.31 124 THR A C 1
ATOM 2599 O O . THR A 1 321 ? 14.188 52.567 -7.110 1.00 15.71 124 THR A O 1
ATOM 2603 N N . MET A 1 322 ? 12.982 53.822 -8.572 1.00 16.66 125 MET A N 1
ATOM 2604 C CA . MET A 1 322 ? 12.946 52.771 -9.577 1.00 18.53 125 MET A CA 1
ATOM 2605 C C . MET A 1 322 ? 14.289 52.479 -10.252 1.00 17.91 125 MET A C 1
ATOM 2606 O O . MET A 1 322 ? 14.564 51.329 -10.612 1.00 18.97 125 MET A O 1
ATOM 2611 N N . GLU A 1 323 ? 15.144 53.483 -10.404 1.00 18.28 126 GLU A N 1
ATOM 2612 C CA . GLU A 1 323 ? 16.504 53.249 -10.874 1.00 19.65 126 GLU A CA 1
ATOM 2613 C C . GLU A 1 323 ? 17.277 52.355 -9.914 1.00 18.33 126 GLU A C 1
ATOM 2614 O O . GLU A 1 323 ? 17.939 51.408 -10.351 1.00 19.22 126 GLU A O 1
ATOM 2620 N N . ASN A 1 324 ? 17.206 52.659 -8.619 1.00 15.42 127 ASN A N 1
ATOM 2621 C CA . ASN A 1 324 ? 17.835 51.817 -7.608 1.00 15.74 127 ASN A CA 1
ATOM 2622 C C . ASN A 1 324 ? 17.223 50.410 -7.575 1.00 15.17 127 ASN A C 1
ATOM 2623 O O . ASN A 1 324 ? 17.963 49.438 -7.487 1.00 16.61 127 ASN A O 1
ATOM 2628 N N . ALA A 1 325 ? 15.899 50.327 -7.687 1.00 16.33 128 ALA A N 1
ATOM 2629 C CA . ALA A 1 325 ? 15.219 49.042 -7.774 1.00 17.19 128 ALA A CA 1
ATOM 2630 C C . ALA A 1 325 ? 15.726 48.181 -8.943 1.00 17.67 128 ALA A C 1
ATOM 2631 O O . ALA A 1 325 ? 15.971 46.989 -8.764 1.00 19.67 128 ALA A O 1
ATOM 2633 N N A GLN A 1 326 ? 15.868 48.787 -10.119 0.50 18.16 129 GLN A N 1
ATOM 2634 N N B GLN A 1 326 ? 15.926 48.787 -10.115 0.50 18.28 129 GLN A N 1
ATOM 2635 C CA A GLN A 1 326 ? 16.323 48.064 -11.310 0.50 20.53 129 GLN A CA 1
ATOM 2636 C CA B GLN A 1 326 ? 16.384 48.057 -11.315 0.50 20.63 129 GLN A CA 1
ATOM 2637 C C A GLN A 1 326 ? 17.765 47.538 -11.148 0.50 18.96 129 GLN A C 1
ATOM 2638 C C B GLN A 1 326 ? 17.805 47.529 -11.155 0.50 19.11 129 GLN A C 1
ATOM 2639 O O A GLN A 1 326 ? 18.096 46.488 -11.716 0.50 23.29 129 GLN A O 1
ATOM 2640 O O B GLN A 1 326 ? 18.158 46.487 -11.728 0.50 23.49 129 GLN A O 1
ATOM 2651 N N . LYS A 1 327 ? 18.595 48.252 -10.370 1.00 18.61 130 LYS A N 1
ATOM 2652 C CA . LYS A 1 327 ? 19.961 47.829 -10.063 1.00 19.86 130 LYS A CA 1
ATOM 2653 C C . LYS A 1 327 ? 20.033 46.765 -8.978 1.00 19.20 130 LYS A C 1
ATOM 2654 O O . LYS A 1 327 ? 21.026 46.065 -8.868 1.00 23.66 130 LYS A O 1
ATOM 2660 N N . GLY A 1 328 ? 18.984 46.667 -8.171 1.00 17.55 131 GLY A N 1
ATOM 2661 C CA . GLY A 1 328 ? 18.875 45.689 -7.111 1.00 18.60 131 GLY A CA 1
ATOM 2662 C C . GLY A 1 328 ? 18.156 44.438 -7.566 1.00 19.21 131 GLY A C 1
ATOM 2663 O O . GLY A 1 328 ? 18.075 44.128 -8.760 1.00 25.15 131 GLY A O 1
ATOM 2664 N N . GLU A 1 329 ? 17.644 43.722 -6.581 1.00 19.66 132 GLU A N 1
ATOM 2665 C CA . GLU A 1 329 ? 16.953 42.447 -6.806 1.00 22.80 132 GLU A CA 1
ATOM 2666 C C . GLU A 1 329 ? 15.710 42.393 -5.932 1.00 18.57 132 GLU A C 1
ATOM 2667 O O . GLU A 1 329 ? 15.730 42.770 -4.764 1.00 18.26 132 GLU A O 1
ATOM 2673 N N . ILE A 1 330 ? 14.610 41.927 -6.509 1.00 19.88 133 ILE A N 1
ATOM 2674 C CA . ILE A 1 330 ? 13.418 41.620 -5.735 1.00 19.67 133 ILE A CA 1
ATOM 2675 C C . ILE A 1 330 ? 13.741 40.572 -4.679 1.00 19.71 133 ILE A C 1
ATOM 2676 O O . ILE A 1 330 ? 14.389 39.579 -4.968 1.00 22.89 133 ILE A O 1
ATOM 2681 N N . MET A 1 331 ? 13.294 40.800 -3.453 1.00 17.37 134 MET A N 1
ATOM 2682 C CA . MET A 1 331 ? 13.569 39.840 -2.389 1.00 16.11 134 MET A CA 1
ATOM 2683 C C . MET A 1 331 ? 12.872 38.517 -2.702 1.00 16.53 134 MET A C 1
ATOM 2684 O O . MET A 1 331 ? 11.765 38.502 -3.231 1.00 17.62 134 MET A O 1
ATOM 2689 N N . PRO A 1 332 ? 13.542 37.398 -2.390 1.00 17.72 135 PRO A N 1
ATOM 2690 C CA . PRO A 1 332 ? 12.794 36.143 -2.302 1.00 16.33 135 PRO A CA 1
ATOM 2691 C C . PRO A 1 332 ? 11.706 36.210 -1.225 1.00 17.22 135 PRO A C 1
ATOM 2692 O O . PRO A 1 332 ? 11.798 37.033 -0.292 1.00 18.56 135 PRO A O 1
ATOM 2696 N N . ASN A 1 333 ? 10.706 35.333 -1.352 1.00 20.64 136 ASN A N 1
ATOM 2697 C CA . ASN A 1 333 ? 9.727 35.156 -0.261 1.00 20.05 136 ASN A CA 1
ATOM 2698 C C . ASN A 1 333 ? 9.806 33.781 0.423 1.00 22.03 136 ASN A C 1
ATOM 2699 O O . ASN A 1 333 ? 8.935 33.420 1.164 1.00 24.05 136 ASN A O 1
ATOM 2704 N N . ILE A 1 334 ? 10.903 33.075 0.188 1.00 23.41 137 ILE A N 1
ATOM 2705 C CA . ILE A 1 334 ? 11.033 31.711 0.692 1.00 23.84 137 ILE A CA 1
ATOM 2706 C C . ILE A 1 334 ? 11.056 31.758 2.240 1.00 23.55 137 ILE A C 1
ATOM 2707 O O . ILE A 1 334 ? 11.494 32.766 2.837 1.00 20.23 137 ILE A O 1
ATOM 2712 N N . PRO A 1 335 ? 10.599 30.691 2.906 1.00 20.78 138 PRO A N 1
ATOM 2713 C CA . PRO A 1 335 ? 10.541 30.740 4.377 1.00 22.82 138 PRO A CA 1
ATOM 2714 C C . PRO A 1 335 ? 11.850 31.004 5.120 1.00 23.64 138 PRO A C 1
ATOM 2715 O O . PRO A 1 335 ? 11.819 31.505 6.236 1.00 31.54 138 PRO A O 1
ATOM 2719 N N A GLN A 1 336 ? 12.967 30.683 4.468 0.50 22.36 139 GLN A N 1
ATOM 2720 N N B GLN A 1 336 ? 12.977 30.682 4.481 0.50 22.32 139 GLN A N 1
ATOM 2721 C CA A GLN A 1 336 ? 14.307 30.897 5.006 0.50 21.56 139 GLN A CA 1
ATOM 2722 C CA B GLN A 1 336 ? 14.309 30.914 5.061 0.50 21.39 139 GLN A CA 1
ATOM 2723 C C A GLN A 1 336 ? 14.760 32.369 5.049 0.50 25.49 139 GLN A C 1
ATOM 2724 C C B GLN A 1 336 ? 14.766 32.379 5.056 0.50 25.46 139 GLN A C 1
ATOM 2725 O O A GLN A 1 336 ? 15.834 32.652 5.577 0.50 27.74 139 GLN A O 1
ATOM 2726 O O B GLN A 1 336 ? 15.849 32.671 5.561 0.50 27.59 139 GLN A O 1
ATOM 2737 N N . MET A 1 337 ? 13.992 33.285 4.459 1.00 22.82 140 MET A N 1
ATOM 2738 C CA . MET A 1 337 ? 14.338 34.730 4.504 1.00 18.21 140 MET A CA 1
ATOM 2739 C C . MET A 1 337 ? 14.489 35.253 5.933 1.00 18.91 140 MET A C 1
ATOM 2740 O O . MET A 1 337 ? 15.430 35.984 6.211 1.00 20.44 140 MET A O 1
ATOM 2745 N N . SER A 1 338 ? 13.591 34.864 6.838 1.00 19.43 141 SER A N 1
ATOM 2746 C CA . SER A 1 338 ? 13.678 35.297 8.255 1.00 22.44 141 SER A CA 1
ATOM 2747 C C . SER A 1 338 ? 15.035 34.938 8.879 1.00 20.97 141 SER A C 1
ATOM 2748 O O . SER A 1 338 ? 15.689 35.743 9.526 1.00 19.83 141 SER A O 1
ATOM 2751 N N . ALA A 1 339 ? 15.450 33.685 8.637 1.00 20.64 142 ALA A N 1
ATOM 2752 C CA . ALA A 1 339 ? 16.755 33.256 9.150 1.00 18.98 142 ALA A CA 1
ATOM 2753 C C . ALA A 1 339 ? 17.949 33.972 8.528 1.00 18.03 142 ALA A C 1
ATOM 2754 O O . ALA A 1 339 ? 18.943 34.292 9.221 1.00 20.10 142 ALA A O 1
ATOM 2756 N N . PHE A 1 340 ? 17.881 34.168 7.211 1.00 19.75 143 PHE A N 1
ATOM 2757 C CA . PHE A 1 340 ? 18.878 34.961 6.474 1.00 19.37 143 PHE A CA 1
ATOM 2758 C C . PHE A 1 340 ? 19.025 36.360 7.104 1.00 18.10 143 PHE A C 1
ATOM 2759 O O . PHE A 1 340 ? 20.133 36.793 7.455 1.00 17.22 143 PHE A O 1
ATOM 2767 N N . TRP A 1 341 ? 17.898 37.034 7.296 1.00 16.18 144 TRP A N 1
ATOM 2768 C CA . TRP A 1 341 ? 17.941 38.378 7.866 1.00 14.86 144 TRP A CA 1
ATOM 2769 C C . TRP A 1 341 ? 18.468 38.404 9.284 1.00 16.69 144 TRP A C 1
ATOM 2770 O O . TRP A 1 341 ? 19.288 39.266 9.621 1.00 15.52 144 TRP A O 1
ATOM 2781 N N . TYR A 1 342 ? 18.072 37.429 10.103 1.00 16.30 145 TYR A N 1
ATOM 2782 C CA . TYR A 1 342 ? 18.596 37.350 11.463 1.00 16.71 145 TYR A CA 1
ATOM 2783 C C . TYR A 1 342 ? 20.112 37.162 11.468 1.00 18.07 145 TYR A C 1
ATOM 2784 O O . TYR A 1 342 ? 20.837 37.790 12.244 1.00 18.64 145 TYR A O 1
ATOM 2793 N N . ALA A 1 343 ? 20.570 36.265 10.614 1.00 16.36 146 ALA A N 1
ATOM 2794 C CA . ALA A 1 343 ? 21.990 35.954 10.544 1.00 16.90 146 ALA A CA 1
ATOM 2795 C C . ALA A 1 343 ? 22.802 37.195 10.100 1.00 17.03 146 ALA A C 1
ATOM 2796 O O . ALA A 1 343 ? 23.791 37.535 10.709 1.00 17.44 146 ALA A O 1
ATOM 2798 N N . VAL A 1 344 ? 22.358 37.841 9.044 1.00 14.70 147 VAL A N 1
ATOM 2799 C CA . VAL A 1 344 ? 23.060 39.040 8.534 1.00 15.78 147 VAL A CA 1
ATOM 2800 C C . VAL A 1 344 ? 22.961 40.229 9.498 1.00 14.07 147 VAL A C 1
ATOM 2801 O O . VAL A 1 344 ? 23.923 40.962 9.622 1.00 15.42 147 VAL A O 1
ATOM 2805 N N . ARG A 1 345 ? 21.833 40.386 10.179 1.00 13.34 148 ARG A N 1
ATOM 2806 C CA . ARG A 1 345 ? 21.674 41.454 11.176 1.00 14.67 148 ARG A CA 1
ATOM 2807 C C . ARG A 1 345 ? 22.759 41.327 12.234 1.00 15.52 148 ARG A C 1
ATOM 2808 O O . ARG A 1 345 ? 23.455 42.296 12.558 1.00 16.03 148 ARG A O 1
ATOM 2816 N N . THR A 1 346 ? 22.892 40.108 12.775 1.00 15.66 149 THR A N 1
ATOM 2817 C CA . THR A 1 346 ? 23.892 39.852 13.786 1.00 17.59 149 THR A CA 1
ATOM 2818 C C . THR A 1 346 ? 25.312 40.072 13.256 1.00 15.69 149 THR A C 1
ATOM 2819 O O . THR A 1 346 ? 26.171 40.650 13.970 1.00 17.15 149 THR A O 1
ATOM 2823 N N . ALA A 1 347 ? 25.565 39.626 12.020 1.00 15.88 150 ALA A N 1
ATOM 2824 C CA . ALA A 1 347 ? 26.914 39.782 11.449 1.00 15.36 150 ALA A CA 1
ATOM 2825 C C . ALA A 1 347 ? 27.276 41.272 11.321 1.00 15.44 150 ALA A C 1
ATOM 2826 O O . ALA A 1 347 ? 28.397 41.640 11.668 1.00 16.49 150 ALA A O 1
ATOM 2828 N N . VAL A 1 348 ? 26.368 42.076 10.779 1.00 14.77 151 VAL A N 1
ATOM 2829 C CA . VAL A 1 348 ? 26.665 43.504 10.579 1.00 14.80 151 VAL A CA 1
ATOM 2830 C C . VAL A 1 348 ? 26.911 44.195 11.928 1.00 14.92 151 VAL A C 1
ATOM 2831 O O . VAL A 1 348 ? 27.894 44.934 12.075 1.00 17.07 151 VAL A O 1
ATOM 2835 N N . ILE A 1 349 ? 26.036 43.950 12.895 1.00 15.55 152 ILE A N 1
ATOM 2836 C CA . ILE A 1 349 ? 26.170 44.571 14.220 1.00 16.52 152 ILE A CA 1
ATOM 2837 C C . ILE A 1 349 ? 27.492 44.148 14.871 1.00 15.91 152 ILE A C 1
ATOM 2838 O O . ILE A 1 349 ? 28.210 44.946 15.461 1.00 17.93 152 ILE A O 1
ATOM 2843 N N . ASN A 1 350 ? 27.786 42.840 14.832 1.00 16.08 153 ASN A N 1
ATOM 2844 C CA . ASN A 1 350 ? 29.024 42.364 15.455 1.00 16.80 153 ASN A CA 1
ATOM 2845 C C . ASN A 1 350 ? 30.300 42.886 14.780 1.00 16.89 153 ASN A C 1
ATOM 2846 O O . ASN A 1 350 ? 31.274 43.194 15.470 1.00 18.51 153 ASN A O 1
ATOM 2851 N N . ALA A 1 351 ? 30.305 42.943 13.445 1.00 15.26 154 ALA A N 1
ATOM 2852 C CA . ALA A 1 351 ? 31.443 43.475 12.696 1.00 17.01 154 ALA A CA 1
ATOM 2853 C C . ALA A 1 351 ? 31.622 44.991 12.974 1.00 17.29 154 ALA A C 1
ATOM 2854 O O . ALA A 1 351 ? 32.741 45.465 13.156 1.00 18.64 154 ALA A O 1
ATOM 2856 N N . ALA A 1 352 ? 30.507 45.713 12.995 1.00 15.85 155 ALA A N 1
ATOM 2857 C CA . ALA A 1 352 ? 30.522 47.170 13.211 1.00 17.40 155 ALA A CA 1
ATOM 2858 C C . ALA A 1 352 ? 31.003 47.524 14.623 1.00 17.22 155 ALA A C 1
ATOM 2859 O O . ALA A 1 352 ? 31.674 48.541 14.800 1.00 19.66 155 ALA A O 1
ATOM 2861 N N . SER A 1 353 ? 30.653 46.704 15.621 1.00 17.23 156 SER A N 1
ATOM 2862 C CA . SER A 1 353 ? 31.023 46.969 17.028 1.00 21.28 156 SER A CA 1
ATOM 2863 C C . SER A 1 353 ? 32.418 46.492 17.385 1.00 20.99 156 SER A C 1
ATOM 2864 O O . SER A 1 353 ? 32.935 46.847 18.434 1.00 25.43 156 SER A O 1
ATOM 2867 N N . GLY A 1 354 ? 32.968 45.616 16.548 1.00 19.66 157 GLY A N 1
ATOM 2868 C CA . GLY A 1 354 ? 34.251 44.965 16.802 1.00 21.36 157 GLY A CA 1
ATOM 2869 C C . GLY A 1 354 ? 34.166 43.701 17.626 1.00 20.14 157 GLY A C 1
ATOM 2870 O O . GLY A 1 354 ? 35.214 43.125 17.962 1.00 24.31 157 GLY A O 1
ATOM 2871 N N . ARG A 1 355 ? 32.947 43.252 17.946 1.00 19.90 158 ARG A N 1
ATOM 2872 C CA . ARG A 1 355 ? 32.735 41.983 18.676 1.00 22.06 158 ARG A CA 1
ATOM 2873 C C . ARG A 1 355 ? 33.263 40.786 17.874 1.00 23.49 158 ARG A C 1
ATOM 2874 O O . ARG A 1 355 ? 33.794 39.853 18.459 1.00 24.16 158 ARG A O 1
ATOM 2882 N N . GLN A 1 356 ? 33.099 40.841 16.545 1.00 19.88 159 GLN A N 1
ATOM 2883 C CA . GLN A 1 356 ? 33.724 39.879 15.628 1.00 17.89 159 GLN A CA 1
ATOM 2884 C C . GLN A 1 356 ? 34.445 40.597 14.512 1.00 20.33 159 GLN A C 1
ATOM 2885 O O . GLN A 1 356 ? 34.091 41.719 14.141 1.00 19.28 159 GLN A O 1
ATOM 2891 N N . THR A 1 357 ? 35.426 39.944 13.914 1.00 19.07 160 THR A N 1
ATOM 2892 C CA . THR A 1 357 ? 36.021 40.430 12.656 1.00 20.46 160 THR A CA 1
ATOM 2893 C C . THR A 1 357 ? 35.008 40.228 11.513 1.00 17.75 160 THR A C 1
ATOM 2894 O O . THR A 1 357 ? 34.052 39.447 11.645 1.00 18.26 160 THR A O 1
ATOM 2898 N N . VAL A 1 358 ? 35.239 40.851 10.367 1.00 19.04 161 VAL A N 1
ATOM 2899 C CA . VAL A 1 358 ? 34.381 40.646 9.208 1.00 19.03 161 VAL A CA 1
ATOM 2900 C C . VAL A 1 358 ? 34.352 39.154 8.810 1.00 18.62 161 VAL A C 1
ATOM 2901 O O . VAL A 1 358 ? 33.264 38.604 8.563 1.00 19.81 161 VAL A O 1
ATOM 2905 N N . ASP A 1 359 ? 35.526 38.516 8.781 1.00 18.89 162 ASP A N 1
ATOM 2906 C CA . ASP A 1 359 ? 35.610 37.081 8.438 1.00 19.55 162 ASP A CA 1
ATOM 2907 C C . ASP A 1 359 ? 34.787 36.234 9.401 1.00 16.92 162 ASP A C 1
ATOM 2908 O O . ASP A 1 359 ? 34.019 35.376 8.958 1.00 18.82 162 ASP A O 1
ATOM 2913 N N . GLU A 1 360 ? 34.945 36.466 10.708 1.00 18.11 163 GLU A N 1
ATOM 2914 C CA . GLU A 1 360 ? 34.197 35.711 11.737 1.00 17.65 163 GLU A CA 1
ATOM 2915 C C . GLU A 1 360 ? 32.684 35.924 11.614 1.00 16.48 163 GLU A C 1
ATOM 2916 O O . GLU A 1 360 ? 31.874 34.993 11.693 1.00 18.76 163 GLU A O 1
ATOM 2922 N N . ALA A 1 361 ? 32.310 37.190 11.427 1.00 16.78 164 ALA A N 1
ATOM 2923 C CA . ALA A 1 361 ? 30.916 37.567 11.404 1.00 15.00 164 ALA A CA 1
ATOM 2924 C C . ALA A 1 361 ? 30.175 36.947 10.213 1.00 14.79 164 ALA A C 1
ATOM 2925 O O . ALA A 1 361 ? 29.081 36.375 10.383 1.00 16.61 164 ALA A O 1
ATOM 2927 N N . LEU A 1 362 ? 30.797 37.018 9.037 1.00 15.88 165 LEU A N 1
ATOM 2928 C CA . LEU A 1 362 ? 30.203 36.487 7.830 1.00 16.92 165 LEU A CA 1
ATOM 2929 C C . LEU A 1 362 ? 30.243 34.958 7.771 1.00 16.22 165 LEU A C 1
ATOM 2930 O O . LEU A 1 362 ? 29.293 34.377 7.268 1.00 18.79 165 LEU A O 1
ATOM 2935 N N . LYS A 1 363 ? 31.275 34.333 8.350 1.00 16.78 166 LYS A N 1
ATOM 2936 C CA . LYS A 1 363 ? 31.263 32.851 8.486 1.00 17.35 166 LYS A CA 1
ATOM 2937 C C . LYS A 1 363 ? 30.031 32.412 9.271 1.00 17.64 166 LYS A C 1
ATOM 2938 O O . LYS A 1 363 ? 29.327 31.489 8.851 1.00 18.03 166 LYS A O 1
ATOM 2944 N N . ASP A 1 364 ? 29.782 33.044 10.420 1.00 15.98 167 ASP A N 1
ATOM 2945 C CA . ASP A 1 364 ? 28.603 32.725 11.235 1.00 16.98 167 ASP A CA 1
ATOM 2946 C C . ASP A 1 364 ? 27.294 32.941 10.494 1.00 16.11 167 ASP A C 1
ATOM 2947 O O . ASP A 1 364 ? 26.351 32.141 10.608 1.00 18.64 167 ASP A O 1
ATOM 2952 N N . ALA A 1 365 ? 27.230 34.048 9.750 1.00 15.22 168 ALA A N 1
ATOM 2953 C CA . ALA A 1 365 ? 26.024 34.368 9.007 1.00 15.65 168 ALA A CA 1
ATOM 2954 C C . ALA A 1 365 ? 25.765 33.331 7.926 1.00 17.06 168 ALA A C 1
ATOM 2955 O O . ALA A 1 365 ? 24.601 32.996 7.683 1.00 18.70 168 ALA A O 1
ATOM 2957 N N . GLN A 1 366 ? 26.839 32.876 7.264 1.00 16.69 169 GLN A N 1
ATOM 2958 C CA . GLN A 1 366 ? 26.755 31.825 6.243 1.00 17.45 169 GLN A CA 1
ATOM 2959 C C . GLN A 1 366 ? 26.193 30.546 6.872 1.00 18.32 169 GLN A C 1
ATOM 2960 O O . GLN A 1 366 ? 25.218 29.965 6.382 1.00 19.57 169 GLN A O 1
ATOM 2966 N N . THR A 1 367 ? 26.787 30.148 7.990 1.00 18.58 170 THR A N 1
ATOM 2967 C CA . THR A 1 367 ? 26.296 28.952 8.705 1.00 18.55 170 THR A CA 1
ATOM 2968 C C . THR A 1 367 ? 24.836 29.052 9.115 1.00 19.91 170 THR A C 1
ATOM 2969 O O . THR A 1 367 ? 24.059 28.135 8.887 1.00 19.96 170 THR A O 1
ATOM 2973 N N . GLY A 1 368 ? 24.457 30.205 9.659 1.00 19.27 171 GLY A N 1
ATOM 2974 C CA . GLY A 1 368 ? 23.070 30.429 10.067 1.00 19.25 171 GLY A CA 1
ATOM 2975 C C . GLY A 1 368 ? 22.092 30.404 8.897 1.00 17.56 171 GLY A C 1
ATOM 2976 O O . GLY A 1 368 ? 21.002 29.831 8.980 1.00 19.13 171 GLY A O 1
ATOM 2977 N N . SER A 1 369 ? 22.501 31.018 7.789 1.00 17.40 172 SER A N 1
ATOM 2978 C CA . SER A 1 369 ? 21.676 31.064 6.587 1.00 17.34 172 SER A CA 1
ATOM 2979 C C . SER A 1 369 ? 21.493 29.684 5.930 1.00 19.65 172 SER A C 1
ATOM 2980 O O . SER A 1 369 ? 20.438 29.442 5.391 1.00 23.80 172 SER A O 1
ATOM 2983 N N . GLU A 1 370 ? 22.536 28.839 5.964 1.00 19.21 173 GLU A N 1
ATOM 2984 C CA . GLU A 1 370 ? 22.560 27.473 5.394 1.00 19.41 173 GLU A CA 1
ATOM 2985 C C . GLU A 1 370 ? 21.904 26.422 6.314 1.00 18.59 173 GLU A C 1
ATOM 2986 O O . GLU A 1 370 ? 21.634 25.317 5.892 1.00 19.10 173 GLU A O 1
ATOM 2992 N N . LEU A 1 371 ? 21.610 26.766 7.556 1.00 17.62 174 LEU A N 1
ATOM 2993 C CA . LEU A 1 371 ? 21.341 25.788 8.588 1.00 16.36 174 LEU A CA 1
ATOM 2994 C C . LEU A 1 371 ? 20.110 24.959 8.301 1.00 16.17 174 LEU A C 1
ATOM 2995 O O . LEU A 1 371 ? 20.152 23.712 8.440 1.00 16.95 174 LEU A O 1
ATOM 3000 N N . TYR A 1 372 ? 18.992 25.559 7.922 1.00 16.32 175 TYR A N 1
ATOM 3001 C CA . TYR A 1 372 ? 17.772 24.787 7.678 1.00 16.76 175 TYR A CA 1
ATOM 3002 C C . TYR A 1 372 ? 18.015 23.795 6.561 1.00 14.95 175 TYR A C 1
ATOM 3003 O O . TYR A 1 372 ? 17.722 22.596 6.721 1.00 15.10 175 TYR A O 1
ATOM 3012 N N . ARG A 1 373 ? 18.487 24.237 5.419 1.00 16.24 176 ARG A N 1
ATOM 3013 C CA . ARG A 1 373 ? 18.603 23.357 4.252 1.00 17.15 176 ARG A CA 1
ATOM 3014 C C . ARG A 1 373 ? 19.624 22.244 4.490 1.00 16.67 176 ARG A C 1
ATOM 3015 O O . ARG A 1 373 ? 19.385 21.092 4.086 1.00 18.44 176 ARG A O 1
ATOM 3023 N N . GLN A 1 374 ? 20.734 22.544 5.137 1.00 16.64 177 GLN A N 1
ATOM 3024 C CA . GLN A 1 374 ? 21.733 21.518 5.420 1.00 18.53 177 GLN A CA 1
ATOM 3025 C C . GLN A 1 374 ? 21.183 20.498 6.393 1.00 16.99 177 GLN A C 1
ATOM 3026 O O . GLN A 1 374 ? 21.401 19.296 6.211 1.00 18.01 177 GLN A O 1
ATOM 3032 N N . SER A 1 375 ? 20.503 20.964 7.422 1.00 14.00 178 SER A N 1
ATOM 3033 C CA . SER A 1 375 ? 19.878 20.079 8.396 1.00 13.47 178 SER A CA 1
ATOM 3034 C C . SER A 1 375 ? 18.843 19.194 7.748 1.00 13.50 178 SER A C 1
ATOM 3035 O O . SER A 1 375 ? 18.818 17.969 8.007 1.00 13.89 178 SER A O 1
ATOM 3038 N N . LEU A 1 376 ? 18.016 19.744 6.894 1.00 13.20 179 LEU A N 1
ATOM 3039 C CA . LEU A 1 376 ? 16.987 18.967 6.208 1.00 14.21 179 LEU A CA 1
ATOM 3040 C C . LEU A 1 376 ? 17.635 17.924 5.320 1.00 13.64 179 LEU A C 1
ATOM 3041 O O . LEU A 1 376 ? 17.162 16.760 5.281 1.00 15.51 179 LEU A O 1
ATOM 3046 N N . GLU A 1 377 ? 18.687 18.270 4.599 1.00 15.26 180 GLU A N 1
ATOM 3047 C CA . GLU A 1 377 ? 19.346 17.306 3.711 1.00 15.36 180 GLU A CA 1
ATOM 3048 C C . GLU A 1 377 ? 19.763 16.061 4.499 1.00 14.50 180 GLU A C 1
ATOM 3049 O O . GLU A 1 377 ? 19.527 14.921 4.071 1.00 15.50 180 GLU A O 1
ATOM 3055 N N . ILE A 1 378 ? 20.389 16.282 5.636 1.00 13.65 181 ILE A N 1
ATOM 3056 C CA . ILE A 1 378 ? 20.892 15.196 6.502 1.00 14.15 181 ILE A CA 1
ATOM 3057 C C . ILE A 1 378 ? 19.737 14.392 7.094 1.00 12.69 181 ILE A C 1
ATOM 3058 O O . ILE A 1 378 ? 19.742 13.154 7.056 1.00 13.51 181 ILE A O 1
ATOM 3063 N N . ILE A 1 379 ? 18.760 15.074 7.676 1.00 12.12 182 ILE A N 1
ATOM 3064 C CA . ILE A 1 379 ? 17.678 14.412 8.390 1.00 11.37 182 ILE A CA 1
ATOM 3065 C C . ILE A 1 379 ? 16.767 13.689 7.405 1.00 12.01 182 ILE A C 1
ATOM 3066 O O . ILE A 1 379 ? 16.389 12.535 7.668 1.00 11.75 182 ILE A O 1
ATOM 3071 N N . SER A 1 380 ? 16.388 14.300 6.294 1.00 11.44 183 SER A N 1
ATOM 3072 C CA . SER A 1 380 ? 15.585 13.636 5.273 1.00 12.07 183 SER A CA 1
ATOM 3073 C C . SER A 1 380 ? 16.297 12.386 4.776 1.00 12.16 183 SER A C 1
ATOM 3074 O O . SER A 1 380 ? 15.689 11.310 4.652 1.00 13.36 183 SER A O 1
ATOM 3077 N N . ARG A 1 381 ? 17.565 12.507 4.437 1.00 12.70 184 ARG A N 1
ATOM 3078 C CA . ARG A 1 381 ? 18.296 11.340 3.924 1.00 12.58 184 ARG A CA 1
ATOM 3079 C C . ARG A 1 381 ? 18.332 10.229 4.949 1.00 12.01 184 ARG A C 1
ATOM 3080 O O . ARG A 1 381 ? 18.088 9.055 4.606 1.00 13.10 184 ARG A O 1
ATOM 3088 N N . TYR A 1 382 ? 18.608 10.513 6.194 1.00 11.33 185 TYR A N 1
ATOM 3089 C CA . TYR A 1 382 ? 18.658 9.468 7.219 1.00 11.86 185 TYR A CA 1
ATOM 3090 C C . TYR A 1 382 ? 17.320 8.812 7.402 1.00 11.48 185 TYR A C 1
ATOM 3091 O O . TYR A 1 382 ? 17.225 7.579 7.395 1.00 11.99 185 TYR A O 1
ATOM 3100 N N . LEU A 1 383 ? 16.251 9.577 7.553 1.00 11.73 186 LEU A N 1
ATOM 3101 C CA . LEU A 1 383 ? 14.919 8.994 7.740 1.00 11.59 186 LEU A CA 1
ATOM 3102 C C . LEU A 1 383 ? 14.528 8.102 6.576 1.00 13.37 186 LEU A C 1
ATOM 3103 O O . LEU A 1 383 ? 14.027 6.994 6.776 1.00 13.61 186 LEU A O 1
ATOM 3108 N N . ARG A 1 384 ? 14.778 8.552 5.362 1.00 11.82 187 ARG A N 1
ATOM 3109 C CA . ARG A 1 384 ? 14.372 7.817 4.169 1.00 13.64 187 ARG A CA 1
ATOM 3110 C C . ARG A 1 384 ? 15.191 6.550 3.974 1.00 13.13 187 ARG A C 1
ATOM 3111 O O . ARG A 1 384 ? 14.626 5.513 3.636 1.00 14.21 187 ARG A O 1
ATOM 3119 N N . GLU A 1 385 ? 16.498 6.624 4.150 1.00 13.02 188 GLU A N 1
ATOM 3120 C CA . GLU A 1 385 ? 17.334 5.413 3.989 1.00 13.55 188 GLU A CA 1
ATOM 3121 C C . GLU A 1 385 ? 17.033 4.412 5.110 1.00 12.67 188 GLU A C 1
ATOM 3122 O O . GLU A 1 385 ? 17.105 3.193 4.889 1.00 14.41 188 GLU A O 1
ATOM 3128 N N . GLN A 1 386 ? 16.728 4.874 6.303 1.00 12.44 189 GLN A N 1
ATOM 3129 C CA . GLN A 1 386 ? 16.324 3.995 7.417 1.00 13.16 189 GLN A CA 1
ATOM 3130 C C . GLN A 1 386 ? 15.023 3.282 7.103 1.00 14.10 189 GLN A C 1
ATOM 3131 O O . GLN A 1 386 ? 14.909 2.066 7.313 1.00 16.50 189 GLN A O 1
ATOM 3137 N N . ALA A 1 387 ? 14.083 4.012 6.544 1.00 13.99 190 ALA A N 1
ATOM 3138 C CA . ALA A 1 387 ? 12.769 3.463 6.251 1.00 15.05 190 ALA A CA 1
ATOM 3139 C C . ALA A 1 387 ? 12.784 2.464 5.118 1.00 15.45 190 ALA A C 1
ATOM 3140 O O . ALA A 1 387 ? 12.050 1.454 5.182 1.00 18.45 190 ALA A O 1
ATOM 3142 N N . THR A 1 388 ? 13.587 2.725 4.090 1.00 15.27 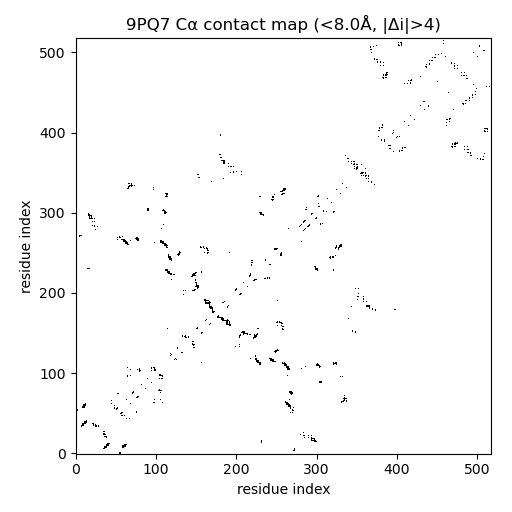191 THR A N 1
ATOM 3143 C CA . THR A 1 388 ? 13.579 1.918 2.853 1.00 17.14 191 THR A CA 1
ATOM 3144 C C . THR A 1 388 ? 14.685 0.868 2.774 1.00 16.15 191 THR A C 1
ATOM 3145 O O . THR A 1 388 ? 14.624 -0.044 1.934 1.00 21.16 191 THR A O 1
ATOM 3149 N N . GLY A 1 389 ? 15.724 1.064 3.566 1.00 15.71 192 GLY A N 1
ATOM 3150 C CA . GLY A 1 389 ? 16.927 0.259 3.512 1.00 18.11 192 GLY A CA 1
ATOM 3151 C C . GLY A 1 389 ? 17.947 0.622 2.459 1.00 18.91 192 GLY A C 1
ATOM 3152 O O . GLY A 1 389 ? 18.960 -0.049 2.359 1.00 25.52 192 GLY A O 1
ATOM 3153 N N . ALA A 1 390 ? 17.686 1.647 1.640 1.00 17.13 193 ALA A N 1
ATOM 3154 C CA . ALA A 1 390 ? 18.562 2.019 0.537 1.00 16.81 193 ALA A CA 1
ATOM 3155 C C . ALA A 1 390 ? 18.828 3.536 0.623 1.00 15.78 193 ALA A C 1
ATOM 3156 O O . ALA A 1 390 ? 17.920 4.313 0.892 1.00 17.90 193 ALA A O 1
ATOM 3158 N N . ALA A 1 391 ? 20.073 3.930 0.355 1.00 14.18 194 ALA A N 1
ATOM 3159 C CA . ALA A 1 391 ? 20.506 5.325 0.412 1.00 14.63 194 ALA A CA 1
ATOM 3160 C C . ALA A 1 391 ? 20.080 6.093 -0.829 1.00 17.27 194 ALA A C 1
ATOM 3161 O O . ALA A 1 391 ? 19.715 5.528 -1.873 1.00 21.10 194 ALA A O 1
ATOM 3163 N N . ASP A 1 392 ? 20.130 7.414 -0.681 1.00 16.75 195 ASP A N 1
ATOM 3164 C CA . ASP A 1 392 ? 19.792 8.345 -1.731 1.00 17.96 195 ASP A CA 1
ATOM 3165 C C . ASP A 1 392 ? 21.046 8.523 -2.570 1.00 20.53 195 ASP A C 1
ATOM 3166 O O . ASP A 1 392 ? 22.123 8.872 -2.060 1.00 21.74 195 ASP A O 1
ATOM 3171 N N . THR A 1 393 ? 20.898 8.232 -3.862 1.00 20.77 196 THR A N 1
ATOM 3172 C CA . THR A 1 393 ? 22.014 8.344 -4.796 1.00 24.90 196 THR A CA 1
ATOM 3173 C C . THR A 1 393 ? 22.297 9.782 -5.294 1.00 23.67 196 THR A C 1
ATOM 3174 O O . THR A 1 393 ? 23.315 10.016 -5.948 1.00 30.74 196 THR A O 1
ATOM 3178 N N . ALA A 1 394 ? 21.419 10.733 -4.980 1.00 20.37 197 ALA A N 1
ATOM 3179 C CA . ALA A 1 394 ? 21.583 12.147 -5.409 1.00 22.73 197 ALA A CA 1
ATOM 3180 C C . ALA A 1 394 ? 22.851 12.752 -4.784 1.00 22.78 197 ALA A C 1
ATOM 3181 O O . ALA A 1 394 ? 23.145 12.475 -3.617 1.00 27.36 197 ALA A O 1
ATOM 3183 N N . PRO A 1 395 ? 23.593 13.592 -5.533 1.00 24.60 198 PRO A N 1
ATOM 3184 C CA . PRO A 1 395 ? 24.719 14.349 -4.945 1.00 24.00 198 PRO A CA 1
ATOM 3185 C C . PRO A 1 395 ? 24.307 15.254 -3.759 1.00 22.70 198 PRO A C 1
ATOM 3186 O O . PRO A 1 395 ? 23.218 15.833 -3.772 1.00 22.34 198 PRO A O 1
ATOM 3190 N N . MET A 1 396 ? 25.158 15.358 -2.741 1.00 27.65 199 MET A N 1
ATOM 3191 C CA . MET A 1 396 ? 24.873 16.242 -1.577 1.00 29.00 199 MET A CA 1
ATOM 3192 C C . MET A 1 396 ? 24.767 17.727 -1.928 1.00 28.07 199 MET A C 1
ATOM 3193 O O . MET A 1 396 ? 24.004 18.483 -1.283 1.00 31.07 199 MET A O 1
ATOM 3198 N N . GLY A 1 397 ? 25.536 18.135 -2.938 1.00 25.67 200 GLY A N 1
ATOM 3199 C CA . GLY A 1 397 ? 25.558 19.520 -3.389 1.00 31.25 200 GLY A CA 1
ATOM 3200 C C . GLY A 1 397 ? 26.451 20.335 -2.472 1.00 31.21 200 GLY A C 1
ATOM 3201 O O . GLY A 1 397 ? 27.462 19.823 -1.980 1.00 31.75 200 GLY A O 1
ATOM 3202 N N . ALA A 1 398 ? 26.027 21.576 -2.214 1.00 36.03 201 ALA A N 1
ATOM 3203 C CA . ALA A 1 398 ? 26.787 22.588 -1.471 1.00 35.97 201 ALA A CA 1
ATOM 3204 C C . ALA A 1 398 ? 27.095 22.159 -0.036 1.00 36.57 201 ALA A C 1
ATOM 3205 O O . ALA A 1 398 ? 26.254 21.638 0.628 1.00 36.06 201 ALA A O 1
ATOM 3207 N N . SER A 1 399 ? 28.338 22.423 0.381 1.00 26.66 202 SER A N 1
ATOM 3208 C CA . SER A 1 399 ? 28.872 21.928 1.669 1.00 34.31 202 SER A CA 1
ATOM 3209 C C . SER A 1 399 ? 28.684 20.410 1.824 1.00 27.80 202 SER A C 1
ATOM 3210 O O . SER A 1 399 ? 28.302 19.914 2.894 1.00 31.82 202 SER A O 1
ATOM 3213 N N . GLY A 1 400 ? 28.957 19.702 0.736 1.00 41.89 203 GLY A N 1
ATOM 3214 C CA . GLY A 1 400 ? 28.606 18.289 0.599 1.00 34.99 203 GLY A CA 1
ATOM 3215 C C . GLY A 1 400 ? 29.425 17.354 1.465 1.00 24.52 203 GLY A C 1
ATOM 3216 O O . GLY A 1 400 ? 28.922 16.327 1.932 1.00 25.42 203 GLY A O 1
ATOM 3217 N N . ALA A 1 401 ? 30.683 17.715 1.705 1.00 22.87 204 ALA A N 1
ATOM 3218 C CA . ALA A 1 401 ? 31.566 16.961 2.607 1.00 23.41 204 ALA A CA 1
ATOM 3219 C C . ALA A 1 401 ? 30.991 16.957 4.010 1.00 25.31 204 ALA A C 1
ATOM 3220 O O . ALA A 1 401 ? 30.921 15.902 4.637 1.00 24.51 204 ALA A O 1
ATOM 3222 N N . THR A 1 402 ? 30.546 18.122 4.480 1.00 23.37 205 THR A N 1
ATOM 3223 C CA . THR A 1 402 ? 29.921 18.227 5.803 1.00 23.29 205 THR A CA 1
ATOM 3224 C C . THR A 1 402 ? 28.644 17.377 5.878 1.00 22.10 205 THR A C 1
ATOM 3225 O O . THR A 1 402 ? 28.471 16.614 6.829 1.00 22.68 205 THR A O 1
ATOM 3229 N N . SER A 1 403 ? 27.769 17.519 4.891 1.00 21.03 206 SER A N 1
ATOM 3230 C CA . SER A 1 403 ? 26.522 16.713 4.849 1.00 21.48 206 SER A CA 1
ATOM 3231 C C . SER A 1 403 ? 26.812 15.216 4.841 1.00 23.18 206 SER A C 1
ATOM 3232 O O . SER A 1 403 ? 26.198 14.454 5.577 1.00 18.93 206 SER A O 1
ATOM 3235 N N . ARG A 1 404 ? 27.758 14.827 3.989 1.00 21.95 207 ARG A N 1
ATOM 3236 C CA . ARG A 1 404 ? 28.123 13.410 3.896 1.00 21.99 207 ARG A CA 1
ATOM 3237 C C . ARG A 1 404 ? 28.702 12.876 5.213 1.00 18.63 207 ARG A C 1
ATOM 3238 O O . ARG A 1 404 ? 28.309 11.801 5.684 1.00 19.77 207 ARG A O 1
ATOM 3246 N N . LYS A 1 405 ? 29.626 13.632 5.809 1.00 20.67 208 LYS A N 1
ATOM 3247 C CA . LYS A 1 405 ? 30.247 13.225 7.079 1.00 18.19 208 LYS A CA 1
ATOM 3248 C C . LYS A 1 405 ? 29.250 13.219 8.249 1.00 17.30 208 LYS A C 1
ATOM 3249 O O . LYS A 1 405 ? 29.275 12.351 9.124 1.00 18.86 208 LYS A O 1
ATOM 3255 N N . ALA A 1 406 ? 28.324 14.164 8.215 1.00 17.51 209 ALA A N 1
ATOM 3256 C CA . ALA A 1 406 ? 27.290 14.244 9.254 1.00 16.27 209 ALA A CA 1
ATOM 3257 C C . ALA A 1 406 ? 26.351 13.046 9.125 1.00 14.56 209 ALA A C 1
ATOM 3258 O O . ALA A 1 406 ? 26.008 12.430 10.121 1.00 15.95 209 ALA A O 1
ATOM 3260 N N . LEU A 1 407 ? 25.972 12.715 7.899 1.00 15.80 210 LEU A N 1
ATOM 3261 C CA . LEU A 1 407 ? 25.152 11.529 7.672 1.00 15.68 210 LEU A CA 1
ATOM 3262 C C . LEU A 1 407 ? 25.868 10.238 8.110 1.00 17.28 210 LEU A C 1
ATOM 3263 O O . LEU A 1 407 ? 25.259 9.397 8.763 1.00 16.09 210 LEU A O 1
ATOM 3268 N N A GLU A 1 408 ? 27.156 10.125 7.789 0.50 16.18 211 GLU A N 1
ATOM 3269 N N B GLU A 1 408 ? 27.164 10.125 7.790 0.50 16.79 211 GLU A N 1
ATOM 3270 C CA A GLU A 1 408 ? 27.949 8.979 8.234 0.50 17.09 211 GLU A CA 1
ATOM 3271 C CA B GLU A 1 408 ? 27.981 8.974 8.222 0.50 17.41 211 GLU A CA 1
ATOM 3272 C C A GLU A 1 408 ? 27.981 8.844 9.757 0.50 16.31 211 GLU A C 1
ATOM 3273 C C B GLU A 1 408 ? 28.027 8.838 9.749 0.50 17.61 211 GLU A C 1
ATOM 3274 O O A GLU A 1 408 ? 27.804 7.753 10.308 0.50 17.49 211 GLU A O 1
ATOM 3275 O O B GLU A 1 408 ? 27.921 7.734 10.294 0.50 19.78 211 GLU A O 1
ATOM 3286 N N . THR A 1 409 ? 28.174 9.974 10.429 1.00 17.40 212 THR A N 1
ATOM 3287 C CA . THR A 1 409 ? 28.205 10.038 11.879 1.00 17.73 212 THR A CA 1
ATOM 3288 C C . THR A 1 409 ? 26.847 9.657 12.459 1.00 15.38 212 THR A C 1
ATOM 3289 O O . THR A 1 409 ? 26.744 8.841 13.380 1.00 17.55 212 THR A O 1
ATOM 3293 N N . LEU A 1 410 ? 25.803 10.262 11.900 1.00 16.94 213 LEU A N 1
ATOM 3294 C CA . LEU A 1 410 ? 24.451 9.999 12.331 1.00 16.65 213 LEU A CA 1
ATOM 3295 C C . LEU A 1 410 ? 24.078 8.510 12.167 1.00 15.33 213 LEU A C 1
ATOM 3296 O O . LEU A 1 410 ? 23.425 7.934 13.041 1.00 18.80 213 LEU A O 1
ATOM 3301 N N . ARG A 1 411 ? 24.554 7.879 11.087 1.00 17.15 214 ARG A N 1
ATOM 3302 C CA . ARG A 1 411 ? 24.338 6.447 10.911 1.00 19.41 214 ARG A CA 1
ATOM 3303 C C . ARG A 1 411 ? 24.879 5.663 12.102 1.00 18.54 214 ARG A C 1
ATOM 3304 O O . ARG A 1 411 ? 24.188 4.831 12.662 1.00 22.45 214 ARG A O 1
ATOM 3312 N N . ARG A 1 412 ? 26.083 6.003 12.529 1.00 16.40 215 ARG A N 1
ATOM 3313 C CA . ARG A 1 412 ? 26.710 5.322 13.653 1.00 17.01 215 ARG A CA 1
ATOM 3314 C C . ARG A 1 412 ? 25.975 5.560 14.967 1.00 16.81 215 ARG A C 1
ATOM 3315 O O . ARG A 1 412 ? 25.514 4.611 15.638 1.00 20.74 215 ARG A O 1
ATOM 3323 N N A VAL A 1 413 ? 25.851 6.832 15.348 0.50 16.33 216 VAL A N 1
ATOM 3324 N N B VAL A 1 413 ? 25.864 6.829 15.340 0.50 17.23 216 VAL A N 1
ATOM 3325 C CA A VAL A 1 413 ? 25.318 7.164 16.673 0.50 16.86 216 VAL A CA 1
ATOM 3326 C CA B VAL A 1 413 ? 25.338 7.165 16.650 0.50 17.27 216 VAL A CA 1
ATOM 3327 C C A VAL A 1 413 ? 23.801 6.964 16.739 0.50 17.58 216 VAL A C 1
ATOM 3328 C C B VAL A 1 413 ? 23.816 6.958 16.730 0.50 17.91 216 VAL A C 1
ATOM 3329 O O A VAL A 1 413 ? 23.286 6.477 17.741 0.50 16.48 216 VAL A O 1
ATOM 3330 O O B VAL A 1 413 ? 23.316 6.464 17.735 0.50 17.69 216 VAL A O 1
ATOM 3337 N N . GLY A 1 414 ? 23.120 7.268 15.647 1.00 15.26 217 GLY A N 1
ATOM 3338 C CA . GLY A 1 414 ? 21.673 7.104 15.567 1.00 15.04 217 GLY A CA 1
ATOM 3339 C C . GLY A 1 414 ? 21.208 5.663 15.538 1.00 15.18 217 GLY A C 1
ATOM 3340 O O . GLY A 1 414 ? 20.220 5.317 16.186 1.00 15.52 217 GLY A O 1
ATOM 3341 N N . ASP A 1 415 ? 21.961 4.809 14.854 1.00 16.07 218 ASP A N 1
ATOM 3342 C CA . ASP A 1 415 ? 21.619 3.392 14.880 1.00 16.79 218 ASP A CA 1
ATOM 3343 C C . ASP A 1 415 ? 21.799 2.841 16.302 1.00 16.23 218 ASP A C 1
ATOM 3344 O O . ASP A 1 415 ? 20.976 2.047 16.773 1.00 17.86 218 ASP A O 1
ATOM 3349 N N . GLY A 1 416 ? 22.834 3.312 17.002 1.00 16.26 219 GLY A N 1
ATOM 3350 C CA . GLY A 1 416 ? 23.081 2.918 18.394 1.00 19.10 219 GLY A CA 1
ATOM 3351 C C . GLY A 1 416 ? 21.963 3.339 19.330 1.00 15.67 219 GLY A C 1
ATOM 3352 O O . GLY A 1 416 ? 21.532 2.564 20.199 1.00 17.48 219 GLY A O 1
ATOM 3353 N N . VAL A 1 417 ? 21.488 4.588 19.153 1.00 15.06 220 VAL A N 1
ATOM 3354 C CA . VAL A 1 417 ? 20.368 5.072 19.960 1.00 14.55 220 VAL A CA 1
ATOM 3355 C C . VAL A 1 417 ? 19.110 4.219 19.708 1.00 13.49 220 VAL A C 1
ATOM 3356 O O . VAL A 1 417 ? 18.446 3.814 20.682 1.00 14.18 220 VAL A O 1
ATOM 3360 N N . GLN A 1 418 ? 18.806 3.953 18.434 1.00 13.14 221 GLN A N 1
ATOM 3361 C CA . GLN A 1 418 ? 17.626 3.129 18.119 1.00 13.88 221 GLN A CA 1
ATOM 3362 C C . GLN A 1 418 ? 17.687 1.710 18.705 1.00 15.52 221 GLN A C 1
ATOM 3363 O O . GLN A 1 418 ? 16.677 1.187 19.139 1.00 17.03 221 GLN A O 1
ATOM 3369 N N . ARG A 1 419 ? 18.901 1.158 18.759 1.00 14.43 222 ARG A N 1
ATOM 3370 C CA A ARG A 1 419 ? 19.105 -0.178 19.351 0.50 15.60 222 ARG A CA 1
ATOM 3371 C CA B ARG A 1 419 ? 19.124 -0.183 19.345 0.50 15.42 222 ARG A CA 1
ATOM 3372 C C . ARG A 1 419 ? 18.945 -0.113 20.867 1.00 13.73 222 ARG A C 1
ATOM 3373 O O . ARG A 1 419 ? 18.153 -0.849 21.466 1.00 16.77 222 ARG A O 1
ATOM 3388 N N . ASN A 1 420 ? 19.683 0.789 21.504 1.00 14.65 223 ASN A N 1
ATOM 3389 C CA . ASN A 1 420 ? 19.707 0.837 22.963 1.00 14.99 223 ASN A CA 1
ATOM 3390 C C . ASN A 1 420 ? 18.402 1.303 23.558 1.00 14.06 223 ASN A C 1
ATOM 3391 O O . ASN A 1 420 ? 18.032 0.860 24.634 1.00 15.22 223 ASN A O 1
ATOM 3396 N N . HIS A 1 421 ? 17.714 2.206 22.861 1.00 14.30 224 HIS A N 1
ATOM 3397 C CA . HIS A 1 421 ? 16.447 2.774 23.326 1.00 13.94 224 HIS A CA 1
ATOM 3398 C C . HIS A 1 421 ? 15.224 2.226 22.573 1.00 14.51 224 HIS A C 1
ATOM 3399 O O . HIS A 1 421 ? 14.149 2.852 22.574 1.00 15.49 224 HIS A O 1
ATOM 3406 N N . GLU A 1 422 ? 15.346 1.000 22.046 1.00 15.19 225 GLU A N 1
ATOM 3407 C CA . GLU A 1 422 ? 14.249 0.413 21.295 1.00 15.32 225 GLU A CA 1
ATOM 3408 C C . GLU A 1 422 ? 12.989 0.316 22.149 1.00 16.10 225 GLU A C 1
ATOM 3409 O O . GLU A 1 422 ? 11.883 0.534 21.643 1.00 17.55 225 GLU A O 1
ATOM 3415 N N . THR A 1 423 ? 13.159 -0.014 23.435 1.00 16.34 226 THR A N 1
ATOM 3416 C CA A THR A 1 423 ? 11.995 -0.181 24.319 0.50 17.29 226 THR A CA 1
ATOM 3417 C CA B THR A 1 423 ? 12.025 -0.150 24.379 0.50 18.05 226 THR A CA 1
ATOM 3418 C C . THR A 1 423 ? 11.193 1.125 24.448 1.00 18.74 226 THR A C 1
ATOM 3419 O O . THR A 1 423 ? 9.958 1.128 24.259 1.00 18.60 226 THR A O 1
ATOM 3426 N N . ALA A 1 424 ? 11.874 2.230 24.743 1.00 16.87 227 ALA A N 1
ATOM 3427 C CA . ALA A 1 424 ? 11.179 3.512 24.855 1.00 17.06 227 ALA A CA 1
ATOM 3428 C C . ALA A 1 424 ? 10.610 3.974 23.513 1.00 15.91 227 ALA A C 1
ATOM 3429 O O . ALA A 1 424 ? 9.488 4.493 23.451 1.00 16.92 227 ALA A O 1
ATOM 3431 N N . PHE A 1 425 ? 11.369 3.764 22.442 1.00 14.22 228 PHE A N 1
ATOM 3432 C CA . PHE A 1 425 ? 10.911 4.140 21.112 1.00 14.87 228 PHE A CA 1
ATOM 3433 C C . PHE A 1 425 ? 9.668 3.371 20.705 1.00 15.92 228 PHE A C 1
ATOM 3434 O O . PHE A 1 425 ? 8.716 3.961 20.241 1.00 16.71 228 PHE A O 1
ATOM 3442 N N . GLN A 1 426 ? 9.663 2.058 20.943 1.00 16.33 229 GLN A N 1
ATOM 3443 C CA . GLN A 1 426 ? 8.481 1.248 20.629 1.00 18.50 229 GLN A CA 1
ATOM 3444 C C . GLN A 1 426 ? 7.274 1.668 21.459 1.00 17.84 229 GLN A C 1
ATOM 3445 O O . GLN A 1 426 ? 6.174 1.810 20.928 1.00 19.24 229 GLN A O 1
ATOM 3451 N N . GLY A 1 427 ? 7.495 1.902 22.752 1.00 17.85 230 GLY A N 1
ATOM 3452 C CA . GLY A 1 427 ? 6.409 2.322 23.643 1.00 19.94 230 GLY A CA 1
ATOM 3453 C C . GLY A 1 427 ? 5.805 3.656 23.252 1.00 20.83 230 GLY A C 1
ATOM 3454 O O . GLY A 1 427 ? 4.582 3.822 23.263 1.00 22.87 230 GLY A O 1
ATOM 3455 N N . MET A 1 428 ? 6.667 4.612 22.916 1.00 17.88 231 MET A N 1
ATOM 3456 C CA . MET A 1 428 ? 6.211 5.928 22.559 1.00 18.32 231 MET A CA 1
ATOM 3457 C C . MET A 1 428 ? 5.544 5.957 21.202 1.00 18.69 231 MET A C 1
ATOM 3458 O O . MET A 1 428 ? 4.549 6.673 21.025 1.00 21.09 231 MET A O 1
ATOM 3463 N N . LEU A 1 429 ? 6.077 5.167 20.253 1.00 17.57 232 LEU A N 1
ATOM 3464 C CA . LEU A 1 429 ? 5.481 5.047 18.926 1.00 18.58 232 LEU A CA 1
ATOM 3465 C C . LEU A 1 429 ? 4.030 4.565 19.067 1.00 20.32 232 LEU A C 1
ATOM 3466 O O . LEU A 1 429 ? 3.106 5.135 18.496 1.00 22.18 232 LEU A O 1
ATOM 3471 N N . ARG A 1 430 ? 3.841 3.521 19.863 1.00 21.51 233 ARG A N 1
ATOM 3472 C CA . ARG A 1 430 ? 2.485 2.990 20.111 1.00 24.52 233 ARG A CA 1
ATOM 3473 C C . ARG A 1 430 ? 1.551 3.983 20.778 1.00 26.04 233 ARG A C 1
ATOM 3474 O O . ARG A 1 430 ? 0.407 4.115 20.350 1.00 28.80 233 ARG A O 1
ATOM 3482 N N . LYS A 1 431 ? 2.068 4.716 21.768 1.00 24.11 234 LYS A N 1
ATOM 3483 C CA . LYS A 1 431 ? 1.291 5.746 22.471 1.00 30.43 234 LYS A CA 1
ATOM 3484 C C . LYS A 1 431 ? 0.862 6.898 21.546 1.00 31.17 234 LYS A C 1
ATOM 3485 O O . LYS A 1 431 ? -0.261 7.395 21.646 1.00 28.58 234 LYS A O 1
ATOM 3491 N N . LEU A 1 432 ? 1.774 7.340 20.676 1.00 22.63 235 LEU A N 1
ATOM 3492 C CA . LEU A 1 432 ? 1.482 8.453 19.760 1.00 21.55 235 LEU A CA 1
ATOM 3493 C C . LEU A 1 432 ? 0.478 8.102 18.672 1.00 24.62 235 LEU A C 1
ATOM 3494 O O . LEU A 1 432 ? -0.223 8.989 18.176 1.00 25.88 235 LEU A O 1
ATOM 3499 N N . ASP A 1 433 ? 0.447 6.820 18.280 1.00 22.38 236 ASP A N 1
ATOM 3500 C CA . ASP A 1 433 ? -0.516 6.293 17.273 1.00 24.38 236 ASP A CA 1
ATOM 3501 C C . ASP A 1 433 ? -0.519 7.136 15.990 1.00 22.32 236 ASP A C 1
ATOM 3502 O O . ASP A 1 433 ? -1.543 7.696 15.571 1.00 29.40 236 ASP A O 1
ATOM 3507 N N . ILE A 1 434 ? 0.658 7.211 15.391 1.00 22.70 237 ILE A N 1
ATOM 3508 C CA . ILE A 1 434 ? 0.892 8.003 14.190 1.00 23.36 237 ILE A CA 1
ATOM 3509 C C . ILE A 1 434 ? 0.473 7.163 12.970 1.00 23.44 237 ILE A C 1
ATOM 3510 O O . ILE A 1 434 ? 1.132 6.183 12.643 1.00 34.09 237 ILE A O 1
ATOM 3515 N N . LYS A 1 435 ? -0.594 7.581 12.292 1.00 24.10 238 LYS A N 1
ATOM 3516 C CA . LYS A 1 435 ? -1.219 6.793 11.217 1.00 25.60 238 LYS A CA 1
ATOM 3517 C C . LYS A 1 435 ? -1.149 7.418 9.821 1.00 29.46 238 LYS A C 1
ATOM 3518 O O . LYS A 1 435 ? -1.309 6.711 8.842 1.00 25.28 238 LYS A O 1
ATOM 3524 N N . ASN A 1 436 ? -0.913 8.725 9.725 1.00 22.53 239 ASN A N 1
ATOM 3525 C CA . ASN A 1 436 ? -1.153 9.481 8.469 1.00 23.54 239 ASN A CA 1
ATOM 3526 C C . ASN A 1 436 ? -0.542 10.873 8.579 1.00 21.04 239 ASN A C 1
ATOM 3527 O O . ASN A 1 436 ? 0.004 11.229 9.645 1.00 20.71 239 ASN A O 1
ATOM 3532 N N . GLU A 1 437 ? -0.682 11.659 7.505 1.00 22.56 240 GLU A N 1
ATOM 3533 C CA . GLU A 1 437 ? -0.072 12.958 7.432 1.00 22.51 240 GLU A CA 1
ATOM 3534 C C . GLU A 1 437 ? -0.648 13.954 8.460 1.00 20.67 240 GLU A C 1
ATOM 3535 O O . GLU A 1 437 ? 0.099 14.768 8.985 1.00 22.28 240 GLU A O 1
ATOM 3541 N N . ASP A 1 438 ? -1.952 13.883 8.760 1.00 25.89 241 ASP A N 1
ATOM 3542 C CA . ASP A 1 438 ? -2.550 14.735 9.825 1.00 26.27 241 ASP A CA 1
ATOM 3543 C C . ASP A 1 438 ? -1.900 14.490 11.206 1.00 25.52 241 ASP A C 1
ATOM 3544 O O . ASP A 1 438 ? -1.557 15.440 11.932 1.00 28.09 241 ASP A O 1
ATOM 3549 N N . ASP A 1 439 ? -1.648 13.220 11.519 1.00 22.81 242 ASP A N 1
ATOM 3550 C CA . ASP A 1 439 ? -0.971 12.859 12.772 1.00 22.73 242 ASP A CA 1
ATOM 3551 C C . ASP A 1 439 ? 0.475 13.374 12.803 1.00 21.94 242 ASP A C 1
ATOM 3552 O O . ASP A 1 439 ? 0.920 13.924 13.810 1.00 22.79 242 ASP A O 1
ATOM 3557 N N . VAL A 1 440 ? 1.164 13.278 11.672 1.00 19.78 243 VAL A N 1
ATOM 3558 C CA . VAL A 1 440 ? 2.500 13.858 11.554 1.00 19.53 243 VAL A CA 1
ATOM 3559 C C . VAL A 1 440 ? 2.482 15.365 11.777 1.00 19.86 243 VAL A C 1
ATOM 3560 O O . VAL A 1 440 ? 3.294 15.864 12.533 1.00 20.59 243 VAL A O 1
ATOM 3564 N N . LYS A 1 441 ? 1.521 16.065 11.165 1.00 20.32 244 LYS A N 1
ATOM 3565 C CA . LYS A 1 441 ? 1.399 17.512 11.384 1.00 24.09 244 LYS A CA 1
ATOM 3566 C C . LYS A 1 441 ? 1.180 17.893 12.851 1.00 23.92 244 LYS A C 1
ATOM 3567 O O . LYS A 1 441 ? 1.655 18.938 13.316 1.00 29.68 244 LYS A O 1
ATOM 3573 N N . SER A 1 442 ? 0.477 17.033 13.582 1.00 22.53 245 SER A N 1
ATOM 3574 C CA . SER A 1 442 ? 0.214 17.252 15.007 1.00 27.54 245 SER A CA 1
ATOM 3575 C C . SER A 1 442 ? 1.455 17.138 15.929 1.00 28.24 245 SER A C 1
ATOM 3576 O O . SER A 1 442 ? 1.413 17.581 17.068 1.00 31.35 245 SER A O 1
ATOM 3579 N N . LEU A 1 443 ? 2.552 16.564 15.427 1.00 22.36 246 LEU A N 1
ATOM 3580 C CA . LEU A 1 443 ? 3.746 16.336 16.227 1.00 23.96 246 LEU A CA 1
ATOM 3581 C C . LEU A 1 443 ? 4.521 17.579 16.613 1.00 24.68 246 LEU A C 1
ATOM 3582 O O . LEU A 1 443 ? 5.124 17.584 17.658 1.00 23.00 246 LEU A O 1
ATOM 3587 N N . SER A 1 444 ? 4.527 18.606 15.763 1.00 24.68 247 SER A N 1
ATOM 3588 C CA . SER A 1 444 ? 5.415 19.770 15.964 1.00 26.99 247 SER A CA 1
ATOM 3589 C C . SER A 1 444 ? 5.316 20.356 17.385 1.00 25.77 247 SER A C 1
ATOM 3590 O O . SER A 1 444 ? 6.322 20.533 18.039 1.00 23.01 247 SER A O 1
ATOM 359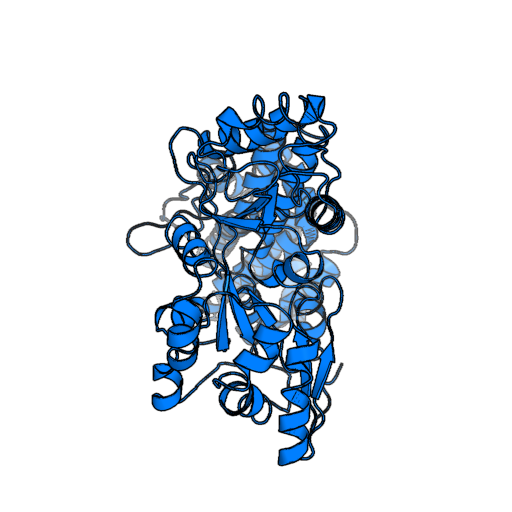3 N N . ARG A 1 445 ? 4.102 20.638 17.850 1.00 28.13 248 ARG A N 1
ATOM 3594 C CA . ARG A 1 445 ? 3.888 21.247 19.192 1.00 28.53 248 ARG A CA 1
ATOM 3595 C C . ARG A 1 445 ? 4.484 20.421 20.355 1.00 27.93 248 ARG A C 1
ATOM 3596 O O . ARG A 1 445 ? 5.250 20.949 21.171 1.00 26.22 248 ARG A O 1
ATOM 3604 N N . VAL A 1 446 ? 4.199 19.122 20.372 1.00 24.33 249 VAL A N 1
ATOM 3605 C CA . VAL A 1 446 ? 4.743 18.221 21.429 1.00 24.98 249 VAL A CA 1
ATOM 3606 C C . VAL A 1 446 ? 6.267 18.043 21.325 1.00 22.41 249 VAL A C 1
ATOM 3607 O O . VAL A 1 446 ? 6.975 18.018 22.361 1.00 22.51 249 VAL A O 1
ATOM 3611 N N . MET A 1 447 ? 6.781 17.941 20.099 1.00 21.41 250 MET A N 1
ATOM 3612 C CA . MET A 1 447 ? 8.234 17.852 19.882 1.00 18.84 250 MET A CA 1
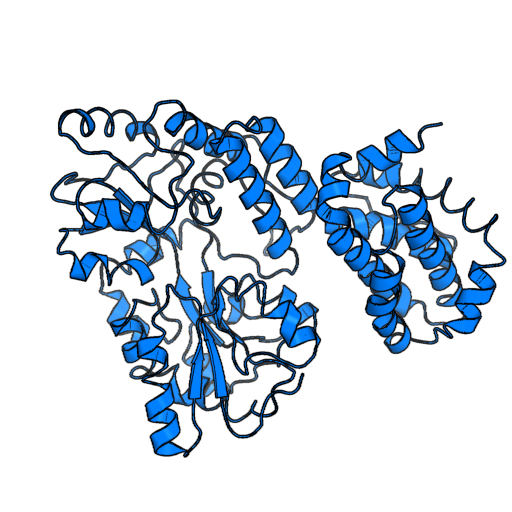ATOM 3613 C C . MET A 1 447 ? 8.953 19.077 20.425 1.00 19.40 250 MET A C 1
ATOM 3614 O O . MET A 1 447 ? 9.974 18.953 21.085 1.00 21.75 250 MET A O 1
ATOM 3619 N N . ILE A 1 448 ? 8.424 20.255 20.125 1.00 19.71 251 ILE A N 1
ATOM 3620 C CA . ILE A 1 448 ? 9.019 21.504 20.617 1.00 22.07 251 ILE A CA 1
ATOM 3621 C C . ILE A 1 448 ? 9.025 21.504 22.138 1.00 20.68 251 ILE A C 1
ATOM 3622 O O . ILE A 1 448 ? 10.043 21.828 22.750 1.00 25.03 251 ILE A O 1
ATOM 3627 N N . HIS A 1 449 ? 7.890 21.163 22.731 1.00 21.93 252 HIS A N 1
ATOM 3628 C CA . HIS A 1 449 ? 7.757 21.138 24.208 1.00 25.33 252 HIS A CA 1
ATOM 3629 C C . HIS A 1 449 ? 8.799 20.235 24.874 1.00 24.58 252 HIS A C 1
ATOM 3630 O O . HIS A 1 449 ? 9.482 20.646 25.805 1.00 28.08 252 HIS A O 1
ATOM 3637 N N . VAL A 1 450 ? 8.943 19.022 24.357 1.00 21.14 253 VAL A N 1
ATOM 3638 C CA . VAL A 1 450 ? 9.881 18.051 24.945 1.00 20.40 253 VAL A CA 1
ATOM 3639 C C . VAL A 1 450 ? 11.331 18.462 24.699 1.00 17.84 253 VAL A C 1
ATOM 3640 O O . VAL A 1 450 ? 12.151 18.458 25.612 1.00 19.50 253 VAL A O 1
ATOM 3644 N N . PHE A 1 451 ? 11.626 18.781 23.445 1.00 17.74 254 PHE A N 1
ATOM 3645 C CA . PHE A 1 451 ? 12.979 19.030 23.003 1.00 18.36 254 PHE A CA 1
ATOM 3646 C C . PHE A 1 451 ? 13.550 20.338 23.564 1.00 19.56 254 PHE A C 1
ATOM 3647 O O . PHE A 1 451 ? 14.732 20.372 23.869 1.00 21.62 254 PHE A O 1
ATOM 3655 N N . SER A 1 452 ? 12.719 21.390 23.672 1.00 21.21 255 SER A N 1
ATOM 3656 C CA A SER A 1 452 ? 13.172 22.712 24.146 0.50 21.79 255 SER A CA 1
ATOM 3657 C CA B SER A 1 452 ? 13.182 22.708 24.140 0.50 21.20 255 SER A CA 1
ATOM 3658 C C . SER A 1 452 ? 13.386 22.804 25.668 1.00 22.25 255 SER A C 1
ATOM 3659 O O . SER A 1 452 ? 14.069 23.704 26.143 1.00 33.13 255 SER A O 1
ATOM 3664 N N . ASP A 1 453 ? 12.792 21.882 26.426 1.00 25.42 256 ASP A N 1
ATOM 3665 C CA . ASP A 1 453 ? 12.958 21.782 27.883 1.00 28.13 256 ASP A CA 1
ATOM 3666 C C . ASP A 1 453 ? 14.279 21.079 28.181 1.00 24.53 256 ASP A C 1
ATOM 3667 O O . ASP A 1 453 ? 14.606 20.113 27.502 1.00 25.46 256 ASP A O 1
ATOM 3672 N N . GLY A 1 454 ? 15.015 21.530 29.189 1.00 23.59 257 GLY A N 1
ATOM 3673 C CA . GLY A 1 454 ? 16.238 20.866 29.599 1.00 23.92 257 GLY A CA 1
ATOM 3674 C C . GLY A 1 454 ? 17.481 21.274 28.847 1.00 23.50 257 GLY A C 1
ATOM 3675 O O . GLY A 1 454 ? 17.515 22.269 28.117 1.00 23.96 257 GLY A O 1
ATOM 3676 N N . VAL A 1 455 ? 18.513 20.476 29.050 1.00 20.53 258 VAL A N 1
ATOM 3677 C CA . VAL A 1 455 ? 19.846 20.765 28.546 1.00 21.85 258 VAL A CA 1
ATOM 3678 C C . VAL A 1 455 ? 19.915 20.647 27.000 1.00 21.16 258 VAL A C 1
ATOM 3679 O O . VAL A 1 455 ? 19.144 19.896 26.393 1.00 20.27 258 VAL A O 1
ATOM 3683 N N . THR A 1 456 ? 20.882 21.367 26.433 1.00 18.63 259 THR A N 1
ATOM 3684 C CA . THR A 1 456 ? 21.197 21.280 25.031 1.00 16.92 259 THR A CA 1
ATOM 3685 C C . THR A 1 456 ? 22.507 20.562 24.829 1.00 19.68 259 THR A C 1
ATOM 3686 O O . THR A 1 456 ? 23.530 20.924 25.420 1.00 20.01 259 THR A O 1
ATOM 3690 N N . ASN A 1 457 ? 22.442 19.520 23.991 1.00 16.58 260 ASN A N 1
ATOM 3691 C CA . ASN A 1 457 ? 23.637 18.785 23.563 1.00 17.42 260 ASN A CA 1
ATOM 3692 C C . ASN A 1 457 ? 23.356 18.002 22.311 1.00 14.16 260 ASN A C 1
ATOM 3693 O O . ASN A 1 457 ? 22.186 17.821 21.928 1.00 15.89 260 ASN A O 1
ATOM 3698 N N . TRP A 1 458 ? 24.435 17.505 21.710 1.00 14.52 261 TRP A N 1
ATOM 3699 C CA . TRP A 1 458 ? 24.334 16.741 20.488 1.00 12.67 261 TRP A CA 1
ATOM 3700 C C . TRP A 1 458 ? 23.598 15.394 20.710 1.00 13.95 261 TRP A C 1
ATOM 3701 O O . TRP A 1 458 ? 22.867 14.946 19.815 1.00 15.07 261 TRP A O 1
ATOM 3712 N N . GLY A 1 459 ? 23.723 14.808 21.898 1.00 13.62 262 GLY A N 1
ATOM 3713 C CA . GLY A 1 459 ? 23.045 13.536 22.163 1.00 13.71 262 GLY A CA 1
ATOM 3714 C C . GLY A 1 459 ? 21.538 13.646 22.043 1.00 13.51 262 GLY A C 1
ATOM 3715 O O . GLY A 1 459 ? 20.892 12.770 21.458 1.00 14.06 262 GLY A O 1
ATOM 3716 N N . ARG A 1 460 ? 20.958 14.734 22.560 1.00 13.05 263 ARG A N 1
ATOM 3717 C CA . ARG A 1 460 ? 19.519 14.919 22.470 1.00 12.47 263 ARG A CA 1
ATOM 3718 C C . ARG A 1 460 ? 19.056 15.180 21.055 1.00 11.79 263 ARG A C 1
ATOM 3719 O O . ARG A 1 460 ? 17.952 14.779 20.646 1.00 12.24 263 ARG A O 1
ATOM 3727 N N . ILE A 1 461 ? 19.897 15.866 20.290 1.00 12.27 264 ILE A N 1
ATOM 3728 C CA . ILE A 1 461 ? 19.657 16.057 18.853 1.00 12.59 264 ILE A CA 1
ATOM 3729 C C . ILE A 1 461 ? 19.622 14.686 18.146 1.00 11.61 264 ILE A C 1
ATOM 3730 O O . ILE A 1 461 ? 18.774 14.440 17.281 1.00 12.10 264 ILE A O 1
ATOM 3735 N N . VAL A 1 462 ? 20.575 13.811 18.485 1.00 11.50 265 VAL A N 1
ATOM 3736 C CA . VAL A 1 462 ? 20.538 12.448 17.936 1.00 11.82 265 VAL A CA 1
ATOM 3737 C C . VAL A 1 462 ? 19.245 11.732 18.319 1.00 11.06 265 VAL A C 1
ATOM 3738 O O . VAL A 1 462 ? 18.641 11.084 17.460 1.00 12.40 265 VAL A O 1
ATOM 3742 N N . THR A 1 463 ? 18.807 11.865 19.558 1.00 11.62 266 THR A N 1
ATOM 3743 C CA . THR A 1 463 ? 17.555 11.198 19.980 1.00 11.87 266 THR A CA 1
ATOM 3744 C C . THR A 1 463 ? 16.373 11.699 19.165 1.00 11.68 266 THR A C 1
ATOM 3745 O O . THR A 1 463 ? 15.524 10.915 18.719 1.00 12.46 266 THR A O 1
ATOM 3749 N N . LEU A 1 464 ? 16.300 13.037 19.006 1.00 12.22 267 LEU A N 1
ATOM 3750 C CA . LEU A 1 464 ? 15.241 13.633 18.184 1.00 11.56 267 LEU A CA 1
ATOM 3751 C C . LEU A 1 464 ? 15.186 13.020 16.776 1.00 10.73 267 LEU A C 1
ATOM 3752 O O . LEU A 1 464 ? 14.125 12.609 16.295 1.00 12.33 267 LEU A O 1
ATOM 3757 N N . ILE A 1 465 ? 16.337 12.972 16.122 1.00 10.58 268 ILE A N 1
ATOM 3758 C CA . ILE A 1 465 ? 16.404 12.517 14.751 1.00 11.25 268 ILE A CA 1
ATOM 3759 C C . ILE A 1 465 ? 16.198 10.986 14.651 1.00 11.14 268 ILE A C 1
ATOM 3760 O O . ILE A 1 465 ? 15.544 10.510 13.709 1.00 12.39 268 ILE A O 1
ATOM 3765 N N . SER A 1 466 ? 16.795 10.268 15.601 1.00 11.39 269 SER A N 1
ATOM 3766 C CA . SER A 1 466 ? 16.734 8.798 15.679 1.00 12.18 269 SER A CA 1
ATOM 3767 C C . SER A 1 466 ? 15.318 8.302 15.903 1.00 11.12 269 SER A C 1
ATOM 3768 O O . SER A 1 466 ? 14.885 7.320 15.268 1.00 11.71 269 SER A O 1
ATOM 3771 N N . PHE A 1 467 ? 14.567 8.968 16.779 1.00 11.71 270 PHE A N 1
ATOM 3772 C CA . PHE A 1 467 ? 13.151 8.625 16.901 1.00 12.54 270 PHE A CA 1
ATOM 3773 C C . PHE A 1 467 ? 12.402 8.955 15.625 1.00 11.83 270 PHE A C 1
ATOM 3774 O O . PHE A 1 467 ? 11.518 8.213 15.209 1.00 12.45 270 PHE A O 1
ATOM 3782 N N . GLY A 1 468 ? 12.798 10.046 14.941 1.00 11.30 271 GLY A N 1
ATOM 3783 C CA . GLY A 1 468 ? 12.261 10.309 13.625 1.00 11.97 271 GLY A CA 1
ATOM 3784 C C . GLY A 1 468 ? 12.448 9.133 12.659 1.00 10.88 271 GLY A C 1
ATOM 3785 O O . GLY A 1 468 ? 11.517 8.760 11.923 1.00 12.23 271 GLY A O 1
ATOM 3786 N N . ALA A 1 469 ? 13.663 8.587 12.632 1.00 10.93 272 ALA A N 1
ATOM 3787 C CA . ALA A 1 469 ? 13.921 7.418 11.795 1.00 10.65 272 ALA A CA 1
ATOM 3788 C C . ALA A 1 469 ? 13.071 6.198 12.180 1.00 10.70 272 ALA A C 1
ATOM 3789 O O . ALA A 1 469 ? 12.562 5.484 11.290 1.00 12.22 272 ALA A O 1
ATOM 3791 N N . PHE A 1 470 ? 12.908 6.021 13.483 1.00 10.78 273 PHE A N 1
ATOM 3792 C CA . PHE A 1 470 ? 12.086 4.932 14.043 1.00 11.73 273 PHE A CA 1
ATOM 3793 C C . PHE A 1 470 ? 10.632 5.068 13.562 1.00 12.53 273 PHE A C 1
ATOM 3794 O O . PHE A 1 470 ? 9.996 4.099 13.095 1.00 14.75 273 PHE A O 1
ATOM 3802 N N . VAL A 1 471 ? 10.112 6.290 13.635 1.00 12.78 274 VAL A N 1
ATOM 3803 C CA . VAL A 1 471 ? 8.773 6.592 13.133 1.00 13.49 274 VAL A CA 1
ATOM 3804 C C . VAL A 1 471 ? 8.692 6.430 11.613 1.00 12.05 274 VAL A C 1
ATOM 3805 O O . VAL A 1 471 ? 7.717 5.864 11.099 1.00 14.80 274 VAL A O 1
ATOM 3809 N N . ALA A 1 472 ? 9.710 6.887 10.896 1.00 13.14 275 ALA A N 1
ATOM 3810 C CA . ALA A 1 472 ? 9.735 6.752 9.441 1.00 12.94 275 ALA A CA 1
ATOM 3811 C C . ALA A 1 472 ? 9.689 5.281 8.992 1.00 13.05 275 ALA A C 1
ATOM 3812 O O . ALA A 1 472 ? 9.002 4.956 8.015 1.00 14.38 275 ALA A O 1
ATOM 3814 N N . LYS A 1 473 ? 10.407 4.420 9.720 1.00 12.33 276 LYS A N 1
ATOM 3815 C CA . LYS A 1 473 ? 10.369 2.970 9.408 1.00 13.64 276 LYS A CA 1
ATOM 3816 C C . LYS A 1 473 ? 8.926 2.432 9.509 1.00 14.49 276 LYS A C 1
ATOM 3817 O O . LYS A 1 473 ? 8.457 1.721 8.614 1.00 16.10 276 LYS A O 1
ATOM 3823 N N . HIS A 1 474 ? 8.251 2.859 10.566 1.00 15.57 277 HIS A N 1
ATOM 3824 C CA . HIS A 1 474 ? 6.836 2.493 10.791 1.00 18.55 277 HIS A CA 1
ATOM 3825 C C . HIS A 1 474 ? 5.950 3.009 9.648 1.00 17.75 277 HIS A C 1
ATOM 3826 O O . HIS A 1 474 ? 5.147 2.263 9.069 1.00 18.22 277 HIS A O 1
ATOM 3833 N N . LEU A 1 475 ? 6.136 4.299 9.323 1.00 18.04 278 LEU A N 1
ATOM 3834 C CA . LEU A 1 475 ? 5.316 4.877 8.258 1.00 17.25 278 LEU A CA 1
ATOM 3835 C C . LEU A 1 475 ? 5.449 4.117 6.935 1.00 14.89 278 LEU A C 1
ATOM 3836 O O . LEU A 1 475 ? 4.458 3.844 6.260 1.00 18.04 278 LEU A O 1
ATOM 3841 N N . LYS A 1 476 ? 6.677 3.745 6.580 1.00 15.66 279 LYS A N 1
ATOM 3842 C CA A LYS A 1 476 ? 6.896 2.971 5.357 0.50 17.07 279 LYS A CA 1
ATOM 3843 C CA B LYS A 1 476 ? 6.920 2.957 5.358 0.50 17.15 279 LYS A CA 1
ATOM 3844 C C . LYS A 1 476 ? 6.170 1.618 5.434 1.00 18.81 279 LYS A C 1
ATOM 3845 O O . LYS A 1 476 ? 5.513 1.230 4.473 1.00 20.14 279 LYS A O 1
ATOM 3856 N N . THR A 1 477 ? 6.284 0.926 6.568 1.00 16.54 280 THR A N 1
ATOM 3857 C CA A THR A 1 477 ? 5.685 -0.399 6.740 0.50 17.83 280 THR A CA 1
ATOM 3858 C CA B THR A 1 477 ? 5.677 -0.413 6.685 0.50 18.70 280 THR A CA 1
ATOM 3859 C C . THR A 1 477 ? 4.168 -0.372 6.506 1.00 21.13 280 THR A C 1
ATOM 3860 O O . THR A 1 477 ? 3.640 -1.285 5.893 1.00 25.25 280 THR A O 1
ATOM 3867 N N . ILE A 1 478 ? 3.512 0.676 7.012 1.00 20.68 281 ILE A N 1
ATOM 3868 C CA . ILE A 1 478 ? 2.031 0.834 6.888 1.00 21.49 281 ILE A CA 1
ATOM 3869 C C . ILE A 1 478 ? 1.562 1.581 5.626 1.00 18.76 281 ILE A C 1
ATOM 3870 O O . ILE A 1 478 ? 0.421 2.050 5.565 1.00 22.46 281 ILE A O 1
ATOM 3875 N N . ASN A 1 479 ? 2.439 1.686 4.623 1.00 17.09 282 ASN A N 1
ATOM 3876 C CA . ASN A 1 479 ? 2.122 2.281 3.311 1.00 16.95 282 ASN A CA 1
ATOM 3877 C C . ASN A 1 479 ? 1.797 3.769 3.444 1.00 18.10 282 ASN A C 1
ATOM 3878 O O . ASN A 1 479 ? 0.909 4.289 2.750 1.00 19.77 282 ASN A O 1
ATOM 3883 N N . GLN A 1 480 ? 2.565 4.450 4.310 1.00 17.76 283 GLN A N 1
ATOM 3884 C CA . GLN A 1 480 ? 2.468 5.901 4.503 1.00 17.01 283 GLN A CA 1
ATOM 3885 C C . GLN A 1 480 ? 3.837 6.531 4.232 1.00 16.06 283 GLN A C 1
ATOM 3886 O O . GLN A 1 480 ? 4.233 7.503 4.909 1.00 16.22 283 GLN A O 1
ATOM 3892 N N . GLU A 1 481 ? 4.552 6.008 3.234 1.00 16.15 284 GLU A N 1
ATOM 3893 C CA . GLU A 1 481 ? 5.867 6.545 2.874 1.00 16.65 284 GLU A CA 1
ATOM 3894 C C . GLU A 1 481 ? 5.828 8.039 2.513 1.00 15.58 284 GLU A C 1
ATOM 3895 O O . GLU A 1 481 ? 6.785 8.753 2.788 1.00 15.83 284 GLU A O 1
ATOM 3901 N N . SER A 1 482 ? 4.714 8.503 1.948 1.00 16.98 285 SER A N 1
ATOM 3902 C CA . SER A 1 482 ? 4.528 9.930 1.631 1.00 17.26 285 SER A CA 1
ATOM 3903 C C . SER A 1 482 ? 4.591 10.875 2.832 1.00 18.93 285 SER A C 1
ATOM 3904 O O . SER A 1 482 ? 4.783 12.069 2.662 1.00 19.98 285 SER A O 1
ATOM 3907 N N . CYS A 1 483 ? 4.437 10.339 4.039 1.00 16.11 286 CYS A N 1
ATOM 3908 C CA . CYS A 1 483 ? 4.528 11.117 5.274 1.00 16.93 286 CYS A CA 1
ATOM 3909 C C . CYS A 1 483 ? 5.961 11.361 5.749 1.00 14.10 286 CYS A C 1
ATOM 3910 O O . CYS A 1 483 ? 6.175 12.169 6.647 1.00 15.97 286 CYS A O 1
ATOM 3913 N N . ILE A 1 484 ? 6.947 10.669 5.169 1.00 13.53 287 ILE A N 1
ATOM 3914 C CA . ILE A 1 484 ? 8.309 10.744 5.690 1.00 12.60 287 ILE A CA 1
ATOM 3915 C C . ILE A 1 484 ? 8.936 12.120 5.433 1.00 13.92 287 ILE A C 1
ATOM 3916 O O . ILE A 1 484 ? 9.571 12.688 6.333 1.00 14.60 287 ILE A O 1
ATOM 3921 N N . GLU A 1 485 ? 8.805 12.625 4.217 1.00 14.69 288 GLU A N 1
ATOM 3922 C CA . GLU A 1 485 ? 9.398 13.977 3.949 1.00 16.30 288 GLU A CA 1
ATOM 3923 C C . GLU A 1 485 ? 8.754 15.081 4.814 1.00 15.68 288 GLU A C 1
ATOM 3924 O O . GLU A 1 485 ? 9.488 15.851 5.426 1.00 15.89 288 GLU A O 1
ATOM 3930 N N . PRO A 1 486 ? 7.415 15.084 4.975 1.00 15.47 289 PRO A N 1
ATOM 3931 C CA . PRO A 1 486 ? 6.812 16.048 5.945 1.00 15.94 289 PRO A CA 1
ATOM 3932 C C . PRO A 1 486 ? 7.307 15.896 7.383 1.00 14.63 289 PRO A C 1
ATOM 3933 O O . PRO A 1 486 ? 7.530 16.878 8.102 1.00 16.83 289 PRO A O 1
ATOM 3937 N N . LEU A 1 487 ? 7.549 14.651 7.778 1.00 14.00 290 LEU A N 1
ATOM 3938 C CA . LEU A 1 487 ? 8.113 14.358 9.099 1.00 13.08 290 LEU A CA 1
ATOM 3939 C C . LEU A 1 487 ? 9.524 14.956 9.218 1.00 12.23 290 LEU A C 1
ATOM 3940 O O . LEU A 1 487 ? 9.850 15.606 10.212 1.00 13.39 290 LEU A O 1
ATOM 3945 N N . ALA A 1 488 ? 10.348 14.698 8.212 1.00 11.44 291 ALA A N 1
ATOM 3946 C CA . ALA A 1 488 ? 11.705 15.257 8.164 1.00 11.85 291 ALA A CA 1
ATOM 3947 C C . ALA A 1 488 ? 11.703 16.790 8.248 1.00 12.38 291 ALA A C 1
ATOM 3948 O O . ALA A 1 488 ? 12.519 17.379 8.967 1.00 13.81 291 ALA A O 1
ATOM 3950 N N . GLU A 1 489 ? 10.782 17.393 7.507 1.00 12.39 292 GLU A N 1
ATOM 3951 C CA . GLU A 1 489 ? 10.642 18.852 7.508 1.00 13.74 292 GLU A CA 1
ATOM 3952 C C . GLU A 1 489 ? 10.275 19.359 8.902 1.00 13.19 292 GLU A C 1
ATOM 3953 O O . GLU A 1 489 ? 10.840 20.346 9.399 1.00 16.13 292 GLU A O 1
ATOM 3959 N N . SER A 1 490 ? 9.327 18.690 9.540 1.00 14.11 293 SER A N 1
ATOM 3960 C CA . SER A 1 490 ? 8.885 19.078 10.868 1.00 16.17 293 SER A CA 1
ATOM 3961 C C . SER A 1 490 ? 9.987 18.972 11.911 1.00 13.46 293 SER A C 1
ATOM 3962 O O . SER A 1 490 ? 10.198 19.890 12.708 1.00 16.11 293 SER A O 1
ATOM 3965 N N . ILE A 1 491 ? 10.701 17.857 11.881 1.00 13.22 294 ILE A N 1
ATOM 3966 C CA . ILE A 1 491 ? 11.831 17.657 12.792 1.00 12.29 294 ILE A CA 1
ATOM 3967 C C . ILE A 1 491 ? 12.904 18.751 12.591 1.00 12.82 294 ILE A C 1
ATOM 3968 O O . ILE A 1 491 ? 13.445 19.303 13.572 1.00 13.96 294 ILE A O 1
ATOM 3973 N N . THR A 1 492 ? 13.222 18.992 11.330 1.00 12.60 295 THR A N 1
ATOM 3974 C CA . THR A 1 492 ? 14.223 19.996 10.995 1.00 13.16 295 THR A CA 1
ATOM 3975 C C . THR A 1 492 ? 13.818 21.386 11.534 1.00 14.28 295 THR A C 1
ATOM 3976 O O . THR A 1 492 ? 14.627 22.067 12.134 1.00 14.86 295 THR A O 1
ATOM 3980 N N . ASP A 1 493 ? 12.558 21.721 11.313 1.00 13.02 296 ASP A N 1
ATOM 3981 C CA . ASP A 1 493 ? 12.011 22.987 11.803 1.00 15.46 296 ASP A CA 1
ATOM 3982 C C . ASP A 1 493 ? 12.174 23.081 13.310 1.00 16.73 296 ASP A C 1
ATOM 3983 O O . ASP A 1 493 ? 12.640 24.107 13.822 1.00 18.82 296 ASP A O 1
ATOM 3988 N N . VAL A 1 494 ? 11.806 22.015 14.018 1.00 16.33 297 VAL A N 1
ATOM 3989 C CA . VAL A 1 494 ? 11.950 22.023 15.481 1.00 18.57 297 VAL A CA 1
ATOM 3990 C C . VAL A 1 494 ? 13.409 22.245 15.868 1.00 17.11 297 VAL A C 1
ATOM 3991 O O . VAL A 1 494 ? 13.696 23.068 16.733 1.00 18.05 297 VAL A O 1
ATOM 3995 N N . LEU A 1 495 ? 14.309 21.487 15.268 1.00 14.51 298 LEU A N 1
ATOM 3996 C CA . LEU A 1 495 ? 15.710 21.591 15.595 1.00 13.81 298 LEU A CA 1
ATOM 3997 C C . LEU A 1 495 ? 16.263 23.017 15.396 1.00 14.32 298 LEU A C 1
ATOM 3998 O O . LEU A 1 495 ? 16.895 23.568 16.297 1.00 16.21 298 LEU A O 1
ATOM 4003 N N . VAL A 1 496 ? 16.044 23.548 14.208 1.00 14.97 299 VAL A N 1
ATOM 4004 C CA . VAL A 1 496 ? 16.699 24.798 13.839 1.00 18.34 299 VAL A CA 1
ATOM 4005 C C . VAL A 1 496 ? 16.051 25.990 14.554 1.00 20.09 299 VAL A C 1
ATOM 4006 O O . VAL A 1 496 ? 16.749 26.926 14.914 1.00 27.48 299 VAL A O 1
ATOM 4010 N N . ARG A 1 497 ? 14.735 25.955 14.782 1.00 17.76 300 ARG A N 1
ATOM 4011 C CA . ARG A 1 497 ? 14.054 27.063 15.480 1.00 24.97 300 ARG A CA 1
ATOM 4012 C C . ARG A 1 497 ? 14.417 27.076 16.961 1.00 22.28 300 ARG A C 1
ATOM 4013 O O . ARG A 1 497 ? 14.597 28.122 17.538 1.00 29.73 300 ARG A O 1
ATOM 4021 N N . THR A 1 498 ? 14.548 25.906 17.572 1.00 21.00 301 THR A N 1
ATOM 4022 C CA . THR A 1 498 ? 14.818 25.853 19.014 1.00 21.41 301 THR A CA 1
ATOM 4023 C C . THR A 1 498 ? 16.299 26.018 19.360 1.00 18.53 301 THR A C 1
ATOM 4024 O O . THR A 1 498 ? 16.589 26.524 20.462 1.00 21.99 301 THR A O 1
ATOM 4028 N N . LYS A 1 499 ? 17.210 25.604 18.480 1.00 15.81 302 LYS A N 1
ATOM 4029 C CA . LYS A 1 499 ? 18.653 25.559 18.777 1.00 14.71 302 LYS A CA 1
ATOM 4030 C C . LYS A 1 499 ? 19.546 26.392 17.849 1.00 14.45 302 LYS A C 1
ATOM 4031 O O . LYS A 1 499 ? 20.755 26.222 17.852 1.00 17.51 302 LYS A O 1
ATOM 4037 N N . ARG A 1 500 ? 18.938 27.316 17.088 1.00 16.02 303 ARG A N 1
ATOM 4038 C CA . ARG A 1 500 ? 19.666 28.118 16.100 1.00 19.53 303 ARG A CA 1
ATOM 4039 C C . ARG A 1 500 ? 21.017 28.627 16.632 1.00 16.36 303 ARG A C 1
ATOM 4040 O O . ARG A 1 500 ? 22.070 28.411 16.013 1.00 18.01 303 ARG A O 1
ATOM 4048 N N . ASP A 1 501 ? 20.955 29.398 17.722 1.00 18.37 304 ASP A N 1
ATOM 4049 C CA . ASP A 1 501 ? 22.165 30.089 18.202 1.00 18.70 304 ASP A CA 1
ATOM 4050 C C . ASP A 1 501 ? 23.239 29.089 18.653 1.00 16.98 304 ASP A C 1
ATOM 4051 O O . ASP A 1 501 ? 24.433 29.241 18.317 1.00 18.53 304 ASP A O 1
ATOM 4056 N N . TRP A 1 502 ? 22.794 28.020 19.331 1.00 18.10 305 TRP A N 1
ATOM 4057 C CA . TRP A 1 502 ? 23.734 27.001 19.793 1.00 21.01 305 TRP A CA 1
ATOM 4058 C C . TRP A 1 502 ? 24.372 26.285 18.610 1.00 16.56 305 TRP A C 1
ATOM 4059 O O . TRP A 1 502 ? 25.560 26.069 18.585 1.00 18.58 305 TRP A O 1
ATOM 4070 N N . LEU A 1 503 ? 23.551 25.953 17.607 1.00 15.49 306 LEU A N 1
ATOM 4071 C CA . LEU A 1 503 ? 24.053 25.272 16.415 1.00 17.04 306 LEU A CA 1
ATOM 4072 C C . LEU A 1 503 ? 25.109 26.113 15.702 1.00 16.56 306 LEU A C 1
ATOM 4073 O O . LEU A 1 503 ? 26.143 25.609 15.321 1.00 17.79 306 LEU A O 1
ATOM 4078 N N . VAL A 1 504 ? 24.858 27.420 15.548 1.00 17.74 307 VAL A N 1
ATOM 4079 C CA . VAL A 1 504 ? 25.865 28.271 14.898 1.00 18.27 307 VAL A CA 1
ATOM 4080 C C . VAL A 1 504 ? 27.178 28.327 15.721 1.00 16.68 307 VAL A C 1
ATOM 4081 O O . VAL A 1 504 ? 28.282 28.265 15.158 1.00 21.74 307 VAL A O 1
ATOM 4085 N N . LYS A 1 505 ? 27.032 28.395 17.032 1.00 18.64 308 LYS A N 1
ATOM 4086 C CA . LYS A 1 505 ? 28.186 28.393 17.964 1.00 22.49 308 LYS A CA 1
ATOM 4087 C C . LYS A 1 505 ? 29.034 27.112 17.854 1.00 21.31 308 LYS A C 1
ATOM 4088 O O . LYS A 1 505 ? 30.238 27.173 18.061 1.00 26.11 308 LYS A O 1
ATOM 4094 N N . GLN A 1 506 ? 28.401 25.989 17.471 1.00 22.44 309 GLN A N 1
ATOM 4095 C CA . GLN A 1 506 ? 29.131 24.688 17.224 1.00 18.46 309 GLN A CA 1
ATOM 4096 C C . GLN A 1 506 ? 29.764 24.530 15.851 1.00 20.06 309 GLN A C 1
ATOM 4097 O O . GLN A 1 506 ? 30.356 23.491 15.577 1.00 24.01 309 GLN A O 1
ATOM 4103 N N . ARG A 1 507 ? 29.647 25.545 14.992 1.00 18.32 310 ARG A N 1
ATOM 4104 C CA . ARG A 1 507 ? 30.021 25.454 13.571 1.00 21.61 310 ARG A CA 1
ATOM 4105 C C . ARG A 1 507 ? 29.077 24.470 12.899 1.00 20.45 310 ARG A C 1
ATOM 4106 O O . ARG A 1 507 ? 29.459 23.702 12.012 1.00 22.05 310 ARG A O 1
ATOM 4114 N N . GLY A 1 508 ? 27.822 24.521 13.339 1.00 20.00 311 GLY A N 1
ATOM 4115 C CA . GLY A 1 508 ? 26.768 23.693 12.776 1.00 19.78 311 GLY A CA 1
ATOM 4116 C C . GLY A 1 508 ? 27.119 22.202 12.778 1.00 17.14 311 GLY A C 1
ATOM 4117 O O . GLY A 1 508 ? 27.651 21.661 13.743 1.00 17.79 311 GLY A O 1
ATOM 4118 N N . TRP A 1 509 ? 26.853 21.572 11.641 1.00 16.21 312 TRP A N 1
ATOM 4119 C CA . TRP A 1 509 ? 27.082 20.146 11.492 1.00 15.50 312 TRP A CA 1
ATOM 4120 C C . TRP A 1 509 ? 28.553 19.727 11.504 1.00 16.60 312 TRP A C 1
ATOM 4121 O O . TRP A 1 509 ? 28.857 18.590 11.843 1.00 17.95 312 TRP A O 1
ATOM 4132 N N . ASP A 1 510 ? 29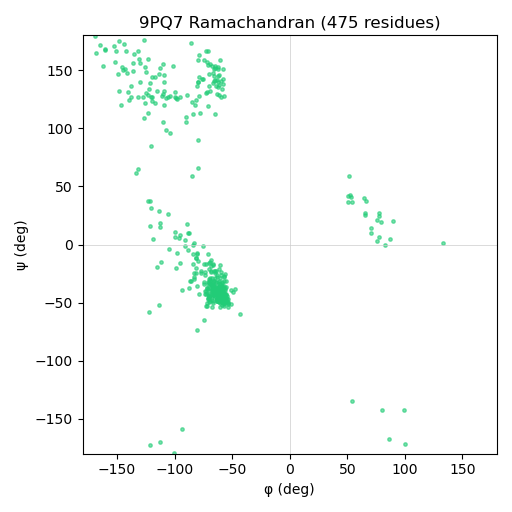.485 20.660 11.265 1.00 17.63 313 ASP A N 1
ATOM 4133 C CA . ASP A 1 510 ? 30.894 20.353 11.474 1.00 17.35 313 ASP A CA 1
ATOM 4134 C C . ASP A 1 510 ? 31.183 20.036 12.936 1.00 18.21 313 ASP A C 1
ATOM 4135 O O . ASP A 1 510 ? 31.986 19.149 13.222 1.00 20.81 313 ASP A O 1
ATOM 4140 N N . GLY A 1 511 ? 30.535 20.760 13.851 1.00 18.31 314 GLY A N 1
ATOM 4141 C CA . GLY A 1 511 ? 30.633 20.482 15.284 1.00 19.46 314 GLY A CA 1
ATOM 4142 C C . GLY A 1 511 ? 30.163 19.095 15.658 1.00 16.22 314 GLY A C 1
ATOM 4143 O O . GLY A 1 511 ? 30.768 18.438 16.482 1.00 19.84 314 GLY A O 1
ATOM 4144 N N . PHE A 1 512 ? 29.060 18.685 15.050 1.00 16.35 315 PHE A N 1
ATOM 4145 C CA . PHE A 1 512 ? 28.501 17.341 15.274 1.00 16.57 315 PHE A CA 1
ATOM 4146 C C . PHE A 1 512 ? 29.489 16.231 14.870 1.00 17.15 315 PHE A C 1
ATOM 4147 O O . PHE A 1 512 ? 29.735 15.291 15.630 1.00 18.26 315 PHE A O 1
ATOM 4155 N N . VAL A 1 513 ? 30.066 16.375 13.685 1.00 16.13 316 VAL A N 1
ATOM 4156 C CA . VAL A 1 513 ? 31.064 15.430 13.168 1.00 17.35 316 VAL A CA 1
ATOM 4157 C C . VAL A 1 513 ? 32.266 15.345 14.104 1.00 19.67 316 VAL A C 1
ATOM 4158 O O . VAL A 1 513 ? 32.730 14.257 14.455 1.00 21.87 316 VAL A O 1
ATOM 4162 N N . GLU A 1 514 ? 32.750 16.495 14.532 1.00 19.29 317 GLU A N 1
ATOM 4163 C CA . GLU A 1 514 ? 33.881 16.551 15.470 1.00 2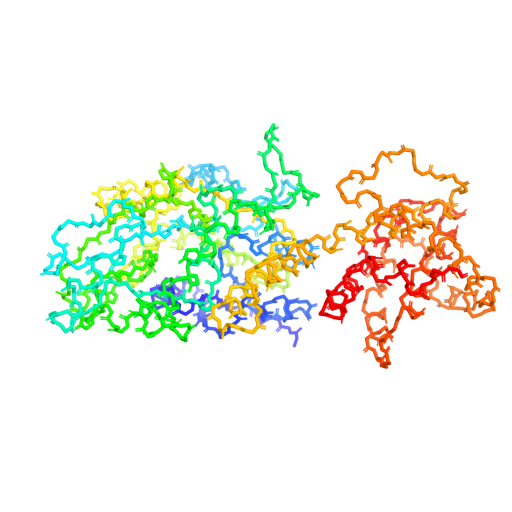3.51 317 GLU A CA 1
ATOM 4164 C C . GLU A 1 514 ? 33.570 15.975 16.854 1.00 22.76 317 GLU A C 1
ATOM 4165 O O . GLU A 1 514 ? 34.379 15.244 17.401 1.00 24.75 317 GLU A O 1
ATOM 4171 N N . PHE A 1 515 ? 32.369 16.291 17.368 1.00 19.56 318 PHE A N 1
ATOM 4172 C CA . PHE A 1 515 ? 31.938 15.822 18.689 1.00 21.76 318 PHE A CA 1
ATOM 4173 C C . PHE A 1 515 ? 31.950 14.281 18.785 1.00 20.42 318 PHE A C 1
ATOM 4174 O O . PHE A 1 515 ? 32.347 13.716 19.814 1.00 27.29 318 PHE A O 1
ATOM 4182 N N . PHE A 1 516 ? 31.484 13.629 17.714 1.00 22.43 319 PHE A N 1
ATOM 4183 C CA . PHE A 1 516 ? 31.373 12.143 17.660 1.00 22.07 319 PHE A CA 1
ATOM 4184 C C . PHE A 1 516 ? 32.522 11.434 16.914 1.00 26.33 319 PHE A C 1
ATOM 4185 O O . PHE A 1 516 ? 32.433 10.236 16.638 1.00 31.33 319 PHE A O 1
ATOM 4193 N N . HIS A 1 517 ? 33.592 12.174 16.603 1.00 24.93 320 HIS A N 1
ATOM 4194 C CA . HIS A 1 517 ? 34.753 11.622 15.937 1.00 27.15 320 HIS A CA 1
ATOM 4195 C C . HIS A 1 517 ? 35.369 10.531 16.816 1.00 35.81 320 HIS A C 1
ATOM 4196 O O . HIS A 1 517 ? 35.602 10.740 18.016 1.00 43.96 320 HIS A O 1
ATOM 4203 N N . VAL A 1 518 ? 35.583 9.371 16.190 1.00 37.25 321 VAL A N 1
ATOM 4204 C CA . VAL A 1 518 ? 36.099 8.135 16.836 1.00 46.28 321 VAL A CA 1
ATOM 4205 C C . VAL A 1 518 ? 35.160 7.666 17.958 1.00 64.71 321 VAL A C 1
ATOM 4206 O O . VAL A 1 518 ? 34.454 6.671 17.812 1.00 87.63 321 VAL A O 1
#

Organism: Homo sapiens (NCBI:txid9606)

Foldseek 3Di:
DAADPQAFEEEDAPLFLQVLLLVLQVVLCVVPVHHYHYDHDPPVLVVLLVQLLVLGDGQKYKDFLQQQLQCVVSVFFDFDDDDPVLVVQFDVVQQVSQAHPRTRGWAFWAKKWKWKKFFCVLPVDAAQALVCQVVSQVVVVVVQAAAEAEALLFCLQLQLQLPFQPADQFDAPPNDTDLLDHRLQDPSNLQSLVSVLVCLVSPNYPLPGHHVNRLVCVLQVRYGIYMDIQQSVVSSVVSVRRMDTAFDHHYPNGGRAGAMTGTTMTGTSSDP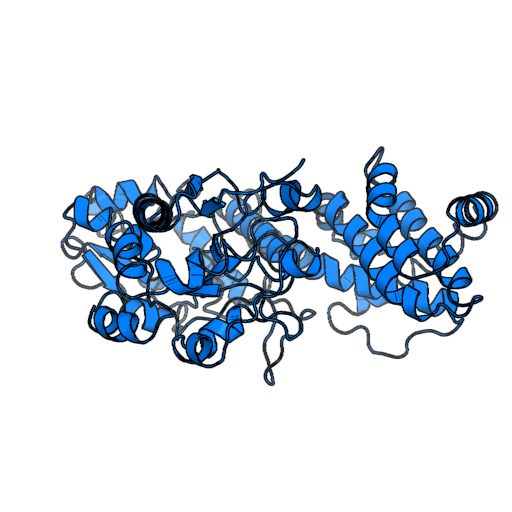CVVVVSCSVRVRQLDLSNQVSRCVSGNRAQTRRPVNSVVVVVDVNNVRRVVNNVSYHHHHNHSLVVQLRVLSSQLSSCCNVVVDPNNVSSLLSRCSSNQLVLQLLLLLQLLLCLQPVHGDPDQCPRVRVLSVLLNVLLVVLLVVCCVVCVVVLVVVLVVLVQQAQVSLVVCLVVLLVVLLPDDDDVNSLSVLSSSLSVNSNVCSVNVHNVNSSVNSSSSSCSCCVRCVVVCSVCVHSVNVSVVRPD